Protein AF-0000000079719485 (afdb_homodimer)

Radius of gyration: 39.77 Å; Cα contacts (8 Å, |Δi|>4): 1732; chains: 2; bounding box: 122×114×75 Å

Sequence (562 aa):
MYYKSLGVRHILLFFMLLVGCLVYSQRKPKIKGNRNVIEVRETLPPFNAVQLDDDLDINLQAATSGEYIIESDDNLIDILKFKVENETLIISSYYRVTSKKRLNITVNFNELFLINANDGNIVVKNRFSTEFLEVNTRGSGRVEIDVDADAMQITMNDNSKGNFKVDSDTLNIRLAEKADLRLFGVMENTVLDMQRNSKADLEGFTDVFQFHLLDASDLKAKRLEANSVEANLEGSSSAEVLSTATVDLNSKGDSKTYVFGDSKINLLEFLDTSELYRRKNMYYKSLGVRHILLFFMLLVGCLVYSQRKPKIKGNRNVIEVRETLPPFNAVQLDDDLDINLQAATSGEYIIESDDNLIDILKFKVENETLIISSYYRVTSKKRLNITVNFNELFLINANDGNIVVKNRFSTEFLEVNTRGSGRVEIDVDADAMQITMNDNSKGNFKVDSDTLNIRLAEKADLRLFGVMENTVLDMQRNSKADLEGFTDVFQFHLLDASDLKAKRLEANSVEANLEGSSSAEVLSTATVDLNSKGDSKTYVFGDSKINLLEFLDTSELYRRKN

pLDDT: mean 92.61, std 16.67, range [24.55, 99.0]

Secondary structure (DSSP, 8-state):
-TTSGGGGHHHHHHHHS----------PPEEE--S-EEEEEEE----SEEEE-SS-EEEEEE-SS-EEEEEEEHHHHTTEEEEEETTEEEEEESSEEEE-S-EEEEEEES--SEEEESSSEEEEEEEEEEEEEEEEE-TT-EEEEEEEEEEEEEEE-TT-EEEEEEEEEEEEEEE-TT-EEEEEEEEEEEEEEE-TT-EEEEEEEEEEEEEEE-TT-EEEEEEEEEEEEEEEE-TT-EEEEEEEEEEEEEE-SS-EEEEESS-EEEEEEE-TT-EEEEE--/-GGGGGGGHHHHHHHHS----------PPEEE--S-EEEEEEE----SEEEE-SS-EEEEEE-SS-EEEEEEEHHHHTTEEEEEETTEEEEEESSEEEE-S-EEEEEEES--SEEEESSSEEEEEEEEEEEEEEEEE-TT-EEEEEEEEEEEEEEE-TT-EEEEEEEEEEEEEEE-TT-EEEEEEEEEEEEEEE-TT-EEEEEEEEEEEEEEE-TT-EEEEEEEEEEEEEEEE-TT-EEEEEEEEEEEEEE-SS-EEEEESS-EEEEEEE-TT-EEEEE--

Solvent-accessible surface area (backbone atoms only — not comparable to full-atom values): 25828 Å² total; per-residue (Å²): 135,79,80,71,71,70,69,64,61,66,57,58,62,63,62,59,67,65,61,67,78,65,74,66,74,69,77,59,52,76,44,67,39,73,59,50,71,42,74,50,73,47,81,46,74,80,45,36,27,40,34,31,64,33,86,44,60,39,37,44,39,84,38,92,51,33,28,41,40,38,39,22,10,55,74,52,55,80,38,52,42,82,44,75,57,95,41,24,35,38,37,39,54,68,47,39,76,80,44,65,73,43,75,46,38,37,35,33,30,56,51,61,41,36,38,38,25,41,18,24,35,43,34,27,80,66,70,47,77,36,67,41,36,35,40,38,30,24,49,62,2,29,41,35,39,30,38,38,23,51,30,36,38,39,39,32,24,44,62,8,40,38,40,39,36,40,39,28,46,35,39,41,38,37,35,25,30,53,8,38,39,38,37,40,33,48,36,42,35,38,38,40,39,35,23,54,46,10,38,37,40,38,31,45,38,28,42,36,37,37,37,40,33,27,39,54,11,40,38,43,22,62,58,22,45,20,38,33,35,41,42,36,36,24,41,52,11,38,37,31,36,21,24,64,50,32,34,42,34,34,31,27,38,55,13,39,38,38,40,27,65,79,30,48,58,43,56,76,41,74,35,61,44,15,34,42,34,33,36,74,131,135,76,82,71,65,71,71,60,61,65,55,56,62,63,60,59,67,63,60,65,79,66,73,65,74,70,75,57,52,74,44,66,38,73,60,49,70,44,75,50,72,46,80,46,74,79,44,37,28,41,35,30,64,34,86,46,61,37,36,45,40,84,41,92,50,33,28,41,40,37,40,21,10,55,74,52,55,80,38,52,43,82,44,76,56,96,41,24,34,38,37,41,53,67,47,39,76,79,45,65,73,43,77,45,40,37,35,32,29,58,51,60,42,38,39,38,24,41,18,23,35,40,34,27,80,67,70,46,76,37,67,41,36,37,40,37,29,24,50,61,2,28,42,34,41,30,39,40,22,51,29,37,39,39,39,32,24,44,61,8,39,39,40,39,36,41,39,27,47,36,38,41,39,38,35,25,32,54,8,38,39,38,37,39,32,46,36,42,35,37,37,39,40,35,23,53,46,11,39,37,40,39,32,45,38,27,44,35,38,37,38,40,33,28,40,53,12,40,39,44,22,62,59,22,45,19,38,33,35,41,41,37,34,25,39,51,10,38,38,33,35,21,24,64,49,31,34,41,34,34,32,27,38,55,13,39,39,38,38,28,63,81,31,49,58,43,57,77,39,76,35,60,44,17,35,41,34,35,37,76,132

Structure (mmCIF, N/CA/C/O backbone):
data_AF-0000000079719485-model_v1
#
loop_
_entity.id
_entity.type
_entity.pdbx_description
1 polymer 'Autotransporter adhesin-like protein'
#
loop_
_atom_site.group_PDB
_atom_site.id
_atom_site.type_symbol
_atom_site.label_atom_id
_atom_site.label_alt_id
_atom_site.label_comp_id
_atom_site.label_asym_id
_atom_site.label_entity_id
_atom_site.label_seq_id
_atom_site.pdbx_PDB_ins_code
_atom_site.Cartn_x
_atom_site.Cartn_y
_atom_site.Cartn_z
_atom_site.occupancy
_atom_site.B_iso_or_equiv
_atom_site.auth_seq_id
_atom_site.auth_comp_id
_atom_site.auth_asym_id
_atom_site.auth_atom_id
_a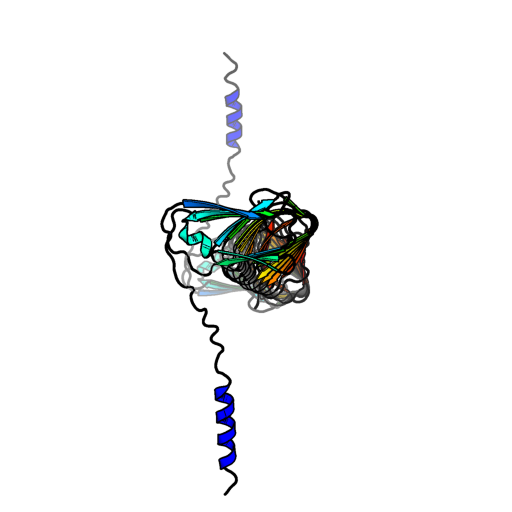tom_site.pdbx_PDB_model_num
ATOM 1 N N . MET A 1 1 ? 66.062 28.953 -6.676 1 24.97 1 MET A N 1
ATOM 2 C CA . MET A 1 1 ? 65.812 28.438 -5.336 1 24.97 1 MET A CA 1
ATOM 3 C C . MET A 1 1 ? 64.812 29.328 -4.605 1 24.97 1 MET A C 1
ATOM 5 O O . MET A 1 1 ? 64.375 29.031 -3.482 1 24.97 1 MET A O 1
ATOM 9 N N . TYR A 1 2 ? 64.625 30.562 -5.09 1 30.7 2 TYR A N 1
ATOM 10 C CA . TYR A 1 2 ? 64.062 31.734 -4.379 1 30.7 2 TYR A CA 1
ATOM 11 C C . TYR A 1 2 ? 62.562 31.703 -4.309 1 30.7 2 TYR A C 1
ATOM 13 O O . TYR A 1 2 ? 61.938 32.656 -3.879 1 30.7 2 TYR A O 1
ATOM 21 N N . TYR A 1 3 ? 61.938 30.797 -5.066 1 31.02 3 TYR A N 1
ATOM 22 C CA . TYR A 1 3 ? 60.531 31.062 -5.383 1 31.02 3 TYR A CA 1
ATOM 23 C C . TYR A 1 3 ? 59.656 30.812 -4.18 1 31.02 3 TYR A C 1
ATOM 25 O O . TYR A 1 3 ? 58.438 30.766 -4.305 1 31.02 3 TYR A O 1
ATOM 33 N N . LYS A 1 4 ? 60.25 30.062 -3.043 1 33.09 4 LYS A N 1
ATOM 34 C CA . LYS A 1 4 ? 59.375 29.188 -2.279 1 33.09 4 LYS A CA 1
ATOM 35 C C . LYS A 1 4 ? 58.469 30 -1.348 1 33.09 4 LYS A C 1
ATOM 37 O O . LYS A 1 4 ? 57.562 29.453 -0.711 1 33.09 4 LYS A O 1
ATOM 42 N N . SER A 1 5 ? 58.875 31.219 -0.887 1 36.84 5 SER A N 1
ATOM 43 C CA . SER A 1 5 ? 58.438 31.672 0.429 1 36.84 5 SER A CA 1
ATOM 44 C C . SER A 1 5 ? 57.094 32.344 0.351 1 36.84 5 SER A C 1
ATOM 46 O O . SER A 1 5 ? 56.531 32.781 1.372 1 36.84 5 SER A O 1
ATOM 48 N N . LEU A 1 6 ? 56.625 32.75 -0.885 1 39.69 6 LEU A N 1
ATOM 49 C CA . LEU A 1 6 ? 55.562 33.719 -0.863 1 39.69 6 LEU A CA 1
ATOM 50 C C . LEU A 1 6 ? 54.25 33.094 -0.46 1 39.69 6 LEU A C 1
ATOM 52 O O . LEU A 1 6 ? 53.25 33.781 -0.228 1 39.69 6 LEU A O 1
ATOM 56 N N . GLY A 1 7 ? 54.25 31.641 -0.472 1 37.34 7 GLY A N 1
ATOM 57 C CA . GLY A 1 7 ? 52.938 31.031 -0.36 1 37.34 7 GLY A CA 1
ATOM 58 C C . GLY A 1 7 ? 52.344 31.156 1.024 1 37.34 7 GLY A C 1
ATOM 59 O O . GLY A 1 7 ? 51.156 30.859 1.222 1 37.34 7 GLY A O 1
ATOM 60 N N . VAL A 1 8 ? 53.25 31.375 2.074 1 41.56 8 VAL A N 1
ATOM 61 C CA . VAL A 1 8 ? 52.781 31.203 3.443 1 41.56 8 VAL A CA 1
ATOM 62 C C . VAL A 1 8 ? 51.938 32.438 3.855 1 41.56 8 VAL A C 1
ATOM 64 O O . VAL A 1 8 ? 51.219 32.375 4.836 1 41.56 8 VAL A O 1
ATOM 67 N N . ARG A 1 9 ? 52.312 33.562 3.225 1 45 9 ARG A N 1
ATOM 68 C CA . ARG A 1 9 ? 51.812 34.812 3.852 1 45 9 ARG A CA 1
ATOM 69 C C . ARG A 1 9 ? 50.312 34.969 3.668 1 45 9 ARG A C 1
ATOM 71 O O . ARG A 1 9 ? 49.656 35.562 4.508 1 45 9 ARG A O 1
ATOM 78 N N . HIS A 1 10 ? 49.938 34.531 2.453 1 41.25 10 HIS A N 1
ATOM 79 C CA . HIS A 1 10 ? 48.531 34.906 2.248 1 41.25 10 HIS A CA 1
ATOM 80 C C . HIS A 1 10 ? 47.594 34 3.039 1 41.25 10 HIS A C 1
ATOM 82 O O . HIS A 1 10 ? 46.406 34.25 3.137 1 41.25 10 HIS A O 1
ATOM 88 N N . ILE A 1 11 ? 48.188 32.812 3.574 1 44.41 11 ILE A N 1
ATOM 89 C CA . ILE A 1 11 ? 47.281 31.922 4.262 1 44.41 11 ILE A CA 1
ATOM 90 C C . ILE A 1 11 ? 46.906 32.5 5.617 1 44.41 11 ILE A C 1
ATOM 92 O O . ILE A 1 11 ? 45.875 32.125 6.203 1 44.41 11 ILE A O 1
ATOM 96 N N . LEU A 1 12 ? 47.812 33.469 6.145 1 44.5 12 LEU A N 1
ATOM 97 C CA . LEU A 1 12 ? 47.5 33.906 7.496 1 44.5 12 LEU A CA 1
ATOM 98 C C . LEU A 1 12 ? 46.219 34.781 7.512 1 44.5 12 LEU A C 1
ATOM 100 O O . LEU A 1 12 ? 45.469 34.75 8.484 1 44.5 12 LEU A O 1
ATOM 104 N N . LEU A 1 13 ? 46.094 35.562 6.414 1 45.28 13 LEU A N 1
ATOM 105 C CA . LEU A 1 13 ? 45.031 36.531 6.496 1 45.28 13 LEU A CA 1
ATOM 106 C C . LEU A 1 13 ? 43.656 35.875 6.441 1 45.28 13 LEU A C 1
ATOM 108 O O . LEU A 1 13 ? 42.656 36.438 6.887 1 45.28 13 LEU A O 1
ATOM 112 N N . PHE A 1 14 ? 43.625 34.688 5.707 1 44.84 14 PHE A N 1
ATOM 113 C CA . PHE A 1 14 ? 42.25 34.156 5.559 1 44.84 14 PHE A CA 1
ATOM 114 C C . PHE A 1 14 ? 41.75 33.625 6.883 1 44.84 14 PHE A C 1
ATOM 116 O O . PHE A 1 14 ? 40.531 33.375 7.035 1 44.84 14 PHE A O 1
ATOM 123 N N . PHE A 1 15 ? 42.719 33.219 7.801 1 44.72 15 PHE A N 1
ATOM 124 C CA . PHE A 1 15 ? 42.188 32.625 9.031 1 44.72 15 PHE A CA 1
ATOM 125 C C . PHE A 1 15 ? 41.5 33.688 9.891 1 44.72 15 PHE A C 1
ATOM 127 O O . PHE A 1 15 ? 40.844 33.375 10.867 1 44.72 15 PHE A O 1
ATOM 134 N N . MET A 1 16 ? 41.938 34.969 9.711 1 43.28 16 MET A N 1
ATOM 135 C CA . MET A 1 16 ? 41.406 35.906 10.695 1 43.28 16 MET A CA 1
ATOM 136 C C . MET A 1 16 ? 39.906 36.125 10.5 1 43.28 16 MET A C 1
ATOM 138 O O . MET A 1 16 ? 39.188 36.531 11.414 1 43.28 16 MET A O 1
ATOM 142 N N . LEU A 1 17 ? 39.5 36.094 9.211 1 42.59 17 LEU A N 1
ATOM 143 C CA . LEU A 1 17 ? 38.156 36.625 9.07 1 42.59 17 LEU A CA 1
ATOM 144 C C . LEU A 1 17 ? 37.125 35.594 9.57 1 42.59 17 LEU A C 1
ATOM 146 O O . LEU A 1 17 ? 35.906 35.844 9.508 1 42.59 17 LEU A O 1
ATOM 150 N N . LEU A 1 18 ? 37.562 34.344 9.672 1 41.75 18 LEU A N 1
ATOM 151 C CA . LEU A 1 18 ? 36.5 33.531 10.211 1 41.75 18 LEU A CA 1
ATOM 152 C C . LEU A 1 18 ? 36.188 33.906 11.664 1 41.75 18 LEU A C 1
ATOM 154 O O . LEU A 1 18 ? 36.5 33.125 12.57 1 41.75 18 LEU A O 1
ATOM 158 N N . VAL A 1 19 ? 36.688 35.062 12.172 1 40.19 19 VAL A N 1
ATOM 159 C CA . VAL A 1 19 ? 36.062 35.375 13.453 1 40.19 19 VAL A CA 1
ATOM 160 C C . VAL A 1 19 ? 34.562 35.156 13.359 1 40.19 19 VAL A C 1
ATOM 162 O O . VAL A 1 19 ? 33.875 35.875 12.617 1 40.19 19 VAL A O 1
ATOM 165 N N . GLY A 1 20 ? 34.125 33.906 13.469 1 37.69 20 GLY A N 1
ATOM 166 C CA . GLY A 1 20 ? 32.75 33.469 13.727 1 37.69 20 GLY A CA 1
ATOM 167 C C . GLY A 1 20 ? 31.938 34.5 14.516 1 37.69 20 GLY A C 1
ATOM 168 O O . GLY A 1 20 ? 32.375 34.938 15.578 1 37.69 20 GLY A O 1
ATOM 169 N N . CYS A 1 21 ? 31.297 35.438 13.844 1 40.72 21 CYS A N 1
ATOM 170 C CA . CYS A 1 21 ? 30.125 35.969 14.531 1 40.72 21 CYS A CA 1
ATOM 171 C C . CYS A 1 21 ? 29.484 34.875 15.391 1 40.72 21 CYS A C 1
ATOM 173 O O . CYS A 1 21 ? 28.703 34.062 14.891 1 40.72 21 CYS A O 1
ATOM 175 N N . LEU A 1 22 ? 30.219 34.25 16.375 1 38.25 22 LEU A N 1
ATOM 176 C CA . LEU A 1 22 ? 29.406 33.625 17.391 1 38.25 22 LEU A CA 1
ATOM 177 C C . LEU A 1 22 ? 28.188 34.469 17.75 1 38.25 22 LEU A C 1
ATOM 179 O O . LEU A 1 22 ? 28.328 35.594 18.266 1 38.25 22 LEU A O 1
ATOM 183 N N . VAL A 1 23 ? 27.266 34.594 16.969 1 43.59 23 VAL A N 1
ATOM 184 C CA . VAL A 1 23 ? 25.984 35 17.547 1 43.59 23 VAL A CA 1
ATOM 185 C C . VAL A 1 23 ? 25.891 34.5 18.984 1 43.59 23 VAL A C 1
ATOM 187 O O . VAL A 1 23 ? 25.703 33.312 19.219 1 43.59 23 VAL A O 1
ATOM 190 N N . TYR A 1 24 ? 26.766 34.906 19.891 1 41.28 24 TYR A N 1
ATOM 191 C CA . TYR A 1 24 ? 26.453 34.688 21.297 1 41.28 24 TYR A CA 1
ATOM 192 C C . TYR A 1 24 ? 24.969 34.906 21.562 1 41.28 24 TYR A C 1
ATOM 194 O O . TYR A 1 24 ? 24.438 36 21.312 1 41.28 24 TYR A O 1
ATOM 202 N N . SER A 1 25 ? 24.234 33.969 21.391 1 51.81 25 SER A N 1
ATOM 203 C CA . SER A 1 25 ? 22.953 34.094 22.078 1 51.81 25 SER A CA 1
ATOM 204 C C . SER A 1 25 ? 23.109 34.688 23.469 1 51.81 25 SER A C 1
ATOM 206 O O . SER A 1 25 ? 23.578 34.031 24.391 1 51.81 25 SER A O 1
ATOM 208 N N . GLN A 1 26 ? 23.672 35.75 23.578 1 59.84 26 GLN A N 1
ATOM 209 C CA . GLN A 1 26 ? 23.766 36.344 24.922 1 59.84 26 GLN A CA 1
ATOM 210 C C . GLN A 1 26 ? 22.516 36.062 25.734 1 59.84 26 GLN A C 1
ATOM 212 O O . GLN A 1 26 ? 21.422 36.5 25.375 1 59.84 26 GLN A O 1
ATOM 217 N N . ARG A 1 27 ? 22.547 35.031 26.5 1 75.44 27 ARG A N 1
ATOM 218 C CA . ARG A 1 27 ? 21.5 34.688 27.469 1 75.44 27 ARG A CA 1
ATOM 219 C C . ARG A 1 27 ? 21.062 35.938 28.234 1 75.44 27 ARG A C 1
ATOM 221 O O . ARG A 1 27 ? 21.891 36.688 28.75 1 75.44 27 ARG A O 1
ATOM 228 N N . LYS A 1 28 ? 19.859 36.406 28.062 1 91.31 28 LYS A N 1
ATOM 229 C CA . LYS A 1 28 ? 19.297 37.531 28.781 1 91.31 28 LYS A CA 1
ATOM 230 C C . LYS A 1 28 ? 19.438 37.344 30.297 1 91.31 28 LYS A C 1
ATOM 232 O O . LYS A 1 28 ? 19.328 36.219 30.797 1 91.31 28 LYS A O 1
ATOM 237 N N . PRO A 1 29 ? 19.734 38.406 30.984 1 94.5 29 PRO A N 1
ATOM 238 C CA . PRO A 1 29 ? 19.75 38.281 32.438 1 94.5 29 PRO A CA 1
ATOM 239 C C . PRO A 1 29 ? 18.406 37.812 33.031 1 94.5 29 PRO A C 1
ATOM 241 O O . PRO A 1 29 ? 17.359 38.094 32.438 1 94.5 29 PRO A O 1
ATOM 244 N N . LYS A 1 30 ? 18.562 37.156 34.219 1 96.44 30 LYS A N 1
ATOM 245 C CA . LYS A 1 30 ? 17.375 36.594 34.844 1 96.44 30 LYS A CA 1
ATOM 246 C C . LYS A 1 30 ? 16.797 37.594 35.875 1 96.44 30 LYS A C 1
ATOM 248 O O . LYS A 1 30 ? 17.531 38.438 36.406 1 96.44 30 LYS A O 1
ATOM 253 N N . ILE A 1 31 ? 15.516 37.5 36.094 1 96.69 31 ILE A N 1
ATOM 254 C CA . ILE A 1 31 ? 14.867 38.375 37.062 1 96.69 31 ILE A CA 1
ATOM 255 C C . ILE A 1 31 ? 13.734 37.594 37.75 1 96.69 31 ILE A C 1
ATOM 257 O O . ILE A 1 31 ? 13.039 36.812 37.094 1 96.69 31 ILE A O 1
ATOM 261 N N . LYS A 1 32 ? 13.547 37.75 39.094 1 97.31 32 LYS A N 1
ATOM 262 C CA . LYS A 1 32 ? 12.438 37.188 39.844 1 97.31 32 LYS A CA 1
ATOM 263 C C . LYS A 1 32 ? 11.398 38.25 40.188 1 97.31 32 LYS A C 1
ATOM 265 O O . LYS A 1 32 ? 11.742 39.375 40.531 1 97.31 32 LYS A O 1
ATOM 270 N N . GLY A 1 33 ? 10.234 37.875 40.094 1 97.31 33 GLY A N 1
ATOM 271 C CA . GLY A 1 33 ? 9.164 38.812 40.469 1 97.31 33 GLY A CA 1
ATOM 272 C C . GLY A 1 33 ? 9.141 39.125 41.969 1 97.31 33 GLY A C 1
ATOM 273 O O . GLY A 1 33 ? 9.508 38.281 42.781 1 97.31 33 GLY A O 1
ATOM 274 N N . ASN A 1 34 ? 8.688 40.188 42.344 1 97.12 34 ASN A N 1
ATOM 275 C CA . ASN A 1 34 ? 8.641 40.594 43.75 1 97.12 34 ASN A CA 1
ATOM 276 C C . ASN A 1 34 ? 7.301 40.25 44.375 1 97.12 34 ASN A C 1
ATOM 278 O O . ASN A 1 34 ? 7.078 40.531 45.562 1 97.12 34 ASN A O 1
ATOM 282 N N . ARG A 1 35 ? 6.375 39.688 43.656 1 96.88 35 ARG A N 1
ATOM 283 C CA . ARG A 1 35 ? 5.105 39.125 44.094 1 96.88 35 ARG A CA 1
ATOM 284 C C . ARG A 1 35 ? 4.109 40.188 44.5 1 96.88 35 ARG A C 1
ATOM 286 O O . ARG A 1 35 ? 3.062 39.906 45.062 1 96.88 35 ARG A O 1
ATOM 293 N N . ASN A 1 36 ? 4.449 41.531 44.312 1 97.56 36 ASN A N 1
ATOM 294 C CA . ASN A 1 36 ? 3.5 42.625 44.438 1 97.56 36 ASN A CA 1
ATOM 295 C C . ASN A 1 36 ? 2.801 42.938 43.125 1 97.56 36 ASN A C 1
ATOM 297 O O . ASN A 1 36 ? 3.316 43.688 42.281 1 97.56 36 ASN A O 1
ATOM 301 N N . VAL A 1 37 ? 1.608 42.469 43.062 1 98.19 37 VAL A N 1
ATOM 302 C CA . VAL A 1 37 ? 0.936 42.469 41.75 1 98.19 37 VAL A CA 1
ATOM 303 C C . VAL A 1 37 ? 0.235 43.812 41.562 1 98.19 37 VAL A C 1
ATOM 305 O O . VAL A 1 37 ? -0.499 44.281 42.438 1 98.19 37 VAL A O 1
ATOM 308 N N . ILE A 1 38 ? 0.433 44.438 40.344 1 97.88 38 ILE A N 1
ATOM 309 C CA . ILE A 1 38 ? -0.284 45.656 39.969 1 97.88 38 ILE A CA 1
ATOM 310 C C . ILE A 1 38 ? -0.773 45.531 38.531 1 97.88 38 ILE A C 1
ATOM 312 O O . ILE A 1 38 ? -0.437 44.562 37.844 1 97.88 38 ILE A O 1
ATOM 316 N N . GLU A 1 39 ? -1.677 46.5 38.188 1 98.06 39 GLU A N 1
ATOM 317 C CA . GLU A 1 39 ? -2.176 46.531 36.844 1 98.06 39 GLU A CA 1
ATOM 318 C C . GLU A 1 39 ? -1.753 47.844 36.156 1 98.06 39 GLU A C 1
ATOM 320 O O . GLU A 1 39 ? -1.854 48.906 36.719 1 98.06 39 GLU A O 1
ATOM 325 N N . VAL A 1 40 ? -1.269 47.75 34.969 1 97.5 40 VAL A N 1
ATOM 326 C CA . VAL A 1 40 ? -0.905 48.906 34.156 1 97.5 40 VAL A CA 1
ATOM 327 C C . VAL A 1 40 ? -1.583 48.812 32.781 1 97.5 40 VAL A C 1
ATOM 329 O O . VAL A 1 40 ? -1.656 47.75 32.188 1 97.5 40 VAL A O 1
ATOM 332 N N . ARG A 1 41 ? -2.117 49.906 32.281 1 97.56 41 ARG A N 1
ATOM 333 C CA . ARG A 1 41 ? -2.738 50.031 30.969 1 97.56 41 ARG A CA 1
ATOM 334 C C . ARG A 1 41 ? -2.133 51.156 30.172 1 97.56 41 ARG A C 1
ATOM 336 O O . ARG A 1 41 ? -1.913 52.25 30.688 1 97.56 41 ARG A O 1
ATOM 343 N N . GLU A 1 42 ? -1.881 50.938 28.969 1 97.62 42 GLU A N 1
ATOM 344 C CA . GLU A 1 42 ? -1.323 51.969 28.125 1 97.62 42 GLU A CA 1
ATOM 345 C C . GLU A 1 42 ? -1.853 51.875 26.688 1 97.62 42 GLU A C 1
ATOM 347 O O . GLU A 1 42 ? -1.955 50.781 26.141 1 97.62 42 GLU A O 1
ATOM 352 N N . THR A 1 43 ? -2.27 53.031 26.078 1 98 43 THR A N 1
ATOM 353 C CA . THR A 1 43 ? -2.717 53.062 24.688 1 98 43 THR A CA 1
ATOM 354 C C . THR A 1 43 ? -1.537 52.906 23.734 1 98 43 THR A C 1
ATOM 356 O O . THR A 1 43 ? -0.435 53.375 24.016 1 98 43 THR A O 1
ATOM 359 N N . LEU A 1 44 ? -1.836 52.25 22.625 1 98.12 44 LEU A N 1
ATOM 360 C CA . LEU A 1 44 ? -0.812 52.031 21.609 1 98.12 44 LEU A CA 1
ATOM 361 C C . LEU A 1 44 ? -1.146 52.812 20.344 1 98.12 44 LEU A C 1
ATOM 363 O O . LEU A 1 44 ? -2.318 53.031 20.031 1 98.12 44 LEU A O 1
ATOM 367 N N . PRO A 1 45 ? -0.088 53.281 19.609 1 97.38 45 PRO A N 1
ATOM 368 C CA . PRO A 1 45 ? -0.361 53.719 18.234 1 97.38 45 PRO A CA 1
ATOM 369 C C . PRO A 1 45 ? -1.008 52.656 17.375 1 97.38 45 PRO A C 1
ATOM 371 O O . PRO A 1 45 ? -0.96 51.469 17.719 1 97.38 45 PRO A O 1
ATOM 374 N N . PRO A 1 46 ? -1.578 53.062 16.297 1 97.19 46 PRO A N 1
ATOM 375 C CA . PRO A 1 46 ? -2.23 52.062 15.43 1 97.19 46 PRO A CA 1
ATOM 376 C C . PRO A 1 46 ? -1.261 51 14.906 1 97.19 46 PRO A C 1
ATOM 378 O O . PRO A 1 46 ? -0.128 51.344 14.539 1 97.19 46 PRO A O 1
ATOM 381 N N . PHE A 1 47 ? -1.657 49.75 14.852 1 98.44 47 PHE A N 1
ATOM 382 C CA . PHE A 1 47 ? -0.906 48.625 14.281 1 98.44 47 PHE A CA 1
ATOM 383 C C . PHE A 1 47 ? -1.849 47.562 13.742 1 98.44 47 PHE A C 1
ATOM 385 O O . PHE A 1 47 ? -3.025 47.531 14.109 1 98.44 47 PHE A O 1
ATOM 392 N N . ASN A 1 48 ? -1.343 46.75 12.828 1 98.31 48 ASN A N 1
ATOM 393 C CA . ASN A 1 48 ? -2.117 45.656 12.273 1 98.31 48 ASN A CA 1
ATOM 394 C C . ASN A 1 48 ? -1.275 44.375 12.148 1 98.31 48 ASN A C 1
ATOM 396 O O . ASN A 1 48 ? -1.645 43.469 11.43 1 98.31 48 ASN A O 1
ATOM 400 N N . ALA A 1 49 ? -0.105 44.406 12.781 1 98.81 49 ALA A N 1
ATOM 401 C CA . ALA A 1 49 ? 0.801 43.281 12.891 1 98.81 49 ALA A CA 1
ATOM 402 C C . ALA A 1 49 ? 1.364 43.156 14.305 1 98.81 49 ALA A C 1
ATOM 404 O O . ALA A 1 49 ? 1.558 44.156 14.984 1 98.81 49 ALA A O 1
ATOM 405 N N . VAL A 1 50 ? 1.639 41.938 14.75 1 98.88 50 VAL A N 1
ATOM 406 C CA . VAL A 1 50 ? 2.225 41.688 16.062 1 98.88 50 VAL A CA 1
ATOM 407 C C . VAL A 1 50 ? 3.428 40.781 15.938 1 98.88 50 VAL A C 1
ATOM 409 O O . VAL A 1 50 ? 3.375 39.781 15.211 1 98.88 50 VAL A O 1
ATOM 412 N N . GLN A 1 51 ? 4.484 41.062 16.578 1 98.88 51 GLN A N 1
ATOM 413 C CA . GLN A 1 51 ? 5.68 40.25 16.641 1 98.88 51 GLN A CA 1
ATOM 414 C C . GLN A 1 51 ? 6.102 40 18.078 1 98.88 51 GLN A C 1
ATOM 416 O O . GLN A 1 51 ? 6.242 40.938 18.859 1 98.88 51 GLN A O 1
ATOM 421 N N . LEU A 1 52 ? 6.262 38.781 18.453 1 98.81 52 LEU A N 1
ATOM 422 C CA . LEU A 1 52 ? 6.742 38.375 19.766 1 98.81 52 LEU A CA 1
ATOM 423 C C . LEU A 1 52 ? 8.125 37.75 19.656 1 98.81 52 LEU A C 1
ATOM 425 O O . LEU A 1 52 ? 8.305 36.719 19 1 98.81 52 LEU A O 1
ATOM 429 N N . ASP A 1 53 ? 9.055 38.281 20.422 1 97.62 53 ASP A N 1
ATOM 430 C CA . ASP A 1 53 ? 10.438 37.875 20.203 1 97.62 53 ASP A CA 1
ATOM 431 C C . ASP A 1 53 ? 10.961 37.062 21.375 1 97.62 53 ASP A C 1
ATOM 433 O O . ASP A 1 53 ? 11.992 36.375 21.266 1 97.62 53 ASP A O 1
ATOM 437 N N . ASP A 1 54 ? 10.328 37.156 22.547 1 96.62 54 ASP A N 1
ATOM 438 C CA . ASP A 1 54 ? 10.828 36.5 23.766 1 96.62 54 ASP A CA 1
ATOM 439 C C . ASP A 1 54 ? 9.773 35.594 24.375 1 96.62 54 ASP A C 1
ATOM 441 O O . ASP A 1 54 ? 8.656 35.5 23.859 1 96.62 54 ASP A O 1
ATOM 445 N N . ASP A 1 55 ? 10.195 34.812 25.422 1 96.44 55 ASP A N 1
ATOM 446 C CA . ASP A 1 55 ? 9.367 33.781 26.047 1 96.44 55 ASP A CA 1
ATOM 447 C C . ASP A 1 55 ? 8.328 34.406 26.984 1 96.44 55 ASP A C 1
ATOM 449 O O . ASP A 1 55 ? 8.445 34.312 28.203 1 96.44 55 ASP A O 1
ATOM 453 N N . LEU A 1 56 ? 7.336 35.062 26.297 1 97.69 56 LEU A N 1
ATOM 454 C CA . LEU A 1 56 ? 6.195 35.656 26.984 1 97.69 56 LEU A CA 1
ATOM 455 C C . LEU A 1 56 ? 4.887 35.031 26.516 1 97.69 56 LEU A C 1
ATOM 457 O O . LEU A 1 56 ? 4.816 34.5 25.406 1 97.69 56 LEU A O 1
ATOM 461 N N . ASP A 1 57 ? 3.916 35.094 27.359 1 98.19 57 ASP A N 1
ATOM 462 C CA . ASP A 1 57 ? 2.557 34.719 26.984 1 98.19 57 ASP A CA 1
ATOM 463 C C . ASP A 1 57 ? 1.699 35.938 26.703 1 98.19 57 ASP A C 1
ATOM 465 O O . ASP A 1 57 ? 1.454 36.75 27.594 1 98.19 57 ASP A O 1
ATOM 469 N N . ILE A 1 58 ? 1.233 36.031 25.5 1 98.75 58 ILE A N 1
ATOM 470 C CA . ILE A 1 58 ? 0.47 37.219 25.078 1 98.75 58 ILE A CA 1
ATOM 471 C C . ILE A 1 58 ? -0.955 36.781 24.719 1 98.75 58 ILE A C 1
ATOM 473 O O . ILE A 1 58 ? -1.158 35.875 23.922 1 98.75 58 ILE A O 1
ATOM 477 N N . ASN A 1 59 ? -1.89 37.469 25.312 1 98.69 59 ASN A N 1
ATOM 478 C CA . ASN A 1 59 ? -3.283 37.312 24.906 1 98.69 59 ASN A CA 1
ATOM 479 C C . ASN A 1 59 ? -3.707 38.469 24 1 98.69 59 ASN A C 1
ATOM 481 O O . ASN A 1 59 ? -3.664 39.625 24.391 1 98.69 59 ASN A O 1
ATOM 485 N N . LEU A 1 60 ? -4.137 38.125 22.828 1 98.69 60 LEU A N 1
ATOM 486 C CA . LEU A 1 60 ? -4.641 39.156 21.891 1 98.69 60 LEU A CA 1
ATOM 487 C C . LEU A 1 60 ? -6.164 39.156 21.891 1 98.69 60 LEU A C 1
ATOM 489 O O . LEU A 1 60 ? -6.809 38.125 21.906 1 98.69 60 LEU A O 1
ATOM 493 N N . GLN A 1 61 ? -6.613 40.375 21.844 1 97.75 61 GLN A N 1
ATOM 494 C CA . GLN A 1 61 ? -8.062 40.531 21.859 1 97.75 61 GLN A CA 1
ATOM 495 C C . GLN A 1 61 ? -8.5 41.625 20.859 1 97.75 61 GLN A C 1
ATOM 497 O O . GLN A 1 61 ? -7.926 42.688 20.812 1 97.75 61 GLN A O 1
ATOM 502 N N . ALA A 1 62 ? -9.562 41.312 20.141 1 97.31 62 ALA A N 1
ATOM 503 C CA . ALA A 1 62 ? -10.133 42.312 19.234 1 97.31 62 ALA A CA 1
ATOM 504 C C . ALA A 1 62 ? -10.805 43.438 20.016 1 97.31 62 ALA A C 1
ATOM 506 O O . ALA A 1 62 ? -11.508 43.188 21 1 97.31 62 ALA A O 1
ATOM 507 N N . ALA A 1 63 ? -10.555 44.625 19.625 1 96.38 63 ALA A N 1
ATOM 508 C CA . ALA A 1 63 ? -11.109 45.812 20.266 1 96.38 63 ALA A CA 1
ATOM 509 C C . ALA A 1 63 ? -11.188 46.969 19.281 1 96.38 63 ALA A C 1
ATOM 511 O O . ALA A 1 63 ? -10.953 46.812 18.094 1 96.38 63 ALA A O 1
ATOM 512 N N . THR A 1 64 ? -11.633 48.156 19.828 1 95.75 64 THR A N 1
ATOM 513 C CA . THR A 1 64 ? -11.828 49.312 18.953 1 95.75 64 THR A CA 1
ATOM 514 C C . THR A 1 64 ? -10.516 50.062 18.75 1 95.75 64 THR A C 1
ATOM 516 O O . THR A 1 64 ? -10.367 50.812 17.797 1 95.75 64 THR A O 1
ATOM 519 N N . SER A 1 65 ? -9.602 49.906 19.688 1 94.44 65 SER A N 1
ATOM 520 C CA . SER A 1 65 ? -8.305 50.562 19.609 1 94.44 65 SER A CA 1
ATOM 521 C C . SER A 1 65 ? -7.203 49.688 20.219 1 94.44 65 SER A C 1
ATOM 523 O O . SER A 1 65 ? -7.488 48.75 20.938 1 94.44 65 SER A O 1
ATOM 525 N N . GLY A 1 66 ? -5.992 50.125 19.906 1 95.56 66 GLY A N 1
ATOM 526 C CA . GLY A 1 66 ? -4.844 49.375 20.406 1 95.56 66 GLY A CA 1
ATOM 527 C C . GLY A 1 66 ? -4.441 49.781 21.812 1 95.56 66 GLY A C 1
ATOM 528 O O . GLY A 1 66 ? -4.324 50.969 22.109 1 95.56 66 GLY A O 1
ATOM 529 N N . GLU A 1 67 ? -4.301 48.781 22.688 1 97.5 67 GLU A N 1
ATOM 530 C CA . GLU A 1 67 ? -3.842 49 24.047 1 97.5 67 GLU A CA 1
ATOM 531 C C . GLU A 1 67 ? -3.225 47.719 24.625 1 97.5 67 GLU A C 1
ATOM 533 O O . GLU A 1 67 ? -3.514 46.625 24.156 1 97.5 67 GLU A O 1
ATOM 538 N N . TYR A 1 68 ? -2.275 47.938 25.5 1 98.38 68 TYR A N 1
ATOM 539 C CA . TYR A 1 68 ? -1.883 46.781 26.281 1 98.38 68 TYR A CA 1
ATOM 540 C C . TYR A 1 68 ? -2.295 46.906 27.734 1 98.38 68 TYR A C 1
ATOM 542 O O . TYR A 1 68 ? -2.369 48.031 28.266 1 98.38 68 TYR A O 1
ATOM 550 N N . ILE A 1 69 ? -2.617 45.812 28.375 1 98.06 69 ILE A N 1
ATOM 551 C CA . ILE A 1 69 ? -2.955 45.688 29.781 1 98.06 69 ILE A CA 1
ATOM 552 C C . ILE A 1 69 ? -2.041 44.625 30.422 1 98.06 69 ILE A C 1
ATOM 554 O O . ILE A 1 69 ? -1.99 43.5 29.984 1 98.06 69 ILE A O 1
ATOM 558 N N . ILE A 1 70 ? -1.314 45.031 31.422 1 98.38 70 ILE A N 1
ATOM 559 C CA . ILE A 1 70 ? -0.402 44.125 32.125 1 98.38 70 ILE A CA 1
ATOM 560 C C . ILE A 1 70 ? -0.829 44 33.594 1 98.38 70 ILE A C 1
ATOM 562 O O . ILE A 1 70 ? -0.989 45 34.281 1 98.38 70 ILE A O 1
ATOM 566 N N . GLU A 1 71 ? -1.108 42.812 34.031 1 98.31 71 GLU A N 1
ATOM 567 C CA . GLU A 1 71 ? -1.245 42.469 35.438 1 98.31 71 GLU A CA 1
ATOM 568 C C . GLU A 1 71 ? -0.071 41.594 35.906 1 98.31 71 GLU A C 1
ATOM 570 O O . GLU A 1 71 ? 0.035 40.438 35.531 1 98.31 71 GLU A O 1
ATOM 575 N N . SER A 1 72 ? 0.728 42.188 36.688 1 98 72 SER A N 1
ATOM 576 C CA . SER A 1 72 ? 1.98 41.5 36.969 1 98 72 SER A CA 1
ATOM 577 C C . SER A 1 72 ? 2.596 42 38.281 1 98 72 SER A C 1
ATOM 579 O O . SER A 1 72 ? 2.174 43.031 38.812 1 98 72 SER A O 1
ATOM 581 N N . ASP A 1 73 ? 3.662 41.188 38.656 1 97.69 73 ASP A N 1
ATOM 582 C CA . ASP A 1 73 ? 4.543 41.75 39.688 1 97.69 73 ASP A CA 1
ATOM 583 C C . ASP A 1 73 ? 5.148 43.062 39.25 1 97.69 73 ASP A C 1
ATOM 585 O O . ASP A 1 73 ? 5.594 43.219 38.125 1 97.69 73 ASP A O 1
ATOM 589 N N . ASP A 1 74 ? 5.16 43.969 40.156 1 96.56 74 ASP A N 1
ATOM 590 C CA . ASP A 1 74 ? 5.477 45.375 39.812 1 96.56 74 ASP A CA 1
ATOM 591 C C . ASP A 1 74 ? 6.844 45.469 39.156 1 96.56 74 ASP A C 1
ATOM 593 O O . ASP A 1 74 ? 6.988 46.156 38.125 1 96.56 74 ASP A O 1
ATOM 597 N N . ASN A 1 75 ? 7.793 44.688 39.562 1 96 75 ASN A N 1
ATOM 598 C CA . ASN A 1 75 ? 9.156 44.812 39.062 1 96 75 ASN A CA 1
ATOM 599 C C . ASN A 1 75 ? 9.32 44.156 37.688 1 96 75 ASN A C 1
ATOM 601 O O . ASN A 1 75 ? 10.352 44.312 37.031 1 96 75 ASN A O 1
ATOM 605 N N . LEU A 1 76 ? 8.297 43.531 37.25 1 97.12 76 LEU A N 1
ATOM 606 C CA . LEU A 1 76 ? 8.391 42.844 35.969 1 97.12 76 LEU A CA 1
ATOM 607 C C . LEU A 1 76 ? 7.82 43.688 34.844 1 97.12 76 LEU A C 1
ATOM 609 O O . LEU A 1 76 ? 7.977 43.375 33.688 1 97.12 76 LEU A O 1
ATOM 613 N N . ILE A 1 77 ? 7.184 44.719 35.219 1 96.94 77 ILE A N 1
ATOM 614 C CA . ILE A 1 77 ? 6.512 45.562 34.219 1 96.94 77 ILE A CA 1
ATOM 615 C C . ILE A 1 77 ? 7.551 46.344 33.406 1 96.94 77 ILE A C 1
ATOM 617 O O . ILE A 1 77 ? 7.457 46.438 32.188 1 96.94 77 ILE A O 1
ATOM 621 N N . ASP A 1 78 ? 8.609 46.812 34.062 1 94.38 78 ASP A N 1
ATOM 622 C CA . ASP A 1 78 ? 9.594 47.688 33.438 1 94.38 78 ASP A CA 1
ATOM 623 C C . ASP A 1 78 ? 10.5 46.938 32.469 1 94.38 78 ASP A C 1
ATOM 625 O O . ASP A 1 78 ? 11.227 47.531 31.672 1 94.38 78 ASP A O 1
ATOM 629 N N . ILE A 1 79 ? 10.367 45.688 32.562 1 96.62 79 ILE A N 1
ATOM 630 C CA . ILE A 1 79 ? 11.281 44.906 31.703 1 96.62 79 ILE A CA 1
ATOM 631 C C . ILE A 1 79 ? 10.625 44.625 30.359 1 96.62 79 ILE A C 1
ATOM 633 O O . ILE A 1 79 ? 11.281 44.156 29.422 1 96.62 79 ILE A O 1
ATOM 637 N N . LEU A 1 80 ? 9.375 44.844 30.281 1 97.75 80 LEU A N 1
ATOM 638 C CA . LEU A 1 80 ? 8.617 44.562 29.062 1 97.75 80 LEU A CA 1
ATOM 639 C C . LEU A 1 80 ? 8.703 45.719 28.094 1 97.75 80 LEU A C 1
ATOM 641 O O . LEU A 1 80 ? 8.672 46.875 28.5 1 97.75 80 LEU A O 1
ATOM 645 N N . LYS A 1 81 ? 8.859 45.438 26.906 1 97.19 81 LYS A N 1
ATOM 646 C CA . LYS A 1 81 ? 8.953 46.438 25.844 1 97.19 81 LYS A CA 1
ATOM 647 C C . LYS A 1 81 ? 7.84 46.281 24.828 1 97.19 81 LYS A C 1
ATOM 649 O O . LYS A 1 81 ? 7.664 45.188 24.266 1 97.19 81 LYS A O 1
ATOM 654 N N . PHE A 1 82 ? 7.047 47.312 24.594 1 98.19 82 PHE A N 1
ATOM 655 C CA . PHE A 1 82 ? 6.02 47.406 23.562 1 98.19 82 PHE A CA 1
ATOM 656 C C . PHE A 1 82 ? 6.32 48.562 22.609 1 98.19 82 PHE A C 1
ATOM 658 O O . PHE A 1 82 ? 6.195 49.719 22.984 1 98.19 82 PHE A O 1
ATOM 665 N N . LYS A 1 83 ? 6.73 48.25 21.406 1 97.88 83 LYS A N 1
ATOM 666 C CA . LYS A 1 83 ? 7.105 49.281 20.438 1 97.88 83 LYS A CA 1
ATOM 667 C C . LYS A 1 83 ? 6.383 49.062 19.109 1 97.88 83 LYS A C 1
ATOM 669 O O . LYS A 1 83 ? 6.398 47.969 18.547 1 97.88 83 LYS A O 1
ATOM 674 N N . VAL A 1 84 ? 5.699 50.094 18.625 1 98.44 84 VAL A N 1
ATOM 675 C CA . VAL A 1 84 ? 5.082 50.031 17.297 1 98.44 84 VAL A CA 1
ATOM 676 C C . VAL A 1 84 ? 6.008 50.625 16.25 1 98.44 84 VAL A C 1
ATOM 678 O O . VAL A 1 84 ? 6.352 51.812 16.344 1 98.44 84 VAL A O 1
ATOM 681 N N . GLU A 1 85 ? 6.477 49.812 15.406 1 97.88 85 GLU A N 1
ATOM 682 C CA . GLU A 1 85 ? 7.316 50.25 14.289 1 97.88 85 GLU A CA 1
ATOM 683 C C . GLU A 1 85 ? 6.738 49.781 12.961 1 97.88 85 GLU A C 1
ATOM 685 O O . GLU A 1 85 ? 6.547 48.562 12.75 1 97.88 85 GLU A O 1
ATOM 690 N N . ASN A 1 86 ? 6.457 50.781 11.992 1 97.25 86 ASN A N 1
ATOM 691 C CA . ASN A 1 86 ? 5.91 50.469 10.68 1 97.25 86 ASN A CA 1
ATOM 692 C C . ASN A 1 86 ? 4.641 49.625 10.805 1 97.25 86 ASN A C 1
ATOM 694 O O . ASN A 1 86 ? 4.527 48.562 10.172 1 97.25 86 ASN A O 1
ATOM 698 N N . GLU A 1 87 ? 3.727 49.969 11.672 1 97.44 87 GLU A N 1
ATOM 699 C CA . GLU A 1 87 ? 2.406 49.375 11.914 1 97.44 87 GLU A CA 1
ATOM 700 C C . GLU A 1 87 ? 2.516 47.969 12.5 1 97.44 87 GLU A C 1
ATOM 702 O O . GLU A 1 87 ? 1.589 47.188 12.375 1 97.44 87 GLU A O 1
ATOM 707 N N . THR A 1 88 ? 3.713 47.656 13.047 1 98.75 88 THR A N 1
ATOM 708 C CA . THR A 1 88 ? 3.916 46.375 13.727 1 98.75 88 THR A CA 1
ATOM 709 C C . THR A 1 88 ? 4.199 46.594 15.211 1 98.75 88 THR A C 1
ATOM 711 O O . THR A 1 88 ? 5.141 47.312 15.57 1 98.75 88 THR A O 1
ATOM 714 N N . LEU A 1 89 ? 3.396 46 16.047 1 98.88 89 LEU A N 1
ATOM 715 C CA . LEU A 1 89 ? 3.682 46 17.469 1 98.88 89 LEU A CA 1
ATOM 716 C C . LEU A 1 89 ? 4.719 44.938 17.812 1 98.88 89 LEU A C 1
ATOM 718 O O . LEU A 1 89 ? 4.453 43.719 17.672 1 98.88 89 LEU A O 1
ATOM 722 N N . ILE A 1 90 ? 5.871 45.312 18.172 1 98.81 90 ILE A N 1
ATOM 723 C CA . ILE A 1 90 ? 6.938 44.375 18.594 1 98.81 90 ILE A CA 1
ATOM 724 C C . ILE A 1 90 ? 6.949 44.25 20.109 1 98.81 90 ILE A C 1
ATOM 726 O O . ILE A 1 90 ? 7.086 45.25 20.812 1 98.81 90 ILE A O 1
ATOM 730 N N . ILE A 1 91 ? 6.805 43.094 20.625 1 98.69 91 ILE A N 1
ATOM 731 C CA . ILE A 1 91 ? 6.762 42.781 22.047 1 98.69 91 ILE A CA 1
ATOM 732 C C . ILE A 1 91 ? 7.996 42 22.453 1 98.69 91 ILE A C 1
ATOM 734 O O . ILE A 1 91 ? 8.289 40.938 21.859 1 98.69 91 ILE A O 1
ATOM 738 N N . SER A 1 92 ? 8.672 42.438 23.453 1 97.88 92 SER A N 1
ATOM 739 C CA . SER A 1 92 ? 9.867 41.75 23.938 1 97.88 92 SER A CA 1
ATOM 740 C C . SER A 1 92 ? 10.117 42.094 25.406 1 97.88 92 SER A C 1
ATOM 742 O O . SER A 1 92 ? 9.344 42.812 26.031 1 97.88 92 SER A O 1
ATOM 744 N N . SER A 1 93 ? 11.148 41.375 25.953 1 97.25 93 SER A N 1
ATOM 745 C CA . SER A 1 93 ? 11.57 41.594 27.328 1 97.25 93 SER A CA 1
ATOM 746 C C . SER A 1 93 ? 13.086 41.719 27.422 1 97.25 93 SER A C 1
ATOM 748 O O . SER A 1 93 ? 13.82 41.031 26.734 1 97.25 93 SER A O 1
ATOM 750 N N . TYR A 1 94 ? 13.523 42.562 28.359 1 96.62 94 TYR A N 1
ATOM 751 C CA . TYR A 1 94 ? 14.953 42.75 28.594 1 96.62 94 TYR A CA 1
ATOM 752 C C . TYR A 1 94 ? 15.516 41.625 29.422 1 96.62 94 TYR A C 1
ATOM 754 O O . TYR A 1 94 ? 16.734 41.375 29.422 1 96.62 94 TYR A O 1
ATOM 762 N N . TYR A 1 95 ? 14.672 40.938 30.109 1 95.94 95 TYR A N 1
ATOM 763 C CA . TYR A 1 95 ? 15.078 39.906 31.031 1 95.94 95 TYR A CA 1
ATOM 764 C C . TYR A 1 95 ? 14.25 38.625 30.828 1 95.94 95 TYR A C 1
ATOM 766 O O . TYR A 1 95 ? 13.148 38.688 30.281 1 95.94 95 TYR A O 1
ATOM 774 N N . ARG A 1 96 ? 14.891 37.469 31.344 1 96.38 96 ARG A N 1
ATOM 775 C CA . ARG A 1 96 ? 14.133 36.25 31.469 1 96.38 96 ARG A CA 1
ATOM 776 C C . ARG A 1 96 ? 13.484 36.125 32.844 1 96.38 96 ARG A C 1
ATOM 778 O O . ARG A 1 96 ? 14.18 36.156 33.875 1 96.38 96 ARG A O 1
ATOM 785 N N . VAL A 1 97 ? 12.258 35.938 32.812 1 96.5 97 VAL A N 1
ATOM 786 C CA . VAL A 1 97 ? 11.539 35.844 34.094 1 96.5 97 VAL A CA 1
ATOM 787 C C . VAL A 1 97 ? 11.641 34.406 34.625 1 96.5 97 VAL A C 1
ATOM 789 O O . VAL A 1 97 ? 11.242 33.469 33.938 1 96.5 97 VAL A O 1
ATOM 792 N N . THR A 1 98 ? 12.195 34.188 35.875 1 95.94 98 THR A N 1
ATOM 793 C CA . THR A 1 98 ? 12.422 32.844 36.406 1 95.94 98 THR A CA 1
ATOM 794 C C . THR A 1 98 ? 11.375 32.5 37.469 1 95.94 98 THR A C 1
ATOM 796 O O . THR A 1 98 ? 11.172 31.312 37.781 1 95.94 98 THR A O 1
ATOM 799 N N . SER A 1 99 ? 10.805 33.5 38.094 1 96.12 99 SER A N 1
ATOM 800 C CA . SER A 1 99 ? 9.75 33.344 39.062 1 96.12 99 SER A CA 1
ATOM 801 C C . SER A 1 99 ? 8.789 34.531 39.094 1 96.12 99 SER A C 1
ATOM 803 O O . SER A 1 99 ? 9.203 35.656 38.812 1 96.12 99 SER A O 1
ATOM 805 N N . LYS A 1 100 ? 7.59 34.25 39.25 1 96.5 100 LYS A N 1
ATOM 806 C CA . LYS A 1 100 ? 6.59 35.312 39.312 1 96.5 100 LYS A CA 1
ATOM 807 C C . LYS A 1 100 ? 5.316 34.812 40 1 96.5 100 LYS A C 1
ATOM 809 O O . LYS A 1 100 ? 5.023 33.625 40.031 1 96.5 100 LYS A O 1
ATOM 814 N N . LYS A 1 101 ? 4.68 35.75 40.625 1 97.5 101 LYS A N 1
ATOM 815 C CA . LYS A 1 101 ? 3.314 35.5 41.062 1 97.5 101 LYS A CA 1
ATOM 816 C C . LYS A 1 101 ? 2.318 35.656 39.938 1 97.5 101 LYS A C 1
ATOM 818 O O . LYS A 1 101 ? 1.44 34.781 39.75 1 97.5 101 LYS A O 1
ATOM 823 N N . ARG A 1 102 ? 2.488 36.719 39.156 1 97.31 102 ARG A N 1
ATOM 824 C CA . ARG A 1 102 ? 1.6 36.938 38.031 1 97.31 102 ARG A CA 1
ATOM 825 C C . ARG A 1 102 ? 2.338 37.625 36.875 1 97.31 102 ARG A C 1
ATOM 827 O O . ARG A 1 102 ? 3.203 38.469 37.125 1 97.31 102 ARG A O 1
ATOM 834 N N . LEU A 1 103 ? 1.948 37.281 35.719 1 97.38 103 LEU A N 1
ATOM 835 C CA . LEU A 1 103 ? 2.375 37.969 34.5 1 97.38 103 LEU A CA 1
ATOM 836 C C . LEU A 1 103 ? 1.397 37.719 33.375 1 97.38 103 LEU A C 1
ATOM 838 O O . LEU A 1 103 ? 1.624 36.812 32.531 1 97.38 103 LEU A O 1
ATOM 842 N N . ASN A 1 104 ? 0.335 38.531 33.438 1 98 104 ASN A N 1
ATOM 843 C CA . ASN A 1 104 ? -0.678 38.469 32.406 1 98 104 ASN A CA 1
ATOM 844 C C . ASN A 1 104 ? -0.562 39.656 31.438 1 98 104 ASN A C 1
ATOM 846 O O . ASN A 1 104 ? -0.636 40.812 31.875 1 98 104 ASN A O 1
ATOM 850 N N . ILE A 1 105 ? -0.35 39.375 30.234 1 98.5 105 ILE A N 1
ATOM 851 C CA . ILE A 1 105 ? -0.222 40.438 29.234 1 98.5 105 ILE A CA 1
ATOM 852 C C . ILE A 1 105 ? -1.341 40.281 28.203 1 98.5 105 ILE A C 1
ATOM 854 O O . ILE A 1 105 ? -1.465 39.25 27.531 1 98.5 105 ILE A O 1
ATOM 858 N N . THR A 1 106 ? -2.129 41.312 28.078 1 98.56 106 THR A N 1
ATOM 859 C CA . THR A 1 106 ? -3.188 41.406 27.078 1 98.56 106 THR A CA 1
ATOM 860 C C . THR A 1 106 ? -2.953 42.562 26.125 1 98.56 106 THR A C 1
ATOM 862 O O . THR A 1 106 ? -2.584 43.656 26.547 1 98.56 106 THR A O 1
ATOM 865 N N . VAL A 1 107 ? -3.156 42.281 24.891 1 98.69 107 VAL A N 1
ATOM 866 C CA . VAL A 1 107 ? -3.043 43.344 23.875 1 98.69 107 VAL A CA 1
ATOM 867 C C . VAL A 1 107 ? -4.344 43.406 23.078 1 98.69 107 VAL A C 1
ATOM 869 O O . VAL A 1 107 ? -4.801 42.406 22.516 1 98.69 107 VAL A O 1
ATOM 872 N N . ASN A 1 108 ? -4.91 44.562 23.094 1 98.25 108 ASN A N 1
ATOM 873 C CA . ASN A 1 108 ? -6.074 44.844 22.25 1 98.25 108 ASN A CA 1
ATOM 874 C C . ASN A 1 108 ? -5.664 45.312 20.859 1 98.25 108 ASN A C 1
ATOM 876 O O . ASN A 1 108 ? -4.734 46.125 20.719 1 98.25 108 ASN A O 1
ATOM 880 N N . PHE A 1 109 ? -6.355 44.781 19.891 1 98.19 109 PHE A N 1
ATOM 881 C CA . PHE A 1 109 ? -6.098 45.219 18.516 1 98.19 109 PHE A CA 1
ATOM 882 C C . PHE A 1 109 ? -7.402 45.5 17.781 1 98.19 109 PHE A C 1
ATOM 884 O O . PHE A 1 109 ? -8.445 44.906 18.109 1 98.19 109 PHE A O 1
ATOM 891 N N . ASN A 1 110 ? -7.402 46.375 16.812 1 96.94 110 ASN A N 1
ATOM 892 C CA . ASN A 1 110 ? -8.562 46.656 15.969 1 96.94 110 ASN A CA 1
ATOM 893 C C . ASN A 1 110 ? -8.594 45.781 14.734 1 96.94 110 ASN A C 1
ATOM 895 O O . ASN A 1 110 ? -9.594 45.125 14.469 1 96.94 110 ASN A O 1
ATOM 899 N N . GLU A 1 111 ? -7.527 45.688 13.969 1 96.25 111 GLU A N 1
ATOM 900 C CA . GLU A 1 111 ? -7.32 44.844 12.805 1 96.25 111 GLU A CA 1
ATOM 901 C C . GLU A 1 111 ? -5.984 44.094 12.883 1 96.25 111 GLU A C 1
ATOM 903 O O . GLU A 1 111 ? -5.004 44.625 13.398 1 96.25 111 GLU A O 1
ATOM 908 N N . LEU A 1 112 ? -5.996 42.938 12.352 1 98.06 112 LEU A N 1
ATOM 909 C CA . LEU A 1 112 ? -4.773 42.156 12.414 1 98.06 112 LEU A CA 1
ATOM 910 C C . LEU A 1 112 ? -4.547 41.406 11.109 1 98.06 112 LEU A C 1
ATOM 912 O O . LEU A 1 112 ? -5.418 40.656 10.664 1 98.06 112 LEU A O 1
ATOM 916 N N . PHE A 1 113 ? -3.352 41.562 10.469 1 98.62 113 PHE A N 1
ATOM 917 C CA . PHE A 1 113 ? -3.049 40.938 9.188 1 98.62 113 PHE A CA 1
ATOM 918 C C . PHE A 1 113 ? -1.856 40 9.312 1 98.62 113 PHE A C 1
ATOM 920 O O . PHE A 1 113 ? -1.636 39.125 8.445 1 98.62 113 PHE A O 1
ATOM 927 N N . LEU A 1 114 ? -1.034 40.219 10.391 1 98.81 114 LEU A N 1
ATOM 928 C CA . LEU A 1 114 ? 0.208 39.469 10.492 1 98.81 114 LEU A CA 1
ATOM 929 C C . LEU A 1 114 ? 0.542 39.156 11.945 1 98.81 114 LEU A C 1
ATOM 931 O O . LEU A 1 114 ? 0.442 40.031 12.805 1 98.81 114 LEU A O 1
ATOM 935 N N . ILE A 1 115 ? 0.865 37.969 12.25 1 98.88 115 ILE A N 1
ATOM 936 C CA . ILE A 1 115 ? 1.384 37.531 13.539 1 98.88 115 ILE A CA 1
ATOM 937 C C . ILE A 1 115 ? 2.721 36.812 13.352 1 98.88 115 ILE A C 1
ATOM 939 O O . ILE A 1 115 ? 2.811 35.844 12.594 1 98.88 115 ILE A O 1
ATOM 943 N N . ASN A 1 116 ? 3.723 37.281 13.969 1 98.88 116 ASN A N 1
ATOM 944 C CA . ASN A 1 116 ? 5.023 36.625 14.055 1 98.88 116 ASN A CA 1
ATOM 945 C C . ASN A 1 116 ? 5.34 36.188 15.484 1 98.88 116 ASN A C 1
ATOM 947 O O . ASN A 1 116 ? 5.422 37.031 16.391 1 98.88 116 ASN A O 1
ATOM 951 N N . ALA A 1 117 ? 5.539 34.906 15.672 1 98.81 117 ALA A N 1
ATOM 952 C CA . ALA A 1 117 ? 5.953 34.406 16.969 1 98.81 117 ALA A CA 1
ATOM 953 C C . ALA A 1 117 ? 7.312 33.719 16.891 1 98.81 117 ALA A C 1
ATOM 955 O O . ALA A 1 117 ? 7.422 32.594 16.359 1 98.81 117 ALA A O 1
ATOM 956 N N . ASN A 1 118 ? 8.32 34.312 17.484 1 98.19 118 ASN A N 1
ATOM 957 C CA . ASN A 1 118 ? 9.672 33.781 17.422 1 98.19 118 ASN A CA 1
ATOM 958 C C . ASN A 1 118 ? 10.008 32.969 18.672 1 98.19 118 ASN A C 1
ATOM 960 O O . ASN A 1 118 ? 10.797 32.031 18.609 1 98.19 118 ASN A O 1
ATOM 964 N N . ASP A 1 119 ? 9.523 33.375 19.797 1 96.5 119 ASP A N 1
ATOM 965 C CA . ASP A 1 119 ? 9.57 32.719 21.094 1 96.5 119 ASP A CA 1
ATOM 966 C C . ASP A 1 119 ? 8.367 33.125 21.953 1 96.5 119 ASP A C 1
ATOM 968 O O . ASP A 1 119 ? 7.832 34.219 21.812 1 96.5 119 ASP A O 1
ATOM 972 N N . GLY A 1 120 ? 7.879 32.188 22.719 1 97.81 120 GLY A N 1
ATOM 973 C CA . GLY A 1 120 ? 6.734 32.469 23.562 1 97.81 120 GLY A CA 1
ATOM 974 C C . GLY A 1 120 ? 5.414 32.031 22.953 1 97.81 120 GLY A C 1
ATOM 975 O O . GLY A 1 120 ? 5.391 31.188 22.047 1 97.81 120 GLY A O 1
ATOM 976 N N . ASN A 1 121 ? 4.348 32.562 23.484 1 98.69 121 ASN A N 1
ATOM 977 C CA . ASN A 1 121 ? 3.01 32.094 23.141 1 98.69 121 ASN A CA 1
ATOM 978 C C . ASN A 1 121 ? 2.066 33.25 22.828 1 98.69 121 ASN A C 1
ATOM 980 O O . ASN A 1 121 ? 1.974 34.188 23.609 1 98.69 121 ASN A O 1
ATOM 984 N N . ILE A 1 122 ? 1.423 33.188 21.703 1 98.88 122 ILE A N 1
ATOM 985 C CA . ILE A 1 122 ? 0.381 34.156 21.359 1 98.88 122 ILE A CA 1
ATOM 986 C C . ILE A 1 122 ? -0.967 33.438 21.266 1 98.88 122 ILE A C 1
ATOM 988 O O . ILE A 1 122 ? -1.108 32.469 20.531 1 98.88 122 ILE A O 1
ATOM 992 N N . VAL A 1 123 ? -1.917 33.969 22 1 98.75 123 VAL A N 1
ATOM 993 C CA . VAL A 1 123 ? -3.238 33.344 22.016 1 98.75 123 VAL A CA 1
ATOM 994 C C . VAL A 1 123 ? -4.297 34.375 21.625 1 98.75 123 VAL A C 1
ATOM 996 O O . VAL A 1 123 ? -4.328 35.469 22.172 1 98.75 123 VAL A O 1
ATOM 999 N N . VAL A 1 124 ? -5.082 34 20.656 1 97.12 124 VAL A N 1
ATOM 1000 C CA . VAL A 1 124 ? -6.316 34.719 20.344 1 97.12 124 VAL A CA 1
ATOM 1001 C C . VAL A 1 124 ? -7.52 33.844 20.688 1 97.12 124 VAL A C 1
ATOM 1003 O O . VAL A 1 124 ? -7.914 33 19.891 1 97.12 124 VAL A O 1
ATOM 1006 N N . LYS A 1 125 ? -8.086 34 21.781 1 87.69 125 LYS A N 1
ATOM 1007 C CA . LYS A 1 125 ? -9.102 33.094 22.281 1 87.69 125 LYS A CA 1
ATOM 1008 C C . LYS A 1 125 ? -10.438 33.312 21.578 1 87.69 125 LYS A C 1
ATOM 1010 O O . LYS A 1 125 ? -11.102 32.344 21.188 1 87.69 125 LYS A O 1
ATOM 1015 N N . ASN A 1 126 ? -10.781 34.625 21.422 1 94.38 126 ASN A N 1
ATOM 1016 C CA . ASN A 1 126 ? -12.07 34.906 20.781 1 94.38 126 ASN A CA 1
ATOM 1017 C C . ASN A 1 126 ? -11.922 35.062 19.281 1 94.38 126 ASN A C 1
ATOM 1019 O O . ASN A 1 126 ? -11.016 35.75 18.812 1 94.38 126 ASN A O 1
ATOM 1023 N N . ARG A 1 127 ? -12.828 34.562 18.547 1 96.88 127 ARG A N 1
ATOM 1024 C CA . ARG A 1 127 ? -12.812 34.562 17.094 1 96.88 127 ARG A CA 1
ATOM 1025 C C . ARG A 1 127 ? -12.867 36 16.562 1 96.88 127 ARG A C 1
ATOM 1027 O O . ARG A 1 127 ? -13.625 36.812 17.078 1 96.88 127 ARG A O 1
ATOM 1034 N N . PHE A 1 128 ? -12.102 36.281 15.648 1 97.69 128 PHE A N 1
ATOM 1035 C CA . PHE A 1 128 ? -12.18 37.594 14.977 1 97.69 128 PHE A CA 1
ATOM 1036 C C . PHE A 1 128 ? -12.195 37.406 13.461 1 97.69 128 PHE A C 1
ATOM 1038 O O . PHE A 1 128 ? -11.898 36.344 12.953 1 97.69 128 PHE A O 1
ATOM 1045 N N . SER A 1 129 ? -12.641 38.406 12.758 1 97.94 129 SER A N 1
ATOM 1046 C CA . SER A 1 129 ? -12.727 38.375 11.305 1 97.94 129 SER A CA 1
ATOM 1047 C C . SER A 1 129 ? -11.688 39.312 10.664 1 97.94 129 SER A C 1
ATOM 1049 O O . SER A 1 129 ? -11.375 40.375 11.203 1 97.94 129 SER A O 1
ATOM 1051 N N . THR A 1 130 ? -11.18 38.844 9.625 1 98.19 130 THR A N 1
ATOM 1052 C CA . THR A 1 130 ? -10.219 39.625 8.867 1 98.19 130 THR A CA 1
ATOM 1053 C C . THR A 1 130 ? -10.227 39.219 7.398 1 98.19 130 THR A C 1
ATOM 1055 O O . THR A 1 130 ? -10.688 38.125 7.055 1 98.19 130 THR A O 1
ATOM 1058 N N . GLU A 1 131 ? -9.805 40.094 6.527 1 98.06 131 GLU A N 1
ATOM 1059 C CA . GLU A 1 131 ? -9.734 39.75 5.105 1 98.06 131 GLU A CA 1
ATOM 1060 C C . GLU A 1 131 ? -8.578 38.812 4.812 1 98.06 131 GLU A C 1
ATOM 1062 O O . GLU A 1 131 ? -8.695 37.906 3.967 1 98.06 131 GLU A O 1
ATOM 1067 N N . PHE A 1 132 ? -7.547 39.094 5.441 1 98.56 132 PHE A N 1
ATOM 1068 C CA . PHE A 1 132 ? -6.328 38.312 5.246 1 98.56 132 PHE A CA 1
ATOM 1069 C C . PHE A 1 132 ? -5.547 38.188 6.551 1 98.56 132 PHE A C 1
ATOM 1071 O O . PHE A 1 132 ? -5.453 39.156 7.316 1 98.56 132 PHE A O 1
ATOM 1078 N N . LEU A 1 133 ? -4.953 37 6.809 1 98.81 133 LEU A N 1
ATOM 1079 C CA . LEU A 1 133 ? -4.098 36.844 7.977 1 98.81 133 LEU A CA 1
ATOM 1080 C C . LEU A 1 133 ? -2.904 35.938 7.645 1 98.81 133 LEU A C 1
ATOM 1082 O O . LEU A 1 133 ? -3.07 34.844 7.094 1 98.81 133 LEU A O 1
ATOM 1086 N N . GLU A 1 134 ? -1.785 36.375 7.879 1 98.94 134 GLU A N 1
ATOM 1087 C CA . GLU A 1 134 ? -0.556 35.594 7.812 1 98.94 134 GLU A CA 1
ATOM 1088 C C . GLU A 1 134 ? -0.009 35.312 9.203 1 98.94 134 GLU A C 1
ATOM 1090 O O . GLU A 1 134 ? 0.1 36.219 10.039 1 98.94 134 GLU A O 1
ATOM 1095 N N . VAL A 1 135 ? 0.298 34.094 9.508 1 98.94 135 VAL A N 1
ATOM 1096 C CA . VAL A 1 135 ? 0.885 33.719 10.781 1 98.94 135 VAL A CA 1
ATOM 1097 C C . VAL A 1 135 ? 2.219 33 10.547 1 98.94 135 VAL A C 1
ATOM 1099 O O . VAL A 1 135 ? 2.283 32 9.82 1 98.94 135 VAL A O 1
ATOM 1102 N N . ASN A 1 136 ? 3.258 33.5 11.125 1 98.94 136 ASN A N 1
ATOM 1103 C CA . ASN A 1 136 ? 4.594 32.906 11.047 1 98.94 136 ASN A CA 1
ATOM 1104 C C . ASN A 1 136 ? 5.113 32.531 12.43 1 98.94 136 ASN A C 1
ATOM 1106 O O . ASN A 1 136 ? 5.105 33.344 13.352 1 98.94 136 ASN A O 1
ATOM 1110 N N . THR A 1 137 ? 5.578 31.312 12.578 1 98.88 137 THR A N 1
ATOM 1111 C CA . THR A 1 137 ? 6.203 30.906 13.828 1 98.88 137 THR A CA 1
ATOM 1112 C C . THR A 1 137 ? 7.59 30.312 13.578 1 98.88 137 THR A C 1
ATOM 1114 O O . THR A 1 137 ? 7.816 29.656 12.555 1 98.88 137 THR A O 1
ATOM 1117 N N . ARG A 1 138 ? 8.453 30.531 14.406 1 98.25 138 ARG A N 1
ATOM 1118 C CA . ARG A 1 138 ? 9.789 29.938 14.383 1 98.25 138 ARG A CA 1
ATOM 1119 C C . ARG A 1 138 ? 10.336 29.75 15.797 1 98.25 138 ARG A C 1
ATOM 1121 O O . ARG A 1 138 ? 9.703 30.172 16.766 1 98.25 138 ARG A O 1
ATOM 1128 N N . GLY A 1 139 ? 11.523 29.141 15.898 1 97.88 139 GLY A N 1
ATOM 1129 C CA . GLY A 1 139 ? 12.062 28.844 17.219 1 97.88 139 GLY A CA 1
ATOM 1130 C C . GLY A 1 139 ? 11.148 27.984 18.062 1 97.88 139 GLY A C 1
ATOM 1131 O O . GLY A 1 139 ? 10.75 26.891 17.641 1 97.88 139 GLY A O 1
ATOM 1132 N N . SER A 1 140 ? 10.828 28.578 19.281 1 97.69 140 SER A N 1
ATOM 1133 C CA . SER A 1 140 ? 9.906 27.875 20.172 1 97.69 140 SER A CA 1
ATOM 1134 C C . SER A 1 140 ? 8.555 28.578 20.219 1 97.69 140 SER A C 1
ATOM 1136 O O . SER A 1 140 ? 7.789 28.391 21.172 1 97.69 140 SER A O 1
ATOM 1138 N N . GLY A 1 141 ? 8.312 29.391 19.219 1 98.69 141 GLY A N 1
ATOM 1139 C CA . GLY A 1 141 ? 7.074 30.141 19.188 1 98.69 141 GLY A CA 1
ATOM 1140 C C . GLY A 1 141 ? 5.84 29.266 19.094 1 98.69 141 GLY A C 1
ATOM 1141 O O . GLY A 1 141 ? 5.844 28.25 18.406 1 98.69 141 GLY A O 1
ATOM 1142 N N . ARG A 1 142 ? 4.781 29.703 19.734 1 98.81 142 ARG A N 1
ATOM 1143 C CA . ARG A 1 142 ? 3.488 29.016 19.703 1 98.81 142 ARG A CA 1
ATOM 1144 C C . ARG A 1 142 ? 2.357 30 19.422 1 98.81 142 ARG A C 1
ATOM 1146 O O . ARG A 1 142 ? 2.361 31.125 19.906 1 98.81 142 ARG A O 1
ATOM 1153 N N . VAL A 1 143 ? 1.411 29.531 18.656 1 98.94 143 VAL A N 1
ATOM 1154 C CA . VAL A 1 143 ? 0.258 30.375 18.359 1 98.94 143 VAL A CA 1
ATOM 1155 C C . VAL A 1 143 ? -1.024 29.547 18.469 1 98.94 143 VAL A C 1
ATOM 1157 O O . VAL A 1 143 ? -1.091 28.438 17.953 1 98.94 143 VAL A O 1
ATOM 1160 N N . GLU A 1 144 ? -1.959 30.016 19.156 1 98.88 144 GLU A N 1
ATOM 1161 C CA . GLU A 1 144 ? -3.326 29.516 19.188 1 98.88 144 GLU A CA 1
ATOM 1162 C C . GLU A 1 144 ? -4.32 30.562 18.703 1 98.88 144 GLU A C 1
ATOM 1164 O O . GLU A 1 144 ? -4.41 31.656 19.281 1 98.88 144 GLU A O 1
ATOM 1169 N N . ILE A 1 145 ? -5.094 30.234 17.719 1 98.38 145 ILE A N 1
ATOM 1170 C CA . ILE A 1 145 ? -5.914 31.312 17.156 1 98.38 145 ILE A CA 1
ATOM 1171 C C . ILE A 1 145 ? -7.246 30.734 16.672 1 98.38 145 ILE A C 1
ATOM 1173 O O . ILE A 1 145 ? -7.301 29.609 16.188 1 98.38 145 ILE A O 1
ATOM 1177 N N . ASP A 1 146 ? -8.336 31.453 16.781 1 98.38 146 ASP A N 1
ATOM 1178 C CA . ASP A 1 146 ? -9.656 31.25 16.188 1 98.38 146 ASP A CA 1
ATOM 1179 C C . ASP A 1 146 ? -10.023 32.406 15.258 1 98.38 146 ASP A C 1
ATOM 1181 O O . ASP A 1 146 ? -10.172 33.562 15.703 1 98.38 146 ASP A O 1
ATOM 1185 N N . VAL A 1 147 ? -10.156 32.125 13.945 1 98.62 147 VAL A N 1
ATOM 1186 C CA . VAL A 1 147 ? -10.227 33.25 13.039 1 98.62 147 VAL A CA 1
ATOM 1187 C C . VAL A 1 147 ? -11.133 32.938 11.852 1 98.62 147 VAL A C 1
ATOM 1189 O O . VAL A 1 147 ? -11.172 31.781 11.391 1 98.62 147 VAL A O 1
ATOM 1192 N N . ASP A 1 148 ? -11.906 33.844 11.344 1 98.5 148 ASP A N 1
ATOM 1193 C CA . ASP A 1 148 ? -12.578 33.906 10.047 1 98.5 148 ASP A CA 1
ATOM 1194 C C . ASP A 1 148 ? -11.836 34.812 9.07 1 98.5 148 ASP A C 1
ATOM 1196 O O . ASP A 1 148 ? -11.828 36.031 9.234 1 98.5 148 ASP A O 1
ATOM 1200 N N . ALA A 1 149 ? -11.148 34.188 8.195 1 98.62 149 ALA A N 1
ATOM 1201 C CA . ALA A 1 149 ? -10.352 34.969 7.254 1 98.62 149 ALA A CA 1
ATOM 1202 C C . ALA A 1 149 ? -10.672 34.562 5.812 1 98.62 149 ALA A C 1
ATOM 1204 O O . ALA A 1 149 ? -10.781 33.375 5.5 1 98.62 149 ALA A O 1
ATOM 1205 N N . ASP A 1 150 ? -10.82 35.562 4.895 1 98.56 150 ASP A N 1
ATOM 1206 C CA . ASP A 1 150 ? -11.023 35.219 3.49 1 98.56 150 ASP A CA 1
ATOM 1207 C C . ASP A 1 150 ? -9.859 34.375 2.957 1 98.56 150 ASP A C 1
ATOM 1209 O O . ASP A 1 150 ? -10.078 33.406 2.262 1 98.56 150 ASP A O 1
ATOM 1213 N N . ALA A 1 151 ? -8.688 34.875 3.291 1 98.88 151 ALA A N 1
ATOM 1214 C CA . ALA A 1 151 ? -7.469 34.156 2.93 1 98.88 151 ALA A CA 1
ATOM 1215 C C . ALA A 1 151 ? -6.508 34.062 4.113 1 98.88 151 ALA A C 1
ATOM 1217 O O . ALA A 1 151 ? -6.387 35 4.891 1 98.88 151 ALA A O 1
ATOM 1218 N N . MET A 1 152 ? -5.793 33 4.258 1 98.88 152 MET A N 1
ATOM 1219 C CA . MET A 1 152 ? -4.859 32.844 5.367 1 98.88 152 MET A CA 1
ATOM 1220 C C . MET A 1 152 ? -3.602 32.094 4.91 1 98.88 152 MET A C 1
ATOM 1222 O O . MET A 1 152 ? -3.672 31.203 4.07 1 98.88 152 MET A O 1
ATOM 1226 N N . GLN A 1 153 ? -2.516 32.5 5.395 1 98.94 153 GLN A N 1
ATOM 1227 C CA . GLN A 1 153 ? -1.221 31.859 5.168 1 98.94 153 GLN A CA 1
ATOM 1228 C C . GLN A 1 153 ? -0.545 31.5 6.488 1 98.94 153 GLN A C 1
ATOM 1230 O O . GLN A 1 153 ? -0.451 32.344 7.391 1 98.94 153 GLN A O 1
ATOM 1235 N N . ILE A 1 154 ? -0.126 30.312 6.648 1 98.94 154 ILE A N 1
ATOM 1236 C CA . ILE A 1 154 ? 0.583 29.844 7.828 1 98.94 154 ILE A CA 1
ATOM 1237 C C . ILE A 1 154 ? 1.974 29.359 7.434 1 98.94 154 ILE A C 1
ATOM 1239 O O . ILE A 1 154 ? 2.111 28.5 6.551 1 98.94 154 ILE A O 1
ATOM 1243 N N . THR A 1 155 ? 3.008 29.844 8.008 1 98.94 155 THR A N 1
ATOM 1244 C CA . THR A 1 155 ? 4.375 29.375 7.82 1 98.94 155 THR A CA 1
ATOM 1245 C C . THR A 1 155 ? 5.031 29.062 9.156 1 98.94 155 THR A C 1
ATOM 1247 O O . THR A 1 155 ? 5.223 29.953 9.984 1 98.94 155 THR A O 1
ATOM 1250 N N . MET A 1 156 ? 5.43 27.844 9.414 1 98.94 156 MET A N 1
ATOM 1251 C CA . MET A 1 156 ? 6.008 27.422 10.688 1 98.94 156 MET A CA 1
ATOM 1252 C C . MET A 1 156 ? 7.328 26.703 10.477 1 98.94 156 MET A C 1
ATOM 1254 O O . MET A 1 156 ? 7.453 25.875 9.562 1 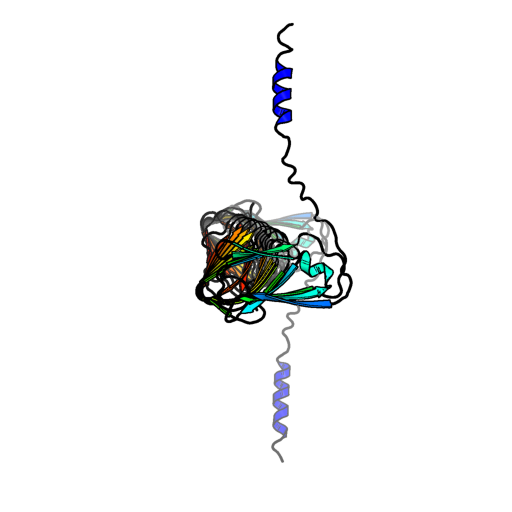98.94 156 MET A O 1
ATOM 1258 N N . ASN A 1 157 ? 8.258 27.031 11.281 1 98.69 157 ASN A N 1
ATOM 1259 C CA . ASN A 1 157 ? 9.594 26.438 11.18 1 98.69 157 ASN A CA 1
ATOM 1260 C C . ASN A 1 157 ? 10.125 26.016 12.547 1 98.69 157 ASN A C 1
ATOM 1262 O O . ASN A 1 157 ? 9.516 26.328 13.57 1 98.69 157 ASN A O 1
ATOM 1266 N N . ASP A 1 158 ? 11.234 25.344 12.602 1 98.38 158 ASP A N 1
ATOM 1267 C CA . ASP A 1 158 ? 11.938 24.922 13.805 1 98.38 158 ASP A CA 1
ATOM 1268 C C . ASP A 1 158 ? 11.039 24.031 14.68 1 98.38 158 ASP A C 1
ATOM 1270 O O . ASP A 1 158 ? 10.469 23.062 14.195 1 98.38 158 ASP A O 1
ATOM 1274 N N . ASN A 1 159 ? 10.992 24.328 16.016 1 98.19 159 ASN A N 1
ATOM 1275 C CA . ASN A 1 159 ? 10.203 23.531 16.953 1 98.19 159 ASN A CA 1
ATOM 1276 C C . ASN A 1 159 ? 8.898 24.234 17.312 1 98.19 159 ASN A C 1
ATOM 1278 O O . ASN A 1 159 ? 8.312 23.953 18.359 1 98.19 159 ASN A O 1
ATOM 1282 N N . SER A 1 160 ? 8.484 25.125 16.391 1 98.75 160 SER A N 1
ATOM 1283 C CA . SER A 1 160 ? 7.316 25.938 16.719 1 98.75 160 SER A CA 1
ATOM 1284 C C . SER A 1 160 ? 6.031 25.125 16.656 1 98.75 160 SER A C 1
ATOM 1286 O O . SER A 1 160 ? 6 24.062 16.031 1 98.75 160 SER A O 1
ATOM 1288 N N . LYS A 1 161 ? 4.941 25.594 17.344 1 98.88 161 LYS A N 1
ATOM 1289 C CA . LYS A 1 161 ? 3.67 24.875 17.422 1 98.88 161 LYS A CA 1
ATOM 1290 C C . LYS A 1 161 ? 2.5 25.812 17.094 1 98.88 161 LYS A C 1
ATOM 1292 O O . LYS A 1 161 ? 2.541 27 17.406 1 98.88 161 LYS A O 1
ATOM 1297 N N . GLY A 1 162 ? 1.507 25.234 16.516 1 98.88 162 GLY A N 1
ATOM 1298 C CA . GLY A 1 162 ? 0.291 25.969 16.203 1 98.88 162 GLY A CA 1
ATOM 1299 C C . GLY A 1 162 ? -0.973 25.172 16.5 1 98.88 162 GLY A C 1
ATOM 1300 O O . GLY A 1 162 ? -1.023 23.969 16.266 1 98.88 162 GLY A O 1
ATOM 1301 N N . ASN A 1 163 ? -1.963 25.781 16.984 1 98.81 163 ASN A N 1
ATOM 1302 C CA . ASN A 1 163 ? -3.318 25.281 17.172 1 98.81 163 ASN A CA 1
ATOM 1303 C C . ASN A 1 163 ? -4.359 26.25 16.609 1 98.81 163 ASN A C 1
ATOM 1305 O O . ASN A 1 163 ? -4.613 27.297 17.203 1 98.81 163 ASN A O 1
ATOM 1309 N N . PHE A 1 164 ? -5.008 25.875 15.555 1 98.81 164 PHE A N 1
ATOM 1310 C CA . PHE A 1 164 ? -5.781 26.859 14.797 1 98.81 164 PHE A CA 1
ATOM 1311 C C . PHE A 1 164 ? -7.215 26.375 14.602 1 98.81 164 PHE A C 1
ATOM 1313 O O . PHE A 1 164 ? -7.449 25.203 14.305 1 98.81 164 PHE A O 1
ATOM 1320 N N . LYS A 1 165 ? -8.141 27.219 14.734 1 98.81 165 LYS A N 1
ATOM 1321 C CA . LYS A 1 165 ? -9.508 27.109 14.227 1 98.81 165 LYS A CA 1
ATOM 1322 C C . LYS A 1 165 ? -9.773 28.125 13.117 1 98.81 165 LYS A C 1
ATOM 1324 O O . LYS A 1 165 ? -9.68 29.328 13.352 1 98.81 165 LYS A O 1
ATOM 1329 N N . VAL A 1 166 ? -10.133 27.609 11.977 1 98.56 166 VAL A N 1
ATOM 1330 C CA . VAL A 1 166 ? -10.094 28.5 10.828 1 98.56 166 VAL A CA 1
ATOM 1331 C C . VAL A 1 166 ? -11.344 28.312 9.977 1 98.56 166 VAL A C 1
ATOM 1333 O O . VAL A 1 166 ? -11.75 27.172 9.703 1 98.56 166 VAL A O 1
ATOM 1336 N N . ASP A 1 167 ? -11.984 29.344 9.57 1 98.62 167 ASP A N 1
ATOM 1337 C CA . ASP A 1 167 ? -12.922 29.438 8.453 1 98.62 167 ASP A CA 1
ATOM 1338 C C . ASP A 1 167 ? -12.367 30.328 7.348 1 98.62 167 ASP A C 1
ATOM 1340 O O . ASP A 1 167 ? -12.133 31.516 7.562 1 98.62 167 ASP A O 1
ATOM 1344 N N . SER A 1 168 ? -12.047 29.75 6.27 1 98.75 168 SER A N 1
ATOM 1345 C CA . SER A 1 168 ? -11.367 30.516 5.23 1 98.75 168 SER A CA 1
ATOM 1346 C C . SER A 1 168 ? -11.719 30 3.842 1 98.75 168 SER A C 1
ATOM 1348 O O . SER A 1 168 ? -12.023 28.812 3.676 1 98.75 168 SER A O 1
ATOM 1350 N N . ASP A 1 169 ? -11.719 30.875 2.809 1 98.62 169 ASP A N 1
ATOM 1351 C CA . ASP A 1 169 ? -11.852 30.422 1.43 1 98.62 169 ASP A CA 1
ATOM 1352 C C . ASP A 1 169 ? -10.57 29.719 0.961 1 98.62 169 ASP A C 1
ATOM 1354 O O . ASP A 1 169 ? -10.625 28.594 0.465 1 98.62 169 ASP A O 1
ATOM 1358 N N . THR A 1 170 ? -9.469 30.422 1.202 1 98.75 170 THR A N 1
ATOM 1359 C CA . THR A 1 170 ? -8.18 29.906 0.776 1 98.75 170 THR A CA 1
ATOM 1360 C C . THR A 1 170 ? -7.215 29.812 1.958 1 98.75 170 THR A C 1
ATOM 1362 O O . THR A 1 170 ? -7.023 30.781 2.688 1 98.75 170 THR A O 1
ATOM 1365 N N . LEU A 1 171 ? -6.645 28.688 2.18 1 98.88 171 LEU A N 1
ATOM 1366 C CA . LEU A 1 171 ? -5.656 28.453 3.227 1 98.88 171 LEU A CA 1
ATOM 1367 C C . LEU A 1 171 ? -4.371 27.875 2.645 1 98.88 171 LEU A C 1
ATOM 1369 O O . LEU A 1 171 ? -4.398 26.812 2.018 1 98.88 171 LEU A O 1
ATOM 1373 N N . ASN A 1 172 ? -3.271 28.562 2.775 1 98.94 172 ASN A N 1
ATOM 1374 C CA . ASN A 1 172 ? -1.946 28.094 2.375 1 98.94 172 ASN A CA 1
ATOM 1375 C C . ASN A 1 172 ? -1.058 27.812 3.586 1 98.94 172 ASN A C 1
ATOM 1377 O O . ASN A 1 172 ? -0.853 28.703 4.422 1 98.94 172 ASN A O 1
ATOM 1381 N N . ILE A 1 173 ? -0.5 26.672 3.699 1 99 173 ILE A N 1
ATOM 1382 C CA . ILE A 1 173 ? 0.281 26.25 4.859 1 99 173 ILE A CA 1
ATOM 1383 C C . ILE A 1 173 ? 1.663 25.781 4.406 1 99 173 ILE A C 1
ATOM 1385 O O . ILE A 1 173 ? 1.782 25 3.469 1 99 173 ILE A O 1
ATOM 1389 N N . ARG A 1 174 ? 2.676 26.234 5.07 1 98.94 174 ARG A N 1
ATOM 1390 C CA . ARG A 1 174 ? 4.043 25.75 4.883 1 98.94 174 ARG A CA 1
ATOM 1391 C C . ARG A 1 174 ? 4.68 25.391 6.215 1 98.94 174 ARG A C 1
ATOM 1393 O O . ARG A 1 174 ? 4.82 26.234 7.098 1 98.94 174 ARG A O 1
ATOM 1400 N N . LEU A 1 175 ? 5.113 24.156 6.375 1 98.94 175 LEU A N 1
ATOM 1401 C CA . LEU A 1 175 ? 5.75 23.672 7.594 1 98.94 175 LEU A CA 1
ATOM 1402 C C . LEU A 1 175 ? 7.129 23.094 7.293 1 98.94 175 LEU A C 1
ATOM 1404 O O . LEU A 1 175 ? 7.309 22.391 6.289 1 98.94 175 LEU A O 1
ATOM 1408 N N . ALA A 1 176 ? 8.008 23.328 8.109 1 98.62 176 ALA A N 1
ATOM 1409 C CA . ALA A 1 176 ? 9.344 22.766 7.938 1 98.62 176 ALA A CA 1
ATOM 1410 C C . ALA A 1 176 ? 9.984 22.453 9.281 1 98.62 176 ALA A C 1
ATOM 1412 O O . ALA A 1 176 ? 9.531 22.938 10.32 1 98.62 176 ALA A O 1
ATOM 1413 N N . GLU A 1 177 ? 10.859 21.484 9.219 1 96.56 177 GLU A N 1
ATOM 1414 C CA . GLU A 1 177 ? 11.594 21 10.383 1 96.56 177 GLU A CA 1
ATOM 1415 C C . GLU A 1 177 ? 10.664 20.281 11.359 1 96.56 177 GLU A C 1
ATOM 1417 O O . GLU A 1 177 ? 9.914 19.391 10.969 1 96.56 177 GLU A O 1
ATOM 1422 N N . LYS A 1 178 ? 10.68 20.625 12.633 1 97.56 178 LYS A N 1
ATOM 1423 C CA . LYS A 1 178 ? 9.898 19.906 13.648 1 97.56 178 LYS A CA 1
ATOM 1424 C C . LYS A 1 178 ? 8.648 20.703 14.031 1 97.56 178 LYS A C 1
ATOM 1426 O O . LYS A 1 178 ? 8.086 20.484 15.109 1 97.56 178 LYS A O 1
ATOM 1431 N N . ALA A 1 179 ? 8.312 21.641 13.047 1 98.88 179 ALA A N 1
ATOM 1432 C CA . ALA A 1 179 ? 7.082 22.375 13.32 1 98.88 179 ALA A CA 1
ATOM 1433 C C . ALA A 1 179 ? 5.898 21.422 13.461 1 98.88 179 ALA A C 1
ATOM 1435 O O . ALA A 1 179 ? 5.832 20.391 12.789 1 98.88 179 ALA A O 1
ATOM 1436 N N . ASP A 1 180 ? 4.93 21.719 14.266 1 98.94 180 ASP A N 1
ATOM 1437 C CA . ASP A 1 180 ? 3.783 20.875 14.602 1 98.94 180 ASP A CA 1
ATOM 1438 C C . ASP A 1 180 ? 2.482 21.688 14.547 1 98.94 180 ASP A C 1
ATOM 1440 O O . ASP A 1 180 ? 2.256 22.562 15.383 1 98.94 180 ASP A O 1
ATOM 1444 N N . LEU A 1 181 ? 1.582 21.375 13.648 1 98.94 181 LEU A N 1
ATOM 1445 C CA . LEU A 1 181 ? 0.354 22.125 13.445 1 98.94 181 LEU A CA 1
ATOM 1446 C C . LEU A 1 181 ? -0.873 21.281 13.734 1 98.94 181 LEU A C 1
ATOM 1448 O O . LEU A 1 181 ? -1.005 20.172 13.211 1 98.94 181 LEU A O 1
ATOM 1452 N N . ARG A 1 182 ? -1.692 21.734 14.555 1 98.94 182 ARG A N 1
ATOM 1453 C CA . ARG A 1 182 ? -3.059 21.234 14.703 1 98.94 182 ARG A CA 1
ATOM 1454 C C . ARG A 1 182 ? -4.066 22.266 14.188 1 98.94 182 ARG A C 1
ATOM 1456 O O . ARG A 1 182 ? -4.02 23.438 14.57 1 98.94 182 ARG A O 1
ATOM 1463 N N . LEU A 1 183 ? -4.957 21.812 13.367 1 98.94 183 LEU A N 1
ATOM 1464 C CA . LEU A 1 183 ? -5.887 22.766 12.766 1 98.94 183 LEU A CA 1
ATOM 1465 C C . LEU A 1 183 ? -7.266 22.141 12.594 1 98.94 183 LEU A C 1
ATOM 1467 O O . LEU A 1 183 ? -7.387 21.016 12.109 1 98.94 183 LEU A O 1
ATOM 1471 N N . PHE A 1 184 ? -8.305 22.797 13.008 1 98.88 184 PHE A N 1
ATOM 1472 C CA . PHE A 1 184 ? -9.695 22.531 12.664 1 98.88 184 PHE A CA 1
ATOM 1473 C C . PHE A 1 184 ? -10.25 23.625 11.758 1 98.88 184 PHE A C 1
ATOM 1475 O O . PHE A 1 184 ? -10.172 24.812 12.094 1 98.88 184 PHE A O 1
ATOM 1482 N N . GLY A 1 185 ? -10.789 23.234 10.633 1 98.69 185 GLY A N 1
ATOM 1483 C CA . GLY A 1 185 ? -11.203 24.328 9.766 1 98.69 185 GLY A CA 1
ATOM 1484 C C . GLY A 1 185 ? -12.25 23.922 8.75 1 98.69 185 GLY A C 1
ATOM 1485 O O . GLY A 1 185 ? -12.508 22.734 8.562 1 98.69 185 GLY A O 1
ATOM 1486 N N . VAL A 1 186 ? -12.953 24.922 8.141 1 98.81 186 VAL A N 1
ATOM 1487 C CA . VAL A 1 186 ? -13.82 24.828 6.977 1 98.81 186 VAL A CA 1
ATOM 1488 C C . VAL A 1 186 ? -13.289 25.719 5.859 1 98.81 186 VAL A C 1
ATOM 1490 O O . VAL A 1 186 ? -13.273 26.938 5.988 1 98.81 186 VAL A O 1
ATOM 1493 N N . MET A 1 187 ? -12.82 25.047 4.832 1 98.81 187 MET A N 1
ATOM 1494 C CA . MET A 1 187 ? -12.141 25.781 3.764 1 98.81 187 MET A CA 1
ATOM 1495 C C . MET A 1 187 ? -12.703 25.391 2.4 1 98.81 187 MET A C 1
ATOM 1497 O O . MET A 1 187 ? -13.367 24.359 2.27 1 98.81 187 MET A O 1
ATOM 1501 N N . GLU A 1 188 ? -12.445 26.25 1.409 1 98.75 188 GLU A N 1
ATOM 1502 C CA . GLU A 1 188 ? -12.727 25.875 0.027 1 98.75 188 GLU A CA 1
ATOM 1503 C C . GLU A 1 188 ? -11.5 25.234 -0.627 1 98.75 188 GLU A C 1
ATOM 1505 O O . GLU A 1 188 ? -11.594 24.125 -1.168 1 98.75 188 GLU A O 1
ATOM 1510 N N . ASN A 1 189 ? -10.414 25.984 -0.556 1 98.88 189 ASN A N 1
ATOM 1511 C CA . ASN A 1 189 ? -9.156 25.5 -1.112 1 98.88 189 ASN A CA 1
ATOM 1512 C C . ASN A 1 189 ? -8.047 25.484 -0.064 1 98.88 189 ASN A C 1
ATOM 1514 O O . ASN A 1 189 ? -7.789 26.5 0.579 1 98.88 189 ASN A O 1
ATOM 1518 N N . THR A 1 190 ? -7.406 24.406 0.117 1 98.94 190 THR A N 1
ATOM 1519 C CA . THR A 1 190 ? -6.305 24.281 1.066 1 98.94 190 THR A CA 1
ATOM 1520 C C . THR A 1 190 ? -5.055 23.75 0.371 1 98.94 190 THR A C 1
ATOM 1522 O O . THR A 1 190 ? -5.105 22.719 -0.302 1 98.94 190 THR A O 1
ATOM 1525 N N . VAL A 1 191 ? -3.969 24.406 0.512 1 98.94 191 VAL A N 1
ATOM 1526 C CA . VAL A 1 191 ? -2.676 23.984 -0.01 1 98.94 191 VAL A CA 1
ATOM 1527 C C . VAL A 1 191 ? -1.685 23.812 1.14 1 98.94 191 VAL A C 1
ATOM 1529 O O . VAL A 1 191 ? -1.543 24.703 1.984 1 98.94 191 VAL A O 1
ATOM 1532 N N . LEU A 1 192 ? -0.971 22.703 1.219 1 98.94 192 LEU A N 1
ATOM 1533 C CA . LEU A 1 192 ? -0.064 22.375 2.312 1 98.94 192 LEU A CA 1
ATOM 1534 C C . LEU A 1 192 ? 1.279 21.891 1.778 1 98.94 192 LEU A C 1
ATOM 1536 O O . LEU A 1 192 ? 1.331 20.953 0.971 1 98.94 192 LEU A O 1
ATOM 1540 N N . ASP A 1 193 ? 2.363 22.5 2.166 1 98.94 193 ASP A N 1
ATOM 1541 C CA . ASP A 1 193 ? 3.727 22.047 1.897 1 98.94 193 ASP A CA 1
ATOM 1542 C C . ASP A 1 193 ? 4.457 21.703 3.193 1 98.94 193 ASP A C 1
ATOM 1544 O O . ASP A 1 193 ? 4.551 22.531 4.098 1 98.94 193 ASP A O 1
ATOM 1548 N N . MET A 1 194 ? 4.992 20.516 3.287 1 98.94 194 MET A N 1
ATOM 1549 C CA . MET A 1 194 ? 5.715 20.078 4.48 1 98.94 194 MET A CA 1
ATOM 1550 C C . MET A 1 194 ? 7.086 19.531 4.109 1 98.94 194 MET A C 1
ATOM 1552 O O . MET A 1 194 ? 7.234 18.859 3.088 1 98.94 194 MET A O 1
ATOM 1556 N N . GLN A 1 195 ? 8.047 19.75 4.977 1 98.44 195 GLN A N 1
ATOM 1557 C CA . GLN A 1 195 ? 9.367 19.156 4.797 1 98.44 195 GLN A CA 1
ATOM 1558 C C . GLN A 1 195 ? 10.094 19.016 6.129 1 98.44 195 GLN A C 1
ATOM 1560 O O . GLN A 1 195 ? 9.664 19.594 7.137 1 98.44 195 GLN A O 1
ATOM 1565 N N . ARG A 1 196 ? 11.141 18.266 6.227 1 97 196 ARG A N 1
ATOM 1566 C CA . ARG A 1 196 ? 12.117 18.141 7.309 1 97 196 ARG A CA 1
ATOM 1567 C C . ARG A 1 196 ? 11.438 17.797 8.625 1 97 196 ARG A C 1
ATOM 1569 O O . ARG A 1 196 ? 11.609 18.5 9.625 1 97 196 ARG A O 1
ATOM 1576 N N . ASN A 1 197 ? 10.656 16.703 8.664 1 97.81 197 ASN A N 1
ATOM 1577 C CA . ASN A 1 197 ? 10.125 16.031 9.844 1 97.81 197 ASN A CA 1
ATOM 1578 C C . ASN A 1 197 ? 8.984 16.828 10.477 1 97.81 197 ASN A C 1
ATOM 1580 O O . ASN A 1 197 ? 8.727 16.703 11.672 1 97.81 197 ASN A O 1
ATOM 1584 N N . SER A 1 198 ? 8.352 17.703 9.711 1 98.81 198 SER A N 1
ATOM 1585 C CA . SER A 1 198 ? 7.223 18.469 10.227 1 98.81 198 SER A CA 1
ATOM 1586 C C . SER A 1 198 ? 5.977 17.594 10.344 1 98.81 198 SER A C 1
ATOM 1588 O O . SER A 1 198 ? 5.891 16.547 9.711 1 98.81 198 SER A O 1
ATOM 1590 N N . LYS A 1 199 ? 5.004 18.016 11.188 1 98.94 199 LYS A N 1
ATOM 1591 C CA . LYS A 1 199 ? 3.771 17.281 11.453 1 98.94 199 LYS A CA 1
ATOM 1592 C C . LYS A 1 199 ? 2.551 18.188 11.328 1 98.94 199 LYS A C 1
ATOM 1594 O O . LYS A 1 199 ? 2.586 19.344 11.742 1 98.94 199 LYS A O 1
ATOM 1599 N N . ALA A 1 200 ? 1.506 17.672 10.773 1 98.94 200 ALA A N 1
ATOM 1600 C CA . ALA A 1 200 ? 0.228 18.375 10.711 1 98.94 200 ALA A CA 1
ATOM 1601 C C . ALA A 1 200 ? -0.933 17.438 11.023 1 98.94 200 ALA A C 1
ATOM 1603 O O . ALA A 1 200 ? -0.975 16.297 10.531 1 98.94 200 ALA A O 1
ATOM 1604 N N . ASP A 1 201 ? -1.761 17.766 11.836 1 98.94 201 ASP A N 1
ATOM 1605 C CA . ASP A 1 201 ? -3.031 17.125 12.133 1 98.94 201 ASP A CA 1
ATOM 1606 C C . ASP A 1 201 ? -4.211 18.016 11.758 1 98.94 201 ASP A C 1
ATOM 1608 O O . ASP A 1 201 ? -4.48 19.016 12.43 1 98.94 201 ASP A O 1
ATOM 1612 N N . LEU A 1 202 ? -4.902 17.703 10.742 1 98.94 202 LEU A N 1
ATOM 1613 C CA . LEU A 1 202 ? -5.949 18.562 10.188 1 98.94 202 LEU A CA 1
ATOM 1614 C C . LEU A 1 202 ? -7.32 17.906 10.344 1 98.94 202 LEU A C 1
ATOM 1616 O O . LEU A 1 202 ? -7.48 16.719 10.086 1 98.94 202 LEU A O 1
ATOM 1620 N N . GLU A 1 203 ? -8.258 18.641 10.734 1 98.94 203 GLU A N 1
ATOM 1621 C CA . GLU A 1 203 ? -9.641 18.203 10.898 1 98.94 203 GLU A CA 1
ATOM 1622 C C . GLU A 1 203 ? -10.617 19.219 10.289 1 98.94 203 GLU A C 1
ATOM 1624 O O . GLU A 1 203 ? -10.328 20.422 10.25 1 98.94 203 GLU A O 1
ATOM 1629 N N . GLY A 1 204 ? -11.805 18.734 9.836 1 98.88 204 GLY A N 1
ATOM 1630 C CA . GLY A 1 204 ? -12.82 19.625 9.297 1 98.88 204 GLY A CA 1
ATOM 1631 C C . GLY A 1 204 ? -13.211 19.297 7.871 1 98.88 204 GLY A C 1
ATOM 1632 O O . GLY A 1 204 ? -13.461 18.141 7.543 1 98.88 204 GLY A O 1
ATOM 1633 N N . PHE A 1 205 ? -13.328 20.422 6.953 1 98.88 205 PHE A N 1
ATOM 1634 C CA . PHE A 1 205 ? -13.781 20.234 5.578 1 98.88 205 PHE A CA 1
ATOM 1635 C C . PHE A 1 205 ? -13 21.141 4.633 1 98.88 205 PHE A C 1
ATOM 1637 O O . PHE A 1 205 ? -12.711 22.297 4.961 1 98.88 205 PHE A O 1
ATOM 1644 N N . THR A 1 206 ? -12.68 20.656 3.592 1 98.94 206 THR A N 1
ATOM 1645 C CA . THR A 1 206 ? -12.172 21.438 2.473 1 98.94 206 THR A CA 1
ATOM 1646 C C . THR A 1 206 ? -12.672 20.875 1.146 1 98.94 206 THR A C 1
ATOM 1648 O O . THR A 1 206 ? -12.844 19.656 1.007 1 98.94 206 THR A O 1
ATOM 1651 N N . ASP A 1 207 ? -12.914 21.719 0.149 1 98.88 207 ASP A N 1
ATOM 1652 C CA . ASP A 1 207 ? -13.336 21.203 -1.154 1 98.88 207 ASP A CA 1
ATOM 1653 C C . ASP A 1 207 ? -12.172 20.562 -1.902 1 98.88 207 ASP A C 1
ATOM 1655 O O . ASP A 1 207 ? -12.242 19.391 -2.281 1 98.88 207 ASP A O 1
ATOM 1659 N N . VAL A 1 208 ? -11.141 21.391 -2.082 1 98.94 208 VAL A N 1
ATOM 1660 C CA . VAL A 1 208 ? -9.93 20.938 -2.752 1 98.94 208 VAL A CA 1
ATOM 1661 C C . VAL A 1 208 ? -8.75 20.953 -1.774 1 98.94 208 VAL A C 1
ATOM 1663 O O . VAL A 1 208 ? -8.484 21.984 -1.15 1 98.94 208 VAL A O 1
ATOM 1666 N N . PHE A 1 209 ? -8.133 19.875 -1.623 1 98.94 209 PHE A N 1
ATOM 1667 C CA . PHE A 1 209 ? -6.957 19.766 -0.765 1 98.94 209 PHE A CA 1
ATOM 1668 C C . PHE A 1 209 ? -5.73 19.359 -1.574 1 98.94 209 PHE A C 1
ATOM 1670 O O . PHE A 1 209 ? -5.672 18.234 -2.1 1 98.94 209 PHE A O 1
ATOM 1677 N N . GLN A 1 210 ? -4.738 20.172 -1.735 1 99 210 GLN A N 1
ATOM 1678 C CA . GLN A 1 210 ? -3.475 19.906 -2.412 1 99 210 GLN A CA 1
ATOM 1679 C C . GLN A 1 210 ? -2.311 19.891 -1.423 1 99 210 GLN A C 1
ATOM 1681 O O . GLN A 1 210 ? -2.145 20.844 -0.646 1 99 210 GLN A O 1
ATOM 1686 N N . PHE A 1 211 ? -1.464 18.859 -1.449 1 98.94 211 PHE A N 1
ATOM 1687 C CA . PHE A 1 211 ? -0.329 18.906 -0.535 1 98.94 211 PHE A CA 1
ATOM 1688 C C . PHE A 1 211 ? 0.912 18.297 -1.178 1 98.94 211 PHE A C 1
ATOM 1690 O O . PHE A 1 211 ? 0.806 17.484 -2.09 1 98.94 211 PHE A O 1
ATOM 1697 N N . HIS A 1 212 ? 2.018 18.719 -0.798 1 98.94 212 HIS A N 1
ATOM 1698 C CA . HIS A 1 212 ? 3.346 18.25 -1.166 1 98.94 212 HIS A CA 1
ATOM 1699 C C . HIS A 1 212 ? 4.184 17.938 0.071 1 98.94 212 HIS A C 1
ATOM 1701 O O . HIS A 1 212 ? 4.492 18.844 0.855 1 98.94 212 HIS A O 1
ATOM 1707 N N . LEU A 1 213 ? 4.5 16.688 0.313 1 98.94 213 LEU A N 1
ATOM 1708 C CA . LEU A 1 213 ? 5.273 16.25 1.471 1 98.94 213 LEU A CA 1
ATOM 1709 C C . LEU A 1 213 ? 6.664 15.789 1.052 1 98.94 213 LEU A C 1
ATOM 1711 O O . LEU A 1 213 ? 6.805 15.008 0.111 1 98.94 213 LEU A O 1
ATOM 1715 N N . LEU A 1 214 ? 7.613 16.312 1.719 1 98.31 214 LEU A N 1
ATOM 1716 C CA . LEU A 1 214 ? 9 15.922 1.502 1 98.31 214 LEU A CA 1
ATOM 1717 C C . LEU A 1 214 ? 9.602 15.32 2.768 1 98.31 214 LEU A C 1
ATOM 1719 O O . LEU A 1 214 ? 9.094 15.539 3.867 1 98.31 214 LEU A O 1
ATOM 1723 N N . ASP A 1 215 ? 10.688 14.547 2.662 1 96.75 215 ASP A N 1
ATOM 1724 C CA . ASP A 1 215 ? 11.469 14 3.768 1 96.75 215 ASP A CA 1
ATOM 1725 C C . ASP A 1 215 ? 10.617 13.109 4.664 1 96.75 215 ASP A C 1
ATOM 1727 O O . ASP A 1 215 ? 9.898 12.234 4.176 1 96.75 215 ASP A O 1
ATOM 1731 N N . ALA A 1 216 ? 10.719 13.312 6 1 98.06 216 ALA A N 1
ATOM 1732 C CA . ALA A 1 216 ? 10.008 12.461 6.953 1 98.06 216 ALA A CA 1
ATOM 1733 C C . ALA A 1 216 ? 8.789 13.18 7.523 1 98.06 216 ALA A C 1
ATOM 1735 O O . ALA A 1 216 ? 8.477 13.047 8.711 1 98.06 216 ALA A O 1
ATOM 1736 N N . SER A 1 217 ? 8.133 14.008 6.676 1 98.75 217 SER A N 1
ATOM 1737 C CA . SER A 1 217 ? 6.949 14.734 7.133 1 98.75 217 SER A CA 1
ATOM 1738 C C . SER A 1 217 ? 5.766 13.789 7.336 1 98.75 217 SER A C 1
ATOM 1740 O O . SER A 1 217 ? 5.648 12.781 6.645 1 98.75 217 SER A O 1
ATOM 1742 N N . ASP A 1 218 ? 4.895 14.117 8.258 1 98.94 218 ASP A N 1
ATOM 1743 C CA . ASP A 1 218 ? 3.777 13.266 8.641 1 98.94 218 ASP A CA 1
ATOM 1744 C C . ASP A 1 218 ? 2.469 14.055 8.664 1 98.94 218 ASP A C 1
ATOM 1746 O O . ASP A 1 218 ? 2.291 14.945 9.492 1 98.94 218 ASP A O 1
ATOM 1750 N N . LEU A 1 219 ? 1.531 13.75 7.789 1 98.94 219 LEU A N 1
ATOM 1751 C CA . LEU A 1 219 ? 0.24 14.422 7.668 1 98.94 219 LEU A CA 1
ATOM 1752 C C . LEU A 1 219 ? -0.889 13.508 8.141 1 98.94 219 LEU A C 1
ATOM 1754 O O . LEU A 1 219 ? -1.142 12.469 7.539 1 98.94 219 LEU A O 1
ATOM 1758 N N . LYS A 1 220 ? -1.524 13.844 9.164 1 98.94 220 LYS A N 1
ATOM 1759 C CA . LYS A 1 220 ? -2.754 13.203 9.617 1 98.94 220 LYS A CA 1
ATOM 1760 C C . LYS A 1 220 ? -3.98 14.023 9.234 1 98.94 220 LYS A C 1
ATOM 1762 O O . LYS A 1 220 ? -4.316 15 9.914 1 98.94 220 LYS A O 1
ATOM 1767 N N . ALA A 1 221 ? -4.66 13.641 8.195 1 98.94 221 ALA A N 1
ATOM 1768 C CA . ALA A 1 221 ? -5.836 14.359 7.715 1 98.94 221 ALA A CA 1
ATOM 1769 C C . ALA A 1 221 ? -7 13.406 7.461 1 98.94 221 ALA A C 1
ATOM 1771 O O . ALA A 1 221 ? -7.828 13.656 6.582 1 98.94 221 ALA A O 1
ATOM 1772 N N . LYS A 1 222 ? -7.062 12.32 8.18 1 98.62 222 LYS A N 1
ATOM 1773 C CA . LYS A 1 222 ? -8.164 11.375 8.008 1 98.62 222 LYS A CA 1
ATOM 1774 C C . LYS A 1 222 ? -9.477 11.953 8.531 1 98.62 222 LYS A C 1
ATOM 1776 O O . LYS A 1 222 ? -10.555 11.438 8.242 1 98.62 222 LYS A O 1
ATOM 1781 N N . ARG A 1 223 ? -9.414 13.031 9.359 1 98.75 223 ARG A N 1
ATOM 1782 C CA . ARG A 1 223 ? -10.602 13.688 9.898 1 98.75 223 ARG A CA 1
ATOM 1783 C C . ARG A 1 223 ? -10.898 14.984 9.148 1 98.75 223 ARG A C 1
ATOM 1785 O O . ARG A 1 223 ? -11.797 15.734 9.531 1 98.75 223 ARG A O 1
ATOM 1792 N N . LEU A 1 224 ? -10.133 15.305 8.164 1 98.88 224 LEU A N 1
ATOM 1793 C CA . LEU A 1 224 ? -10.422 16.375 7.219 1 98.88 224 LEU A CA 1
ATOM 1794 C C . LEU A 1 224 ? -11.117 15.828 5.98 1 98.88 224 LEU A C 1
ATOM 1796 O O . LEU A 1 224 ? -10.484 15.188 5.133 1 98.88 224 LEU A O 1
ATOM 1800 N N . GLU A 1 225 ? -12.352 16.031 5.828 1 98.75 225 GLU A N 1
ATOM 1801 C CA . GLU A 1 225 ? -13.07 15.57 4.645 1 98.75 225 GLU A CA 1
ATOM 1802 C C . GLU A 1 225 ? -12.789 16.469 3.443 1 98.75 225 GLU A C 1
ATOM 1804 O O . GLU A 1 225 ? -13.016 17.688 3.504 1 98.75 225 GLU A O 1
ATOM 1809 N N . ALA A 1 226 ? -12.266 15.953 2.484 1 98.81 226 ALA A N 1
ATOM 1810 C CA . ALA A 1 226 ? -11.992 16.688 1.245 1 98.81 226 ALA A CA 1
ATOM 1811 C C . ALA A 1 226 ? -12.734 16.062 0.068 1 98.81 226 ALA A C 1
ATOM 1813 O O . ALA A 1 226 ? -12.836 14.828 -0.03 1 98.81 226 ALA A O 1
ATOM 1814 N N . ASN A 1 227 ? -13.258 16.906 -0.86 1 98.69 227 ASN A N 1
ATOM 1815 C CA . ASN A 1 227 ? -13.852 16.359 -2.08 1 98.69 227 ASN A CA 1
ATOM 1816 C C . ASN A 1 227 ? -12.797 15.805 -3.023 1 98.69 227 ASN A C 1
ATOM 1818 O O . ASN A 1 227 ? -12.844 14.633 -3.395 1 98.69 227 ASN A O 1
ATOM 1822 N N . SER A 1 228 ? -11.836 16.688 -3.299 1 98.81 228 SER A N 1
ATOM 1823 C CA . SER A 1 228 ? -10.742 16.297 -4.176 1 98.81 228 SER A CA 1
ATOM 1824 C C . SER A 1 228 ? -9.391 16.484 -3.486 1 98.81 228 SER A C 1
ATOM 1826 O O . SER A 1 228 ? -9.148 17.5 -2.846 1 98.81 228 SER A O 1
ATOM 1828 N N . VAL A 1 229 ? -8.539 15.516 -3.67 1 98.94 229 VAL A N 1
ATOM 1829 C CA . VAL A 1 229 ? -7.207 15.555 -3.078 1 98.94 229 VAL A CA 1
ATOM 1830 C C . VAL A 1 229 ? -6.152 15.422 -4.172 1 98.94 229 VAL A C 1
ATOM 1832 O O . VAL A 1 229 ? -6.238 14.531 -5.023 1 98.94 229 VAL A O 1
ATOM 1835 N N . GLU A 1 230 ? -5.246 16.281 -4.242 1 98.94 230 GLU A N 1
ATOM 1836 C CA . GLU A 1 230 ? -4.02 16.172 -5.031 1 98.94 230 GLU A CA 1
ATOM 1837 C C . GLU A 1 230 ? -2.805 15.969 -4.133 1 98.94 230 GLU A C 1
ATOM 1839 O O . GLU A 1 230 ? -2.365 16.891 -3.447 1 98.94 230 GLU A O 1
ATOM 1844 N N . ALA A 1 231 ? -2.258 14.812 -4.195 1 98.94 231 ALA A N 1
ATOM 1845 C CA . ALA A 1 231 ? -1.243 14.391 -3.234 1 98.94 231 ALA A CA 1
ATOM 1846 C C . ALA A 1 231 ? 0.105 14.18 -3.918 1 98.94 231 ALA A C 1
ATOM 1848 O O . ALA A 1 231 ? 0.213 13.406 -4.867 1 98.94 231 ALA A O 1
ATOM 1849 N N . ASN A 1 232 ? 1.112 14.82 -3.484 1 98.94 232 ASN A N 1
ATOM 1850 C CA . ASN A 1 232 ? 2.496 14.625 -3.904 1 98.94 232 ASN A CA 1
ATOM 1851 C C . ASN A 1 232 ? 3.391 14.25 -2.725 1 98.94 232 ASN A C 1
ATOM 1853 O O . ASN A 1 232 ? 3.596 15.055 -1.814 1 98.94 232 ASN A O 1
ATOM 1857 N N . LEU A 1 233 ? 3.9 13.062 -2.688 1 98.94 233 LEU A N 1
ATOM 1858 C CA . LEU A 1 233 ? 4.734 12.586 -1.589 1 98.94 233 LEU A CA 1
ATOM 1859 C C . LEU A 1 233 ? 6.102 12.141 -2.098 1 98.94 233 LEU A C 1
ATOM 1861 O O . LEU A 1 233 ? 6.199 11.477 -3.135 1 98.94 233 LEU A O 1
ATOM 1865 N N . GLU A 1 234 ? 7.141 12.492 -1.415 1 98.44 234 GLU A N 1
ATOM 1866 C CA . GLU A 1 234 ? 8.516 12.102 -1.68 1 98.44 234 GLU A CA 1
ATOM 1867 C C . GLU A 1 234 ? 9.258 11.758 -0.387 1 98.44 234 GLU A C 1
ATOM 1869 O O . GLU A 1 234 ? 8.766 12.055 0.707 1 98.44 234 GLU A O 1
ATOM 1874 N N . GLY A 1 235 ? 10.414 11.133 -0.502 1 97.56 235 GLY A N 1
ATOM 1875 C CA . GLY A 1 235 ? 11.188 10.75 0.67 1 97.56 235 GLY A CA 1
ATOM 1876 C C . GLY A 1 235 ? 10.531 9.633 1.47 1 97.56 235 GLY A C 1
ATOM 1877 O O . GLY A 1 235 ? 10.148 8.609 0.911 1 97.56 235 GLY A O 1
ATOM 1878 N N . SER A 1 236 ? 10.539 9.844 2.83 1 98.31 236 SER A N 1
ATOM 1879 C CA . SER A 1 236 ? 9.906 8.891 3.736 1 98.31 236 SER A CA 1
ATOM 1880 C C . SER A 1 236 ? 8.656 9.484 4.375 1 98.31 236 SER A C 1
ATOM 1882 O O . SER A 1 236 ? 8.422 9.305 5.57 1 98.31 236 SER A O 1
ATOM 1884 N N . SER A 1 237 ? 7.891 10.211 3.582 1 98.75 237 SER A N 1
ATOM 1885 C CA . SER A 1 237 ? 6.727 10.93 4.086 1 98.75 237 SER A CA 1
ATOM 1886 C C . SER A 1 237 ? 5.527 10 4.242 1 98.75 237 SER A C 1
ATOM 1888 O O . SER A 1 237 ? 5.496 8.914 3.662 1 98.75 237 SER A O 1
ATOM 1890 N N . SER A 1 238 ? 4.555 10.422 5.008 1 98.94 238 SER A N 1
ATOM 1891 C CA . SER A 1 238 ? 3.338 9.664 5.277 1 98.94 238 SER A CA 1
ATOM 1892 C C . SER A 1 238 ? 2.117 10.578 5.312 1 98.94 238 SER A C 1
ATOM 1894 O O . SER A 1 238 ? 2.164 11.664 5.891 1 98.94 238 SER A O 1
ATOM 1896 N N . ALA A 1 239 ? 1.021 10.156 4.691 1 98.94 239 ALA A N 1
ATOM 1897 C CA . ALA A 1 239 ? -0.204 10.953 4.668 1 98.94 239 ALA A CA 1
ATOM 1898 C C . ALA A 1 239 ? -1.432 10.07 4.895 1 98.94 239 ALA A C 1
ATOM 1900 O O . ALA A 1 239 ? -1.603 9.047 4.227 1 98.94 239 ALA A O 1
ATOM 1901 N N . GLU A 1 240 ? -2.25 10.391 5.77 1 98.94 240 GLU A N 1
ATOM 1902 C CA . GLU A 1 240 ? -3.615 9.891 5.898 1 98.94 240 GLU A CA 1
ATOM 1903 C C . GLU A 1 240 ? -4.625 10.906 5.383 1 98.94 240 GLU A C 1
ATOM 1905 O O . GLU A 1 240 ? -4.66 12.047 5.852 1 98.94 240 GLU A O 1
ATOM 1910 N N . VAL A 1 241 ? -5.48 10.555 4.453 1 98.88 241 VAL A N 1
ATOM 1911 C CA . VAL A 1 241 ? -6.418 11.523 3.889 1 98.88 241 VAL A CA 1
ATOM 1912 C C . VAL A 1 241 ? -7.801 10.891 3.764 1 98.88 241 VAL A C 1
ATOM 1914 O O . VAL A 1 241 ? -7.922 9.68 3.561 1 98.88 241 VAL A O 1
ATOM 1917 N N . LEU A 1 242 ? -8.82 11.641 3.869 1 98.75 242 LEU A N 1
ATOM 1918 C CA . LEU A 1 242 ? -10.203 11.281 3.584 1 98.75 242 LEU A CA 1
ATOM 1919 C C . LEU A 1 242 ? -10.727 12.039 2.373 1 98.75 242 LEU A C 1
ATOM 1921 O O . LEU A 1 242 ? -10.727 13.273 2.361 1 98.75 242 LEU A O 1
ATOM 1925 N N . SER A 1 243 ? -11.07 11.352 1.368 1 98.25 243 SER A N 1
ATOM 1926 C CA . SER A 1 243 ? -11.594 11.969 0.155 1 98.25 243 SER A CA 1
ATOM 1927 C C . SER A 1 243 ? -12.914 11.344 -0.26 1 98.25 243 SER A C 1
ATOM 1929 O O . SER A 1 243 ? -13.094 10.125 -0.149 1 98.25 243 SER A O 1
ATOM 1931 N N . THR A 1 244 ? -13.812 12.164 -0.854 1 97.44 244 THR A N 1
ATOM 1932 C CA . THR A 1 244 ? -15.133 11.664 -1.23 1 97.44 244 THR A CA 1
ATOM 1933 C C . THR A 1 244 ? -15.234 11.484 -2.742 1 97.44 244 THR A C 1
ATOM 1935 O O . THR A 1 244 ? -16.062 10.719 -3.23 1 97.44 244 THR A O 1
ATOM 1938 N N . ALA A 1 245 ? -14.383 12.273 -3.477 1 98.19 245 ALA A N 1
ATOM 1939 C CA . ALA A 1 245 ? -14.516 12.203 -4.93 1 98.19 245 ALA A CA 1
ATOM 1940 C C . ALA A 1 245 ? -13.281 11.57 -5.566 1 98.19 245 ALA A C 1
ATOM 1942 O O . ALA A 1 245 ? -13.359 10.484 -6.137 1 98.19 245 ALA A O 1
ATOM 1943 N N . THR A 1 246 ? -12.109 12.312 -5.418 1 98.69 246 THR A N 1
ATOM 1944 C CA . THR A 1 246 ? -10.938 11.805 -6.125 1 98.69 246 THR A CA 1
ATOM 1945 C C . THR A 1 246 ? -9.672 12.008 -5.293 1 98.69 246 THR A C 1
ATOM 1947 O O . THR A 1 246 ? -9.586 12.953 -4.508 1 98.69 246 THR A O 1
ATOM 1950 N N . VAL A 1 247 ? -8.719 11.141 -5.488 1 98.75 247 VAL A N 1
ATOM 1951 C CA . VAL A 1 247 ? -7.34 11.297 -5.051 1 98.75 247 VAL A CA 1
ATOM 1952 C C . VAL A 1 247 ? -6.398 11.125 -6.242 1 98.75 247 VAL A C 1
ATOM 1954 O O . VAL A 1 247 ? -6.332 10.055 -6.84 1 98.75 247 VAL A O 1
ATOM 1957 N N . ASP A 1 248 ? -5.742 12.141 -6.637 1 98.88 248 ASP A N 1
ATOM 1958 C CA . ASP A 1 248 ? -4.633 12.07 -7.586 1 98.88 248 ASP A CA 1
ATOM 1959 C C . ASP A 1 248 ? -3.297 11.953 -6.859 1 98.88 248 ASP A C 1
ATOM 1961 O O . ASP A 1 248 ? -2.889 12.867 -6.145 1 98.88 248 ASP A O 1
ATOM 1965 N N . LEU A 1 249 ? -2.6 10.859 -7.051 1 98.88 249 LEU A N 1
ATOM 1966 C CA . LEU A 1 249 ? -1.465 10.547 -6.191 1 98.88 249 LEU A CA 1
ATOM 1967 C C . LEU A 1 249 ? -0.175 10.469 -7 1 98.88 249 LEU A C 1
ATOM 1969 O O . LEU A 1 249 ? -0.096 9.727 -7.98 1 98.88 249 LEU A O 1
ATOM 1973 N N . ASN A 1 250 ? 0.768 11.266 -6.738 1 98.88 250 ASN A N 1
ATOM 1974 C CA . ASN A 1 250 ? 2.18 11.133 -7.082 1 98.88 250 ASN A CA 1
ATOM 1975 C C . ASN A 1 250 ? 3.008 10.688 -5.875 1 98.88 250 ASN A C 1
ATOM 1977 O O . ASN A 1 250 ? 3.121 11.422 -4.895 1 98.88 250 ASN A O 1
ATOM 1981 N N . SER A 1 251 ? 3.568 9.547 -5.926 1 98.69 251 SER A N 1
ATOM 1982 C CA . SER A 1 251 ? 4.285 8.984 -4.785 1 98.69 251 SER A CA 1
ATOM 1983 C C . SER A 1 251 ? 5.652 8.461 -5.195 1 98.69 251 SER A C 1
ATOM 1985 O O . SER A 1 251 ? 5.754 7.625 -6.102 1 98.69 251 SER A O 1
ATOM 1987 N N . LYS A 1 252 ? 6.688 8.938 -4.613 1 97.75 252 LYS A N 1
ATOM 1988 C CA . LYS A 1 252 ? 8.062 8.5 -4.832 1 97.75 252 LYS A CA 1
ATOM 1989 C C . LYS A 1 252 ? 8.781 8.258 -3.51 1 97.75 252 LYS A C 1
ATOM 1991 O O . LYS A 1 252 ? 8.328 8.719 -2.459 1 97.75 252 LYS A O 1
ATOM 1996 N N . GLY A 1 253 ? 9.922 7.613 -3.525 1 97.56 253 GLY A N 1
ATOM 1997 C CA . GLY A 1 253 ? 10.633 7.273 -2.307 1 97.56 253 GLY A CA 1
ATOM 1998 C C . GLY A 1 253 ? 9.969 6.164 -1.514 1 97.56 253 GLY A C 1
ATOM 1999 O O . GLY A 1 253 ? 9.398 5.238 -2.092 1 97.56 253 GLY A O 1
ATOM 2000 N N . ASP A 1 254 ? 10.18 6.242 -0.178 1 98 254 ASP A N 1
ATOM 2001 C CA . ASP A 1 254 ? 9.539 5.297 0.733 1 98 254 ASP A CA 1
ATOM 2002 C C . ASP A 1 254 ? 8.297 5.902 1.368 1 98 254 ASP A C 1
ATOM 2004 O O . ASP A 1 254 ? 8.109 5.832 2.586 1 98 254 ASP A O 1
ATOM 2008 N N . SER A 1 255 ? 7.453 6.504 0.538 1 98.56 255 SER A N 1
ATOM 2009 C CA . SER A 1 255 ? 6.289 7.246 1.006 1 98.56 255 SER A CA 1
ATOM 2010 C C . SER A 1 255 ? 5.102 6.32 1.241 1 98.56 255 SER A C 1
ATOM 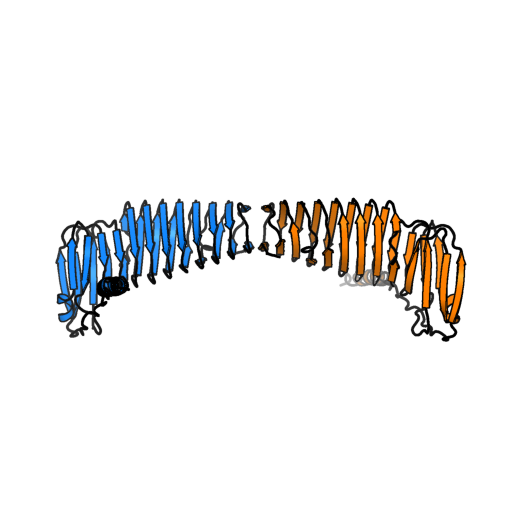2012 O O . SER A 1 255 ? 4.941 5.316 0.541 1 98.56 255 SER A O 1
ATOM 2014 N N . LYS A 1 256 ? 4.258 6.68 2.186 1 98.94 256 LYS A N 1
ATOM 2015 C CA . LYS A 1 256 ? 3.061 5.918 2.527 1 98.94 256 LYS A CA 1
ATOM 2016 C C . LYS A 1 256 ? 1.813 6.797 2.453 1 98.94 256 LYS A C 1
ATOM 2018 O O . LYS A 1 256 ? 1.785 7.895 3.016 1 98.94 256 LYS A O 1
ATOM 2023 N N . THR A 1 257 ? 0.826 6.328 1.771 1 98.94 257 THR A N 1
ATOM 2024 C CA . THR A 1 257 ? -0.441 7.047 1.688 1 98.94 257 THR A CA 1
ATOM 2025 C C . THR A 1 257 ? -1.595 6.164 2.156 1 98.94 257 THR A C 1
ATOM 2027 O O . THR A 1 257 ? -1.773 5.051 1.656 1 98.94 257 THR A O 1
ATOM 2030 N N . TYR A 1 258 ? -2.283 6.566 3.082 1 98.94 258 TYR A N 1
ATOM 2031 C CA . TYR A 1 258 ? -3.504 5.938 3.566 1 98.94 258 TYR A CA 1
ATOM 2032 C C . TYR A 1 258 ? -4.734 6.715 3.115 1 98.94 258 TYR A C 1
ATOM 2034 O O . TYR A 1 258 ? -4.914 7.875 3.486 1 98.94 258 TYR A O 1
ATOM 2042 N N . VAL A 1 259 ? -5.559 6.086 2.346 1 98.81 259 VAL A N 1
ATOM 2043 C CA . VAL A 1 259 ? -6.734 6.773 1.824 1 98.81 259 VAL A CA 1
ATOM 2044 C C . VAL A 1 259 ? -7.992 6.215 2.482 1 98.81 259 VAL A C 1
ATOM 2046 O O . VAL A 1 259 ? -8.25 5.008 2.426 1 98.81 259 VAL A O 1
ATOM 2049 N N . PHE A 1 260 ? -8.688 7.07 3.059 1 98.44 260 PHE A N 1
ATOM 2050 C CA . PHE A 1 260 ? -9.992 6.766 3.627 1 98.44 260 PHE A CA 1
ATOM 2051 C C . PHE A 1 260 ? -11.109 7.27 2.719 1 98.44 260 PHE A C 1
ATOM 2053 O O . PHE A 1 260 ? -10.922 8.234 1.975 1 98.44 260 PHE A O 1
ATOM 2060 N N . GLY A 1 261 ? -12.273 6.633 2.791 1 95.38 261 GLY A N 1
ATOM 2061 C CA . GLY A 1 261 ? -13.406 7.016 1.97 1 95.38 261 GLY A CA 1
ATOM 2062 C C . GLY A 1 261 ? -13.508 6.227 0.679 1 95.38 261 GLY A C 1
ATOM 2063 O O . GLY A 1 261 ? -12.68 5.348 0.419 1 95.38 261 GLY A O 1
ATOM 2064 N N . ASP A 1 262 ? -14.461 6.551 -0.217 1 90.38 262 ASP A N 1
ATOM 2065 C CA . ASP A 1 262 ? -14.758 5.738 -1.391 1 90.38 262 ASP A CA 1
ATOM 2066 C C . ASP A 1 262 ? -14.297 6.426 -2.672 1 90.38 262 ASP A C 1
ATOM 2068 O O . ASP A 1 262 ? -14.805 6.145 -3.756 1 90.38 262 ASP A O 1
ATOM 2072 N N . SER A 1 263 ? -13.406 7.289 -2.535 1 96.62 263 SER A N 1
ATOM 2073 C CA . SER A 1 263 ? -12.953 8.094 -3.664 1 96.62 263 SER A CA 1
ATOM 2074 C C . SER A 1 263 ? -12.25 7.23 -4.711 1 96.62 263 SER A C 1
ATOM 2076 O O . SER A 1 263 ? -11.719 6.168 -4.387 1 96.62 263 SER A O 1
ATOM 2078 N N . LYS A 1 264 ? -12.289 7.727 -5.93 1 97.5 264 LYS A N 1
ATOM 2079 C CA . LYS A 1 264 ? -11.445 7.152 -6.977 1 97.5 264 LYS A CA 1
ATOM 2080 C C . LYS A 1 264 ? -9.992 7.578 -6.809 1 97.5 264 LYS A C 1
ATOM 2082 O O . LYS A 1 264 ? -9.711 8.766 -6.609 1 97.5 264 LYS A O 1
ATOM 2087 N N . ILE A 1 265 ? -9.125 6.594 -6.867 1 98.5 265 ILE A N 1
ATOM 2088 C CA . ILE A 1 265 ? -7.707 6.898 -6.746 1 98.5 265 ILE A CA 1
ATOM 2089 C C . ILE A 1 265 ? -7.043 6.805 -8.117 1 98.5 265 ILE A C 1
ATOM 2091 O O . ILE A 1 265 ? -7.102 5.762 -8.773 1 98.5 265 ILE A O 1
ATOM 2095 N N . ASN A 1 266 ? -6.445 7.824 -8.523 1 98.31 266 ASN A N 1
ATOM 2096 C CA . ASN A 1 266 ? -5.633 7.863 -9.734 1 98.31 266 ASN A CA 1
ATOM 2097 C C . ASN A 1 266 ? -4.141 7.883 -9.414 1 98.31 266 ASN A C 1
ATOM 2099 O O . ASN A 1 266 ? -3.631 8.859 -8.875 1 98.31 266 ASN A O 1
ATOM 2103 N N . LEU A 1 267 ? -3.529 6.824 -9.766 1 98.19 267 LEU A N 1
ATOM 2104 C CA . LEU A 1 267 ? -2.084 6.793 -9.57 1 98.19 267 LEU A CA 1
ATOM 2105 C C . LEU A 1 267 ? -1.366 7.477 -10.734 1 98.19 267 LEU A C 1
ATOM 2107 O O . LEU A 1 267 ? -1.211 6.883 -11.805 1 98.19 267 LEU A O 1
ATOM 2111 N N . LEU A 1 268 ? -0.917 8.602 -10.547 1 97.94 268 LEU A N 1
ATOM 2112 C CA . LEU A 1 268 ? -0.215 9.336 -11.594 1 97.94 268 LEU A CA 1
ATOM 2113 C C . LEU A 1 268 ? 1.252 8.922 -11.656 1 97.94 268 LEU A C 1
ATOM 2115 O O . LEU A 1 268 ? 1.8 8.734 -12.742 1 97.94 268 LEU A O 1
ATOM 2119 N N . GLU A 1 269 ? 1.886 8.891 -10.547 1 97.25 269 GLU A N 1
ATOM 2120 C CA . GLU A 1 269 ? 3.211 8.305 -10.352 1 97.25 269 GLU A CA 1
ATOM 2121 C C . GLU A 1 269 ? 3.258 7.434 -9.102 1 97.25 269 GLU A C 1
ATOM 2123 O O . GLU A 1 269 ? 2.699 7.797 -8.062 1 97.25 269 GLU A O 1
ATOM 2128 N N . PHE A 1 270 ? 3.863 6.285 -9.18 1 98.12 270 PHE A N 1
ATOM 2129 C CA . PHE A 1 270 ? 4.027 5.348 -8.078 1 98.12 270 PHE A CA 1
ATOM 2130 C C . PHE A 1 270 ? 5.348 4.594 -8.195 1 98.12 270 PHE A C 1
ATOM 2132 O O . PHE A 1 270 ? 5.402 3.523 -8.805 1 98.12 270 PHE A O 1
ATOM 2139 N N . LEU A 1 271 ? 6.352 5.148 -7.629 1 97.12 271 LEU A N 1
ATOM 2140 C CA . LEU A 1 271 ? 7.715 4.738 -7.941 1 97.12 271 LEU A CA 1
ATOM 2141 C C . LEU A 1 271 ? 8.438 4.25 -6.688 1 97.12 271 LEU A C 1
ATOM 2143 O O . LEU A 1 271 ? 7.918 4.379 -5.578 1 97.12 271 LEU A O 1
ATOM 2147 N N . ASP A 1 272 ? 9.586 3.68 -6.793 1 97.19 272 ASP A N 1
ATOM 2148 C CA . ASP A 1 272 ? 10.523 3.297 -5.738 1 97.19 272 ASP A CA 1
ATOM 2149 C C . ASP A 1 272 ? 9.914 2.236 -4.824 1 97.19 272 ASP A C 1
ATOM 2151 O O . ASP A 1 272 ? 9.68 1.104 -5.246 1 97.19 272 ASP A O 1
ATOM 2155 N N . THR A 1 273 ? 9.664 2.639 -3.549 1 98.25 273 THR A N 1
ATOM 2156 C CA . THR A 1 273 ? 9.055 1.706 -2.609 1 98.25 273 THR A CA 1
ATOM 2157 C C . THR A 1 273 ? 7.805 2.314 -1.98 1 98.25 273 THR A C 1
ATOM 2159 O O . THR A 1 273 ? 7.535 2.105 -0.796 1 98.25 273 THR A O 1
ATOM 2162 N N . SER A 1 274 ? 7.074 3.039 -2.791 1 98.56 274 SER A N 1
ATOM 2163 C CA . SER A 1 274 ? 5.84 3.678 -2.346 1 98.56 274 SER A CA 1
ATOM 2164 C C . SER A 1 274 ? 4.809 2.643 -1.911 1 98.56 274 SER A C 1
ATOM 2166 O O . SER A 1 274 ? 4.742 1.547 -2.473 1 98.56 274 SER A O 1
ATOM 2168 N N . GLU A 1 275 ? 4.016 3.016 -0.903 1 98.88 275 GLU A N 1
ATOM 2169 C CA . GLU A 1 275 ? 2.928 2.178 -0.406 1 98.88 275 GLU A CA 1
ATOM 2170 C C . GLU A 1 275 ? 1.604 2.934 -0.408 1 98.88 275 GLU A C 1
ATOM 2172 O O . GLU A 1 275 ? 1.56 4.121 -0.072 1 98.88 275 GLU A O 1
ATOM 2177 N N . LEU A 1 276 ? 0.531 2.221 -0.803 1 98.94 276 LEU A N 1
ATOM 2178 C CA . LEU A 1 276 ? -0.825 2.76 -0.796 1 98.94 276 LEU A CA 1
ATOM 2179 C C . LEU A 1 276 ? -1.775 1.829 -0.049 1 98.94 276 LEU A C 1
ATOM 2181 O O . LEU A 1 276 ? -1.807 0.625 -0.313 1 98.94 276 LEU A O 1
ATOM 2185 N N . TYR A 1 277 ? -2.48 2.35 0.863 1 98.81 277 TYR A N 1
ATOM 2186 C CA . TYR A 1 277 ? -3.436 1.615 1.685 1 98.81 277 TYR A CA 1
ATOM 2187 C C . TYR A 1 277 ? -4.832 2.211 1.562 1 98.81 277 TYR A C 1
ATOM 2189 O O . TYR A 1 277 ? -5.02 3.414 1.75 1 98.81 277 TYR A O 1
ATOM 2197 N N . ARG A 1 278 ? -5.781 1.393 1.221 1 98.5 278 ARG A N 1
ATOM 2198 C CA . ARG A 1 278 ? -7.18 1.751 1.432 1 98.5 278 ARG A CA 1
ATOM 2199 C C . ARG A 1 278 ? -7.621 1.424 2.854 1 98.5 278 ARG A C 1
ATOM 2201 O O . ARG A 1 278 ? -7.285 0.363 3.387 1 98.5 278 ARG A O 1
ATOM 2208 N N . ARG A 1 279 ? -8.305 2.283 3.475 1 97.56 279 ARG A N 1
ATOM 2209 C CA . ARG A 1 279 ? -8.727 2.078 4.855 1 97.56 279 ARG A CA 1
ATOM 2210 C C . ARG A 1 279 ? -10.211 2.4 5.027 1 97.56 279 ARG A C 1
ATOM 2212 O O . ARG A 1 279 ? -10.781 3.15 4.234 1 97.56 279 ARG A O 1
ATOM 2219 N N . LYS A 1 280 ? -10.727 1.78 6.098 1 90.75 280 LYS A N 1
ATOM 2220 C CA . LYS A 1 280 ? -12.102 2.064 6.484 1 90.75 280 LYS A CA 1
ATOM 2221 C C . LYS A 1 280 ? -12.156 2.871 7.777 1 90.75 280 LYS A C 1
ATOM 2223 O O . LYS A 1 280 ? -11.273 2.746 8.633 1 90.75 280 LYS A O 1
ATOM 2228 N N . ASN A 1 281 ? -13.078 3.828 7.863 1 76.81 281 ASN A N 1
ATOM 2229 C CA . ASN A 1 281 ? -13.258 4.637 9.062 1 76.81 281 ASN A CA 1
ATOM 2230 C C . ASN A 1 281 ? -13.633 3.779 10.266 1 76.81 281 ASN A C 1
ATOM 2232 O O . ASN A 1 281 ? -14.297 2.752 10.125 1 76.81 281 ASN A O 1
ATOM 2236 N N . MET B 1 1 ? -57.219 -33.188 23.281 1 24.55 1 MET B N 1
ATOM 2237 C CA . MET B 1 1 ? -56.062 -33.906 23.828 1 24.55 1 MET B CA 1
ATOM 2238 C C . MET B 1 1 ? -55.375 -34.688 22.734 1 24.55 1 MET B C 1
ATOM 2240 O O . MET B 1 1 ? -54.25 -35.219 22.953 1 24.55 1 MET B O 1
ATOM 2244 N N . TYR B 1 2 ? -56.062 -35.031 21.656 1 30.17 2 TYR B N 1
ATOM 2245 C CA . TYR B 1 2 ? -55.812 -36.125 20.703 1 30.17 2 TYR B CA 1
ATOM 2246 C C . TYR B 1 2 ? -54.781 -35.75 19.688 1 30.17 2 TYR B C 1
ATOM 2248 O O . TYR B 1 2 ? -54.5 -36.5 18.75 1 30.17 2 TYR B O 1
ATOM 2256 N N . TYR B 1 3 ? -54.531 -34.438 19.562 1 31.56 3 TYR B N 1
ATOM 2257 C CA . TYR B 1 3 ? -53.906 -34.062 18.297 1 31.56 3 TYR B CA 1
ATOM 2258 C C . TYR B 1 3 ? -52.438 -34.5 18.25 1 31.56 3 TYR B C 1
ATOM 2260 O O . TYR B 1 3 ? -51.688 -34.062 17.375 1 31.56 3 TYR B O 1
ATOM 2268 N N . LYS B 1 4 ? -51.938 -35.094 19.5 1 33.56 4 LYS B N 1
ATOM 2269 C CA . LYS B 1 4 ? -50.5 -35 19.75 1 33.56 4 LYS B CA 1
ATOM 2270 C C . LYS B 1 4 ? -49.75 -35.969 18.859 1 33.56 4 LYS B C 1
ATOM 2272 O O . LYS B 1 4 ? -48.5 -35.938 18.812 1 33.56 4 LYS B O 1
ATOM 2277 N N . SER B 1 5 ? -50.375 -37.094 18.375 1 36.12 5 SER B N 1
ATOM 2278 C CA . SER B 1 5 ? -49.562 -38.312 18.141 1 36.12 5 SER B CA 1
ATOM 2279 C C . SER B 1 5 ? -48.969 -38.312 16.734 1 36.12 5 SER B C 1
ATOM 2281 O O . SER B 1 5 ? -48.125 -39.156 16.422 1 36.12 5 SER B O 1
ATOM 2283 N N . LEU B 1 6 ? -49.625 -37.562 15.805 1 39.91 6 LEU B N 1
ATOM 2284 C CA . LEU B 1 6 ? -49.312 -37.906 14.43 1 39.91 6 LEU B CA 1
ATOM 2285 C C . LEU B 1 6 ? -47.906 -37.438 14.055 1 39.91 6 LEU B C 1
ATOM 2287 O O . LEU B 1 6 ? -47.406 -37.75 12.969 1 39.91 6 LEU B O 1
ATOM 2291 N N . GLY B 1 7 ? -47.344 -36.531 15.016 1 37.44 7 GLY B N 1
ATOM 2292 C CA . GLY B 1 7 ? -46.094 -35.938 14.562 1 37.44 7 GLY B CA 1
ATOM 2293 C C . GLY B 1 7 ? -44.938 -36.906 14.5 1 37.44 7 GLY B C 1
ATOM 2294 O O . GLY B 1 7 ? -43.875 -36.531 14 1 37.44 7 GLY B O 1
ATOM 2295 N N . VAL B 1 8 ? -45.125 -38.125 15.211 1 42.53 8 VAL B N 1
ATOM 2296 C CA . VAL B 1 8 ? -43.969 -38.969 15.438 1 42.53 8 VAL B CA 1
ATOM 2297 C C . VAL B 1 8 ? -43.625 -39.75 14.164 1 42.53 8 VAL B C 1
ATOM 2299 O O . VAL B 1 8 ? -42.531 -40.25 14.008 1 42.53 8 VAL B O 1
ATOM 2302 N N . ARG B 1 9 ? -44.75 -40.031 13.398 1 46.06 9 ARG B N 1
ATOM 2303 C CA . ARG B 1 9 ? -44.562 -41.094 12.414 1 46.06 9 ARG B CA 1
ATOM 2304 C C . ARG B 1 9 ? -43.688 -40.625 11.266 1 46.06 9 ARG B C 1
ATOM 2306 O O . ARG B 1 9 ? -42.938 -41.438 10.688 1 46.06 9 ARG B O 1
ATOM 2313 N N . HIS B 1 10 ? -43.969 -39.375 10.906 1 42.66 10 HIS B N 1
ATOM 2314 C CA . HIS B 1 10 ? -43.25 -39.062 9.688 1 42.66 10 HIS B CA 1
ATOM 2315 C C . HIS B 1 10 ? -41.75 -38.844 9.984 1 42.66 10 HIS B C 1
ATOM 2317 O O . HIS B 1 10 ? -40.938 -38.719 9.062 1 42.66 10 HIS B O 1
ATOM 2323 N N . ILE B 1 11 ? -41.438 -38.75 11.344 1 45.66 11 ILE B N 1
ATOM 2324 C CA . ILE B 1 11 ? -40.031 -38.469 11.641 1 45.66 11 ILE B CA 1
ATOM 2325 C C . ILE B 1 11 ? -39.219 -39.719 11.406 1 45.66 11 ILE B C 1
ATOM 2327 O O . ILE B 1 11 ? -38 -39.656 11.164 1 45.66 11 ILE B O 1
ATOM 2331 N N . LEU B 1 12 ? -39.938 -40.938 11.477 1 46 12 LEU B N 1
ATOM 2332 C CA . LEU B 1 12 ? -39.125 -42.125 11.414 1 46 12 LEU B CA 1
ATOM 2333 C C . LEU B 1 12 ? -38.562 -42.344 10.008 1 46 12 LEU B C 1
ATOM 2335 O O . LEU B 1 12 ? -37.438 -42.812 9.852 1 46 12 LEU B O 1
ATOM 2339 N N . LEU B 1 13 ? -39.438 -42 9.016 1 47.06 13 LEU B N 1
ATOM 2340 C CA . LEU B 1 13 ? -39 -42.375 7.664 1 47.06 13 LEU B CA 1
ATOM 2341 C C . LEU B 1 13 ? -37.812 -41.531 7.215 1 47.06 13 LEU B C 1
ATOM 2343 O O . LEU B 1 13 ? -37.062 -41.906 6.316 1 47.06 13 LEU B O 1
ATOM 2347 N N . PHE B 1 14 ? -37.812 -40.25 7.762 1 45.56 14 PHE B N 1
ATOM 2348 C CA . PHE B 1 14 ? -36.75 -39.438 7.223 1 45.56 14 PHE B CA 1
ATOM 2349 C C . PHE B 1 14 ? -35.406 -39.938 7.707 1 45.56 14 PHE B C 1
ATOM 2351 O O . PHE B 1 14 ? -34.344 -39.562 7.137 1 45.56 14 PHE B O 1
ATOM 2358 N N . PHE B 1 15 ? -35.406 -40.625 8.898 1 45.38 15 PHE B N 1
ATOM 2359 C CA . PHE B 1 15 ? -34.094 -41.031 9.414 1 45.38 15 PHE B CA 1
ATOM 2360 C C . PHE B 1 15 ? -33.5 -42.125 8.555 1 45.38 15 PHE B C 1
ATOM 2362 O O . PHE B 1 15 ? -32.312 -42.438 8.672 1 45.38 15 PHE B O 1
ATOM 2369 N N . MET B 1 16 ? -34.375 -42.906 7.863 1 44.66 16 MET B N 1
ATOM 2370 C CA . MET B 1 16 ? -33.75 -44.062 7.211 1 44.66 16 MET B CA 1
ATOM 2371 C C . MET B 1 16 ? -32.875 -43.625 6.047 1 44.66 16 MET B C 1
ATOM 2373 O O . MET B 1 16 ? -32 -44.375 5.594 1 44.66 16 MET B O 1
ATOM 2377 N N . LEU B 1 17 ? -33.344 -42.594 5.371 1 43.66 17 LEU B N 1
ATOM 2378 C CA . LEU B 1 17 ? -32.656 -42.406 4.102 1 43.66 17 LEU B CA 1
ATOM 2379 C C . LEU B 1 17 ? -31.266 -41.844 4.324 1 43.66 17 LEU B C 1
ATOM 2381 O O . LEU B 1 17 ? -30.516 -41.625 3.367 1 43.66 17 LEU B O 1
ATOM 2385 N N . LEU B 1 18 ? -31.094 -41.25 5.516 1 42.09 18 LEU B N 1
ATOM 2386 C CA . LEU B 1 18 ? -29.719 -40.781 5.609 1 42.09 18 LEU B CA 1
ATOM 2387 C C . LEU B 1 18 ? -28.75 -41.969 5.727 1 42.09 18 LEU B C 1
ATOM 2389 O O . LEU B 1 18 ? -28.141 -42.156 6.777 1 42.09 18 LEU B O 1
ATOM 2393 N N . VAL B 1 19 ? -29.203 -43.219 5.438 1 41.19 19 VAL B N 1
ATOM 2394 C CA . VAL B 1 19 ? -28.078 -44.125 5.312 1 41.19 19 VAL B CA 1
ATOM 2395 C C . VAL B 1 19 ? -27.016 -43.531 4.398 1 41.19 19 VAL B C 1
ATOM 2397 O O . VAL B 1 19 ? -27.234 -43.375 3.195 1 41.19 19 VAL B O 1
ATOM 2400 N N . GLY B 1 20 ? -26.328 -42.5 4.883 1 38.25 20 GLY B N 1
ATOM 2401 C CA . GLY B 1 20 ? -25.094 -42 4.309 1 38.25 20 GLY B CA 1
ATOM 2402 C C . GLY B 1 20 ? -24.297 -43.062 3.598 1 38.25 20 GLY B C 1
ATOM 2403 O O . GLY B 1 20 ? -24.109 -44.156 4.125 1 38.25 20 GLY B O 1
ATOM 2404 N N . CYS B 1 21 ? -24.453 -43.188 2.291 1 41.16 21 CYS B N 1
ATOM 2405 C CA . CYS B 1 21 ? -23.312 -43.719 1.563 1 41.16 21 CYS B CA 1
ATOM 2406 C C . CYS B 1 21 ? -22 -43.375 2.244 1 41.16 21 CYS B C 1
ATOM 2408 O O . CYS B 1 21 ? -21.5 -42.25 2.072 1 41.16 21 CYS B O 1
ATOM 2410 N N . LEU B 1 22 ? -21.781 -43.75 3.539 1 38.62 22 LEU B N 1
ATOM 2411 C CA . LEU B 1 22 ? -20.375 -43.75 3.928 1 38.62 22 LEU B CA 1
ATOM 2412 C C . LEU B 1 22 ? -19.5 -44.281 2.795 1 38.62 22 LEU B C 1
ATOM 2414 O O . LEU B 1 22 ? -19.609 -45.438 2.418 1 38.62 22 LEU B O 1
ATOM 2418 N N . VAL B 1 23 ? -19.344 -43.625 1.763 1 43.84 23 VAL B N 1
ATOM 2419 C CA . VAL B 1 23 ? -18.156 -43.969 0.98 1 43.84 23 VAL B CA 1
ATOM 2420 C C . VAL B 1 23 ? -17.062 -44.5 1.902 1 43.84 23 VAL B C 1
ATOM 2422 O O . VAL B 1 23 ? -16.453 -43.719 2.654 1 43.84 23 VAL B O 1
ATOM 2425 N N . TYR B 1 24 ? -17.281 -45.594 2.611 1 41.56 24 TYR B N 1
ATOM 2426 C CA . TYR B 1 24 ? -16.125 -46.25 3.207 1 41.56 24 TYR B CA 1
ATOM 2427 C C . TYR B 1 24 ? -14.914 -46.188 2.275 1 41.56 24 TYR B C 1
ATOM 2429 O O . TYR B 1 24 ? -14.977 -46.688 1.143 1 41.56 24 TYR B O 1
ATOM 2437 N N . SER B 1 25 ? -14.227 -45.219 2.324 1 51.84 25 SER B N 1
ATOM 2438 C CA . SER B 1 25 ? -12.883 -45.406 1.789 1 51.84 25 SER B CA 1
ATOM 2439 C C . SER B 1 25 ? -12.312 -46.781 2.156 1 51.84 25 SER B C 1
ATOM 2441 O O . SER B 1 25 ? -11.938 -47 3.307 1 51.84 25 SER B O 1
ATOM 2443 N N . GLN B 1 26 ? -12.945 -47.781 1.84 1 59.53 26 GLN B N 1
ATOM 2444 C CA . GLN B 1 26 ? -12.352 -49.062 2.154 1 59.53 26 GLN B CA 1
ATOM 2445 C C . GLN B 1 26 ? -10.836 -49.031 1.985 1 59.53 26 GLN B C 1
ATOM 2447 O O . GLN B 1 26 ? -10.328 -48.844 0.877 1 59.53 26 GLN B O 1
ATOM 2452 N N . ARG B 1 27 ? -10.133 -48.781 3.047 1 75.69 27 ARG B N 1
ATOM 2453 C CA . ARG B 1 27 ? -8.68 -48.906 3.084 1 75.69 27 ARG B CA 1
ATOM 2454 C C . ARG B 1 27 ? -8.211 -50.156 2.371 1 75.69 27 ARG B C 1
ATOM 2456 O O . ARG B 1 27 ? -8.719 -51.25 2.629 1 75.69 27 ARG B O 1
ATOM 2463 N N . LYS B 1 28 ? -7.531 -50.062 1.284 1 91.12 28 LYS B N 1
ATOM 2464 C CA . LYS B 1 28 ? -6.961 -51.188 0.554 1 91.12 28 LYS B CA 1
ATOM 2465 C C . LYS B 1 28 ? -6.113 -52.062 1.47 1 91.12 28 LYS B C 1
ATOM 2467 O O . LYS B 1 28 ? -5.434 -51.562 2.365 1 91.12 28 LYS B O 1
ATOM 2472 N N . PRO B 1 29 ? -6.195 -53.344 1.303 1 94.38 29 PRO B N 1
ATOM 2473 C CA . PRO B 1 29 ? -5.297 -54.188 2.082 1 94.38 29 PRO B CA 1
ATOM 2474 C C . PRO B 1 29 ? -3.8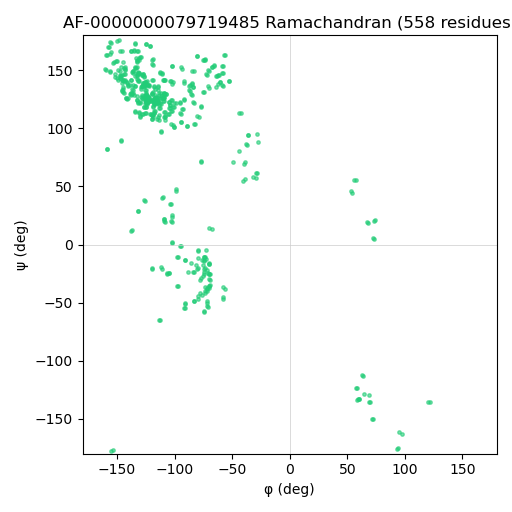24 -53.875 1.832 1 94.38 29 PRO B C 1
ATOM 2476 O O . PRO B 1 29 ? -3.461 -53.438 0.747 1 94.38 29 PRO B O 1
ATOM 2479 N N . LYS B 1 30 ? -3.059 -54.219 2.914 1 96.31 30 LYS B N 1
ATOM 2480 C CA . LYS B 1 30 ? -1.629 -53.938 2.871 1 96.31 30 LYS B CA 1
ATOM 2481 C C . LYS B 1 30 ? -0.841 -55.125 2.367 1 96.31 30 LYS B C 1
ATOM 2483 O O . LYS B 1 30 ? -1.28 -56.281 2.52 1 96.31 30 LYS B O 1
ATOM 2488 N N . ILE B 1 31 ? 0.282 -54.875 1.742 1 96.56 31 ILE B N 1
ATOM 2489 C CA . ILE B 1 31 ? 1.15 -55.969 1.273 1 96.56 31 ILE B CA 1
ATOM 2490 C C . ILE B 1 31 ? 2.611 -55.531 1.408 1 96.56 31 ILE B C 1
ATOM 2492 O O . ILE B 1 31 ? 2.949 -54.375 1.201 1 96.56 31 ILE B O 1
ATOM 2496 N N . LYS B 1 32 ? 3.514 -56.469 1.835 1 97.19 32 LYS B N 1
ATOM 2497 C CA . LYS B 1 32 ? 4.957 -56.25 1.902 1 97.19 32 LYS B CA 1
ATOM 2498 C C . LYS B 1 32 ? 5.668 -56.938 0.741 1 97.19 32 LYS B C 1
ATOM 2500 O O . LYS B 1 32 ? 5.316 -58.062 0.372 1 97.19 32 LYS B O 1
ATOM 2505 N N . GLY B 1 33 ? 6.598 -56.344 0.229 1 97.19 33 GLY B N 1
ATOM 2506 C CA . GLY B 1 33 ? 7.391 -56.938 -0.826 1 97.19 33 GLY B CA 1
ATOM 2507 C C . GLY B 1 33 ? 8.219 -58.125 -0.343 1 97.19 33 GLY B C 1
ATOM 2508 O O . GLY B 1 33 ? 8.656 -58.156 0.811 1 97.19 33 GLY B O 1
ATOM 2509 N N . ASN B 1 34 ? 8.523 -59 -1.131 1 97.06 34 ASN B N 1
ATOM 2510 C CA . ASN B 1 34 ? 9.297 -60.188 -0.752 1 97.06 34 ASN B CA 1
ATOM 2511 C C . ASN B 1 34 ? 10.789 -60 -1.025 1 97.06 34 ASN B C 1
ATOM 2513 O O . ASN B 1 34 ? 11.594 -60.875 -0.79 1 97.06 34 ASN B O 1
ATOM 2517 N N . ARG B 1 35 ? 11.203 -58.875 -1.564 1 96.75 35 ARG B N 1
ATOM 2518 C CA . ARG B 1 35 ? 12.57 -58.406 -1.745 1 96.75 35 ARG B CA 1
ATOM 2519 C C . ARG B 1 35 ? 13.281 -59.156 -2.855 1 96.75 35 ARG B C 1
ATOM 2521 O O . ARG B 1 35 ? 14.5 -59.062 -3.016 1 96.75 35 ARG B O 1
ATOM 2528 N N . ASN B 1 36 ? 12.555 -60.094 -3.611 1 97.5 36 ASN B N 1
ATOM 2529 C CA . ASN B 1 36 ? 13.062 -60.719 -4.832 1 97.5 36 ASN B CA 1
ATOM 2530 C C . ASN B 1 36 ? 12.711 -59.875 -6.066 1 97.5 36 ASN B C 1
ATOM 2532 O O . ASN B 1 36 ? 11.641 -60.031 -6.648 1 97.5 36 ASN B O 1
ATOM 2536 N N . VAL B 1 37 ? 13.695 -59.188 -6.492 1 98.19 37 VAL B N 1
ATOM 2537 C CA . VAL B 1 37 ? 13.422 -58.156 -7.516 1 98.19 37 VAL B CA 1
ATOM 2538 C C . VAL B 1 37 ? 13.484 -58.812 -8.898 1 98.19 37 VAL B C 1
ATOM 2540 O O . VAL B 1 37 ? 14.445 -59.5 -9.227 1 98.19 37 VAL B O 1
ATOM 2543 N N . ILE B 1 38 ? 12.445 -58.531 -9.758 1 97.81 38 ILE B N 1
ATOM 2544 C CA . ILE B 1 38 ? 12.438 -58.969 -11.148 1 97.81 38 ILE B CA 1
ATOM 2545 C C . ILE B 1 38 ? 11.969 -57.812 -12.047 1 97.81 38 ILE B C 1
ATOM 2547 O O . ILE B 1 38 ? 11.547 -56.781 -11.547 1 97.81 38 ILE B O 1
ATOM 2551 N N . GLU B 1 39 ? 12.211 -58.031 -13.352 1 98.06 39 GLU B N 1
ATOM 2552 C CA . GLU B 1 39 ? 11.742 -57.062 -14.328 1 98.06 39 GLU B CA 1
ATOM 2553 C C . GLU B 1 39 ? 10.672 -57.656 -15.242 1 98.06 39 GLU B C 1
ATOM 2555 O O . GLU B 1 39 ? 10.82 -58.781 -15.719 1 98.06 39 GLU B O 1
ATOM 2560 N N . VAL B 1 40 ? 9.625 -56.969 -15.445 1 97.44 40 VAL B N 1
ATOM 2561 C CA . VAL B 1 40 ? 8.562 -57.375 -16.359 1 97.44 40 VAL B CA 1
ATOM 2562 C C . VAL B 1 40 ? 8.281 -56.25 -17.344 1 97.44 40 VAL B C 1
ATOM 2564 O O . VAL B 1 40 ? 8.258 -55.062 -16.969 1 97.44 40 VAL B O 1
ATOM 2567 N N . ARG B 1 41 ? 8.102 -56.562 -18.609 1 97.5 41 ARG B N 1
ATOM 2568 C CA . ARG B 1 41 ? 7.75 -55.625 -19.672 1 97.5 41 ARG B CA 1
ATOM 2569 C C . ARG B 1 41 ? 6.508 -56.094 -20.422 1 97.5 41 ARG B C 1
ATOM 2571 O O . ARG B 1 41 ? 6.379 -57.281 -20.75 1 97.5 41 ARG B O 1
ATOM 2578 N N . GLU B 1 42 ? 5.66 -55.219 -20.688 1 97.56 42 GLU B N 1
ATOM 2579 C CA . GLU B 1 42 ? 4.457 -55.594 -21.438 1 97.56 42 GLU B CA 1
ATOM 2580 C C . GLU B 1 42 ? 4.027 -54.469 -22.359 1 97.56 42 GLU B C 1
ATOM 2582 O O . GLU B 1 42 ? 4.055 -53.281 -21.984 1 97.56 42 GLU B O 1
ATOM 2587 N N . THR B 1 43 ? 3.668 -54.781 -23.641 1 97.94 43 THR B N 1
ATOM 2588 C CA . THR B 1 43 ? 3.16 -53.812 -24.578 1 97.94 43 THR B CA 1
ATOM 2589 C C . THR B 1 43 ? 1.74 -53.375 -24.219 1 97.94 43 THR B C 1
ATOM 2591 O O . THR B 1 43 ? 0.95 -54.188 -23.734 1 97.94 43 THR B O 1
ATOM 2594 N N . LEU B 1 44 ? 1.459 -52.094 -24.5 1 98.12 44 LEU B N 1
ATOM 2595 C CA . LEU B 1 44 ? 0.128 -51.562 -24.25 1 98.12 44 LEU B CA 1
ATOM 2596 C C . LEU B 1 44 ? -0.584 -51.219 -25.547 1 98.12 44 LEU B C 1
ATOM 2598 O O . LEU B 1 44 ? 0.06 -50.844 -26.531 1 98.12 44 LEU B O 1
ATOM 2602 N N . PRO B 1 45 ? -1.944 -51.344 -25.562 1 97.38 45 PRO B N 1
ATOM 2603 C CA . PRO B 1 45 ? -2.678 -50.719 -26.656 1 97.38 45 PRO B CA 1
ATOM 2604 C C . PRO B 1 45 ? -2.432 -49.219 -26.766 1 97.38 45 PRO B C 1
ATOM 2606 O O . PRO B 1 45 ? -1.949 -48.594 -25.812 1 97.38 45 PRO B O 1
ATOM 2609 N N . PRO B 1 46 ? -2.75 -48.656 -27.859 1 97.19 46 PRO B N 1
ATOM 2610 C CA . PRO B 1 46 ? -2.518 -47.219 -28.016 1 97.19 46 PRO B CA 1
ATOM 2611 C C . PRO B 1 46 ? -3.293 -46.375 -27 1 97.19 46 PRO B C 1
ATOM 2613 O O . PRO B 1 46 ? -4.449 -46.688 -26.703 1 97.19 46 PRO B O 1
ATOM 2616 N N . PHE B 1 47 ? -2.715 -45.344 -26.453 1 98.44 47 PHE B N 1
ATOM 2617 C CA . PHE B 1 47 ? -3.336 -44.375 -25.547 1 98.44 47 PHE B CA 1
ATOM 2618 C C . PHE B 1 47 ? -2.672 -43 -25.688 1 98.44 47 PHE B C 1
ATOM 2620 O O . PHE B 1 47 ? -1.553 -42.906 -26.188 1 98.44 47 PHE B O 1
ATOM 2627 N N . ASN B 1 48 ? -3.381 -42 -25.297 1 98.31 48 ASN B N 1
ATOM 2628 C CA . ASN B 1 48 ? -2.846 -40.625 -25.297 1 98.31 48 ASN B CA 1
ATOM 2629 C C . ASN B 1 48 ? -3.229 -39.875 -24.031 1 98.31 48 ASN B C 1
ATOM 2631 O O . ASN B 1 48 ? -3.148 -38.625 -24 1 98.31 48 ASN B O 1
ATOM 2635 N N . ALA B 1 49 ? -3.732 -40.594 -23.047 1 98.81 49 ALA B N 1
ATOM 2636 C CA . ALA B 1 49 ? -4.055 -40.094 -21.719 1 98.81 49 ALA B CA 1
ATOM 2637 C C . ALA B 1 49 ? -3.598 -41.062 -20.641 1 98.81 49 ALA B C 1
ATOM 2639 O O . ALA B 1 49 ? -3.588 -42.281 -20.859 1 98.81 49 ALA B O 1
ATOM 2640 N N . VAL B 1 50 ? -3.223 -40.594 -19.484 1 98.88 50 VAL B N 1
ATOM 2641 C CA . VAL B 1 50 ? -2.811 -41.406 -18.344 1 98.88 50 VAL B CA 1
ATOM 2642 C C . VAL B 1 50 ? -3.562 -41 -17.094 1 98.88 50 VAL B C 1
ATOM 2644 O O . VAL B 1 50 ? -3.703 -39.781 -16.828 1 98.88 50 VAL B O 1
ATOM 2647 N N . GLN B 1 51 ? -4.059 -41.875 -16.359 1 98.88 51 GLN B N 1
ATOM 2648 C CA . GLN B 1 51 ? -4.711 -41.656 -15.07 1 98.88 51 GLN B CA 1
ATOM 2649 C C . GLN B 1 51 ? -4.098 -42.5 -13.977 1 98.88 51 GLN B C 1
ATOM 2651 O O . GLN B 1 51 ? -3.973 -43.719 -14.133 1 98.88 51 GLN B O 1
ATOM 2656 N N . LEU B 1 52 ? -3.678 -41.938 -12.922 1 98.81 52 LEU B N 1
ATOM 2657 C CA . LEU B 1 52 ? -3.145 -42.625 -11.75 1 98.81 52 LEU B CA 1
ATOM 2658 C C . LEU B 1 52 ? -4.09 -42.469 -10.562 1 98.81 52 LEU B C 1
ATOM 2660 O O . LEU B 1 52 ? -4.355 -41.344 -10.109 1 98.81 52 LEU B O 1
ATOM 2664 N N . ASP B 1 53 ? -4.473 -43.562 -9.992 1 97.5 53 ASP B N 1
ATOM 2665 C CA . ASP B 1 53 ? -5.543 -43.531 -9 1 97.5 53 ASP B CA 1
ATOM 2666 C C . ASP B 1 53 ? -5.016 -43.844 -7.602 1 97.5 53 ASP B C 1
ATOM 2668 O O . ASP B 1 53 ? -5.68 -43.562 -6.602 1 97.5 53 ASP B O 1
ATOM 2672 N N . ASP B 1 54 ? -3.854 -44.5 -7.508 1 96.5 54 ASP B N 1
ATOM 2673 C CA . ASP B 1 54 ? -3.338 -44.938 -6.215 1 96.5 54 ASP B CA 1
ATOM 2674 C C . ASP B 1 54 ? -1.936 -44.406 -5.965 1 96.5 54 ASP B C 1
ATOM 2676 O O . ASP B 1 54 ? -1.376 -43.688 -6.812 1 96.5 54 ASP B O 1
ATOM 2680 N N . ASP B 1 55 ? -1.418 -44.625 -4.707 1 96.38 55 ASP B N 1
ATOM 2681 C CA . ASP B 1 55 ? -0.151 -44.062 -4.246 1 96.38 55 ASP B CA 1
ATOM 2682 C C . ASP B 1 55 ? 1.033 -44.844 -4.832 1 96.38 55 ASP B C 1
ATOM 2684 O O . ASP B 1 55 ? 1.721 -45.562 -4.117 1 96.38 55 ASP B O 1
ATOM 2688 N N . LEU B 1 56 ? 1.208 -44.625 -6.172 1 97.62 56 LEU B N 1
ATOM 2689 C CA . LEU B 1 56 ? 2.324 -45.188 -6.918 1 97.62 56 LEU B CA 1
ATOM 2690 C C . LEU B 1 56 ? 3.188 -44.094 -7.523 1 97.62 56 LEU B C 1
ATOM 2692 O O . LEU B 1 56 ? 2.715 -42.969 -7.742 1 97.62 56 LEU B O 1
ATOM 2696 N N . ASP B 1 57 ? 4.41 -44.406 -7.754 1 98.19 57 ASP B N 1
ATOM 2697 C CA . ASP B 1 57 ? 5.316 -43.531 -8.492 1 98.19 57 ASP B CA 1
ATOM 2698 C C . ASP B 1 57 ? 5.469 -44 -9.938 1 98.19 57 ASP B C 1
ATOM 2700 O O . ASP B 1 57 ? 5.969 -45.094 -10.195 1 98.19 57 ASP B O 1
ATOM 2704 N N . ILE B 1 58 ? 5.078 -43.156 -10.844 1 98.75 58 ILE B N 1
ATOM 2705 C CA . ILE B 1 58 ? 5.094 -43.531 -12.258 1 98.75 58 ILE B CA 1
ATOM 2706 C C . ILE B 1 58 ? 6.062 -42.625 -13.016 1 98.75 58 ILE B C 1
ATOM 2708 O O . ILE B 1 58 ? 5.977 -41.406 -12.914 1 98.75 58 ILE B O 1
ATOM 2712 N N . ASN B 1 59 ? 6.957 -43.219 -13.719 1 98.69 59 ASN B N 1
ATOM 2713 C CA . ASN B 1 59 ? 7.797 -42.5 -14.656 1 98.69 59 ASN B CA 1
ATOM 2714 C C . ASN B 1 59 ? 7.27 -42.625 -16.094 1 98.69 59 ASN B C 1
ATOM 2716 O O . ASN B 1 59 ? 7.164 -43.719 -16.625 1 98.69 59 ASN B O 1
ATOM 2720 N N . LEU B 1 60 ? 6.984 -41.5 -16.688 1 98.69 60 LEU B N 1
ATOM 2721 C CA . LEU B 1 60 ? 6.539 -41.5 -18.062 1 98.69 60 LEU B CA 1
ATOM 2722 C C . LEU B 1 60 ? 7.684 -41.094 -19 1 98.69 60 LEU B C 1
ATOM 2724 O O . LEU B 1 60 ? 8.453 -40.188 -18.703 1 98.69 60 LEU B O 1
ATOM 2728 N N . GLN B 1 61 ? 7.691 -41.844 -20.062 1 97.75 61 GLN B N 1
ATOM 2729 C CA . GLN B 1 61 ? 8.75 -41.562 -21.031 1 97.75 61 GLN B CA 1
ATOM 2730 C C . GLN B 1 61 ? 8.203 -41.562 -22.453 1 97.75 61 GLN B C 1
ATOM 2732 O O . GLN B 1 61 ? 7.461 -42.5 -22.844 1 97.75 61 GLN B O 1
ATOM 2737 N N . ALA B 1 62 ? 8.648 -40.594 -23.234 1 97.25 62 ALA B N 1
ATOM 2738 C CA . ALA B 1 62 ? 8.266 -40.594 -24.641 1 97.25 62 ALA B CA 1
ATOM 2739 C C . ALA B 1 62 ? 8.953 -41.719 -25.406 1 97.25 62 ALA B C 1
ATOM 2741 O O . ALA B 1 62 ? 10.141 -41.969 -25.188 1 97.25 62 ALA B O 1
ATOM 2742 N N . ALA B 1 63 ? 8.234 -42.375 -26.219 1 96.44 63 ALA B N 1
ATOM 2743 C CA . ALA B 1 63 ? 8.727 -43.5 -27.016 1 96.44 63 ALA B CA 1
ATOM 2744 C C . ALA B 1 63 ? 7.891 -43.688 -28.281 1 96.44 63 ALA B C 1
ATOM 2746 O O . ALA B 1 63 ? 7.035 -42.875 -28.578 1 96.44 63 ALA B O 1
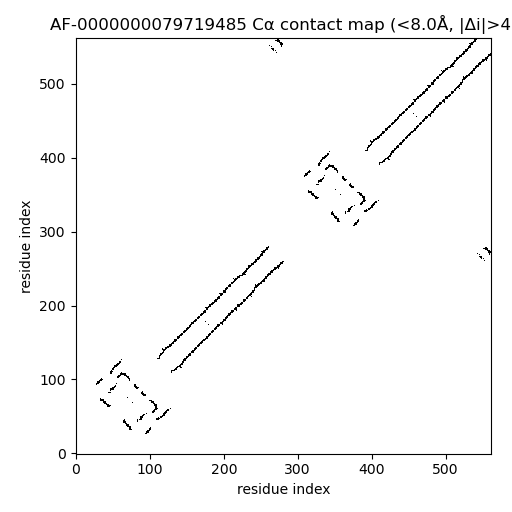ATOM 2747 N N . THR B 1 64 ? 8.258 -44.75 -29.047 1 95.75 64 THR B N 1
ATOM 2748 C CA . THR B 1 64 ? 7.586 -44.969 -30.312 1 95.75 64 THR B CA 1
ATOM 2749 C C . THR B 1 64 ? 6.277 -45.719 -30.109 1 95.75 64 THR B C 1
ATOM 2751 O O . THR B 1 64 ? 5.391 -45.688 -30.969 1 95.75 64 THR B O 1
ATOM 2754 N N . SER B 1 65 ? 6.18 -46.438 -29.016 1 94.31 65 SER B N 1
ATOM 2755 C CA . SER B 1 65 ? 4.973 -47.219 -28.719 1 94.31 65 SER B CA 1
ATOM 2756 C C . SER B 1 65 ? 4.734 -47.281 -27.203 1 94.31 65 SER B C 1
ATOM 2758 O O . SER B 1 65 ? 5.629 -46.969 -26.422 1 94.31 65 SER B O 1
ATOM 2760 N N . GLY B 1 66 ? 3.516 -47.719 -26.906 1 95.56 66 GLY B N 1
ATOM 2761 C CA . GLY B 1 66 ? 3.141 -47.812 -25.5 1 95.56 66 GLY B CA 1
ATOM 2762 C C . GLY B 1 66 ? 3.576 -49.125 -24.875 1 95.56 66 GLY B C 1
ATOM 2763 O O . GLY B 1 66 ? 3.363 -50.188 -25.438 1 95.56 66 GLY B O 1
ATOM 2764 N N . GLU B 1 67 ? 4.258 -49 -23.719 1 97.44 67 GLU B N 1
ATOM 2765 C CA . GLU B 1 67 ? 4.68 -50.156 -22.938 1 97.44 67 GLU B CA 1
ATOM 2766 C C . GLU B 1 67 ? 4.891 -49.781 -21.469 1 97.44 67 GLU B C 1
ATOM 2768 O O . GLU B 1 67 ? 5.109 -48.625 -21.156 1 97.44 67 GLU B O 1
ATOM 2773 N N . TYR B 1 68 ? 4.637 -50.75 -20.625 1 98.38 68 TYR B N 1
ATOM 2774 C CA . TYR B 1 68 ? 5.109 -50.531 -19.266 1 98.38 68 TYR B CA 1
ATOM 2775 C C . TYR B 1 68 ? 6.262 -51.469 -18.922 1 98.38 68 TYR B C 1
ATOM 2777 O O . TYR B 1 68 ? 6.34 -52.562 -19.438 1 98.38 68 TYR B O 1
ATOM 2785 N N . ILE B 1 69 ? 7.184 -51 -18.109 1 98 69 ILE B N 1
ATOM 2786 C CA . ILE B 1 69 ? 8.328 -51.719 -17.547 1 98 69 ILE B CA 1
ATOM 2787 C C . ILE B 1 69 ? 8.297 -51.625 -16.031 1 98 69 ILE B C 1
ATOM 2789 O O . ILE B 1 69 ? 8.289 -50.531 -15.461 1 98 69 ILE B O 1
ATOM 2793 N N . ILE B 1 70 ? 8.242 -52.75 -15.375 1 98.38 70 ILE B N 1
ATOM 2794 C CA . ILE B 1 70 ? 8.203 -52.812 -13.914 1 98.38 70 ILE B CA 1
ATOM 2795 C C . ILE B 1 70 ? 9.445 -53.531 -13.391 1 98.38 70 ILE B C 1
ATOM 2797 O O . ILE B 1 70 ? 9.734 -54.656 -13.812 1 98.38 70 ILE B O 1
ATOM 2801 N N . GLU B 1 71 ? 10.227 -52.906 -12.586 1 98.31 71 GLU B N 1
ATOM 2802 C CA . GLU B 1 71 ? 11.273 -53.5 -11.766 1 98.31 71 GLU B CA 1
ATOM 2803 C C . GLU B 1 71 ? 10.891 -53.5 -10.289 1 98.31 71 GLU B C 1
ATOM 2805 O O . GLU B 1 71 ? 10.891 -52.469 -9.641 1 98.31 71 GLU B O 1
ATOM 2810 N N . SER B 1 72 ? 10.586 -54.625 -9.828 1 97.94 72 SER B N 1
ATOM 2811 C CA . SER B 1 72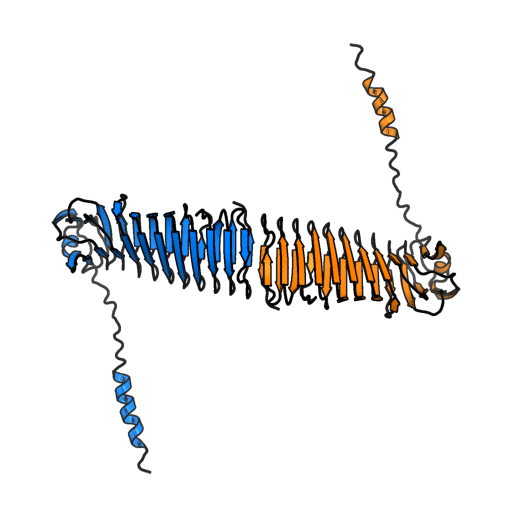 ? 10 -54.688 -8.492 1 97.94 72 SER B CA 1
ATOM 2812 C C . SER B 1 72 ? 10.188 -56.031 -7.844 1 97.94 72 SER B C 1
ATOM 2814 O O . SER B 1 72 ? 10.562 -57 -8.508 1 97.94 72 SER B O 1
ATOM 2816 N N . ASP B 1 73 ? 9.828 -56 -6.504 1 97.56 73 ASP B N 1
ATOM 2817 C CA . ASP B 1 73 ? 9.648 -57.281 -5.844 1 97.56 73 ASP B CA 1
ATOM 2818 C C . ASP B 1 73 ? 8.578 -58.125 -6.551 1 97.56 73 ASP B C 1
ATOM 2820 O O . ASP B 1 73 ? 7.516 -57.594 -6.91 1 97.56 73 ASP B O 1
ATOM 2824 N N . ASP B 1 74 ? 8.875 -59.344 -6.703 1 96.5 74 ASP B N 1
ATOM 2825 C CA . ASP B 1 74 ? 8.078 -60.219 -7.566 1 96.5 74 ASP B CA 1
ATOM 2826 C C . ASP B 1 74 ? 6.613 -60.219 -7.141 1 96.5 74 ASP B C 1
ATOM 2828 O O . ASP B 1 74 ? 5.719 -60.094 -7.977 1 96.5 74 ASP B O 1
ATOM 2832 N N . ASN B 1 75 ? 6.336 -60.188 -5.887 1 95.88 75 ASN B N 1
ATOM 2833 C CA . ASN B 1 75 ? 4.973 -60.312 -5.387 1 95.88 75 ASN B CA 1
ATOM 2834 C C . ASN B 1 75 ? 4.203 -59 -5.5 1 95.88 75 ASN B C 1
ATOM 2836 O O . ASN B 1 75 ? 2.988 -58.969 -5.293 1 95.88 75 ASN B O 1
ATOM 2840 N N . LEU B 1 76 ? 4.883 -58 -5.898 1 97 76 LEU B N 1
ATOM 2841 C CA . LEU B 1 76 ? 4.223 -56.719 -6 1 97 76 LEU B CA 1
ATOM 2842 C C . LEU B 1 76 ? 3.754 -56.438 -7.43 1 97 76 LEU B C 1
ATOM 2844 O O . LEU B 1 76 ? 3.014 -55.5 -7.68 1 97 76 LEU B O 1
ATOM 2848 N N . ILE B 1 77 ? 4.191 -57.25 -8.312 1 96.81 77 ILE B N 1
ATOM 2849 C CA . ILE B 1 77 ? 3.879 -57 -9.727 1 96.81 77 ILE B CA 1
ATOM 2850 C C . ILE B 1 77 ? 2.41 -57.344 -9.984 1 96.81 77 ILE B C 1
ATOM 2852 O O . ILE B 1 77 ? 1.718 -56.594 -10.68 1 96.81 77 ILE B O 1
ATOM 2856 N N . ASP B 1 78 ? 1.862 -58.375 -9.359 1 94.25 78 ASP B N 1
ATOM 2857 C CA . ASP B 1 78 ? 0.518 -58.875 -9.633 1 94.25 78 ASP B CA 1
ATOM 2858 C C . ASP B 1 78 ? -0.541 -57.938 -9.039 1 94.25 78 ASP B C 1
ATOM 2860 O O . ASP B 1 78 ? -1.724 -58.062 -9.367 1 94.25 78 ASP B O 1
ATOM 2864 N N . ILE B 1 79 ? -0.073 -57.062 -8.258 1 96.56 79 ILE B N 1
ATOM 2865 C CA . ILE B 1 79 ? -1.069 -56.188 -7.621 1 96.56 79 ILE B CA 1
ATOM 2866 C C . ILE B 1 79 ? -1.308 -54.938 -8.469 1 96.56 79 ILE B C 1
ATOM 2868 O O . ILE B 1 79 ? -2.244 -54.188 -8.219 1 96.56 79 ILE B O 1
ATOM 2872 N N . LEU B 1 80 ? -0.474 -54.719 -9.391 1 97.69 80 LEU B N 1
ATOM 2873 C CA . LEU B 1 80 ? -0.556 -53.531 -10.242 1 97.69 80 LEU B CA 1
ATOM 2874 C C . LEU B 1 80 ? -1.518 -53.781 -11.406 1 97.69 80 LEU B C 1
ATOM 2876 O O . LEU B 1 80 ? -1.545 -54.875 -11.984 1 97.69 80 LEU B O 1
ATOM 2880 N N . LYS B 1 81 ? -2.268 -52.844 -11.688 1 97.06 81 LYS B N 1
ATOM 2881 C CA . LYS B 1 81 ? -3.238 -52.906 -12.781 1 97.06 81 LYS B CA 1
ATOM 2882 C C . LYS B 1 81 ? -2.963 -51.812 -13.82 1 97.06 81 LYS B C 1
ATOM 2884 O O . LYS B 1 81 ? -2.875 -50.625 -13.484 1 97.06 81 LYS B O 1
ATOM 2889 N N . PHE B 1 82 ? -2.775 -52.219 -15.055 1 98.19 82 PHE B N 1
ATOM 2890 C CA . PHE B 1 82 ? -2.646 -51.344 -16.219 1 98.19 82 PHE B CA 1
ATOM 2891 C C . PHE B 1 82 ? -3.746 -51.625 -17.234 1 98.19 82 PHE B C 1
ATOM 2893 O O . PHE B 1 82 ? -3.736 -52.656 -17.891 1 98.19 82 PHE B O 1
ATOM 2900 N N . LYS B 1 83 ? -4.703 -50.75 -17.375 1 97.81 83 LYS B N 1
ATOM 2901 C CA . LYS B 1 83 ? -5.836 -50.938 -18.266 1 97.81 83 LYS B CA 1
ATOM 2902 C C . LYS B 1 83 ? -6.035 -49.75 -19.188 1 97.81 83 LYS B C 1
ATOM 2904 O O . LYS B 1 83 ? -6.094 -48.594 -18.734 1 97.81 83 LYS B O 1
ATOM 2909 N N . VAL B 1 84 ? -6.082 -50 -20.5 1 98.38 84 VAL B N 1
ATOM 2910 C CA . VAL B 1 84 ? -6.391 -48.938 -21.438 1 98.38 84 VAL B CA 1
ATOM 2911 C C . VAL B 1 84 ? -7.879 -48.938 -21.781 1 98.38 84 VAL B C 1
ATOM 2913 O O . VAL B 1 84 ? -8.391 -49.938 -22.297 1 98.38 84 VAL B O 1
ATOM 2916 N N . GLU B 1 85 ? -8.531 -47.938 -21.375 1 97.81 85 GLU B N 1
ATOM 2917 C CA . GLU B 1 85 ? -9.953 -47.719 -21.672 1 97.81 85 GLU B CA 1
ATOM 2918 C C . GLU B 1 85 ? -10.195 -46.375 -22.344 1 97.81 85 GLU B C 1
ATOM 2920 O O . GLU B 1 85 ? -9.852 -45.344 -21.781 1 97.81 85 GLU B O 1
ATOM 2925 N N . ASN B 1 86 ? -10.828 -46.406 -23.625 1 97.25 86 ASN B N 1
ATOM 2926 C CA . ASN B 1 86 ? -11.117 -45.188 -24.344 1 97.25 86 ASN B CA 1
ATOM 2927 C C . ASN B 1 86 ? -9.875 -44.312 -24.516 1 97.25 86 ASN B C 1
ATOM 2929 O O . ASN B 1 86 ? -9.891 -43.125 -24.203 1 97.25 86 ASN B O 1
ATOM 2933 N N . GLU B 1 87 ? -8.734 -44.906 -24.875 1 97.44 87 GLU B N 1
ATOM 2934 C CA . GLU B 1 87 ? -7.441 -44.312 -25.172 1 97.44 87 GLU B CA 1
ATOM 2935 C C . GLU B 1 87 ? -6.809 -43.688 -23.922 1 97.44 87 GLU B C 1
ATOM 2937 O O . GLU B 1 87 ? -5.98 -42.781 -24.016 1 97.44 87 GLU B O 1
ATOM 2942 N N . THR B 1 88 ? -7.301 -44.125 -22.734 1 98.75 88 THR B N 1
ATOM 2943 C CA . THR B 1 88 ? -6.715 -43.688 -21.453 1 98.75 88 THR B CA 1
ATOM 2944 C C . THR B 1 88 ? -6.09 -44.875 -20.734 1 98.75 88 THR B C 1
ATOM 2946 O O . THR B 1 88 ? -6.77 -45.875 -20.453 1 98.75 88 THR B O 1
ATOM 2949 N N . LEU B 1 89 ? -4.828 -44.781 -20.453 1 98.88 89 LEU B N 1
ATOM 2950 C CA . LEU B 1 89 ? -4.176 -45.781 -19.594 1 98.88 89 LEU B CA 1
ATOM 2951 C C . LEU B 1 89 ? -4.48 -45.531 -18.125 1 98.88 89 LEU B C 1
ATOM 2953 O O . LEU B 1 89 ? -4.059 -44.5 -17.578 1 98.88 89 LEU B O 1
ATOM 2957 N N . ILE B 1 90 ? -5.234 -46.312 -17.5 1 98.81 90 ILE B N 1
ATOM 2958 C CA . ILE B 1 90 ? -5.555 -46.219 -16.078 1 98.81 90 ILE B CA 1
ATOM 2959 C C . ILE B 1 90 ? -4.617 -47.125 -15.273 1 98.81 90 ILE B C 1
ATOM 2961 O O . ILE B 1 90 ? -4.547 -48.312 -15.508 1 98.81 90 ILE B O 1
ATOM 2965 N N . ILE B 1 91 ? -3.893 -46.562 -14.359 1 98.69 91 ILE B N 1
ATOM 2966 C CA . ILE B 1 91 ? -2.922 -47.281 -13.531 1 98.69 91 ILE B CA 1
ATOM 2967 C C . ILE B 1 91 ? -3.406 -47.281 -12.078 1 98.69 91 ILE B C 1
ATOM 2969 O O . ILE B 1 91 ? -3.711 -46.25 -11.508 1 98.69 91 ILE B O 1
ATOM 2973 N N . SER B 1 92 ? -3.445 -48.406 -11.484 1 97.81 92 SER B N 1
ATOM 2974 C CA . SER B 1 92 ? -3.877 -48.562 -10.102 1 97.81 92 SER B CA 1
ATOM 2975 C C . SER B 1 92 ? -3.27 -49.812 -9.469 1 97.81 92 SER B C 1
ATOM 2977 O O . SER B 1 92 ? -2.502 -50.531 -10.109 1 97.81 92 SER B O 1
ATOM 2979 N N . SER B 1 93 ? -3.52 -49.938 -8.125 1 97.12 93 SER B N 1
ATOM 2980 C CA . SER B 1 93 ? -3.07 -51.094 -7.375 1 97.12 93 SER B CA 1
ATOM 2981 C C . SER B 1 93 ? -4.191 -51.656 -6.512 1 97.12 93 SER B C 1
ATOM 2983 O O . SER B 1 93 ? -4.988 -50.906 -5.945 1 97.12 93 SER B O 1
ATOM 2985 N N . TYR B 1 94 ? -4.168 -52.969 -6.34 1 96.56 94 TYR B N 1
ATOM 2986 C CA . TYR B 1 94 ? -5.156 -53.625 -5.496 1 96.56 94 TYR B CA 1
ATOM 2987 C C . TYR B 1 94 ? -4.789 -53.5 -4.02 1 96.56 94 TYR B C 1
ATOM 2989 O O . TYR B 1 94 ? -5.645 -53.656 -3.145 1 96.56 94 TYR B O 1
ATOM 2997 N N . TYR B 1 95 ? -3.576 -53.25 -3.77 1 95.75 95 TYR B N 1
ATOM 2998 C CA . TYR B 1 95 ? -3.043 -53.219 -2.412 1 95.75 95 TYR B CA 1
ATOM 2999 C C . TYR B 1 95 ? -2.217 -51.938 -2.186 1 95.75 95 TYR B C 1
ATOM 3001 O O . TYR B 1 95 ? -1.73 -51.344 -3.141 1 95.75 95 TYR B O 1
ATOM 3009 N N . ARG B 1 96 ? -2.086 -51.625 -0.83 1 96.25 96 ARG B N 1
ATOM 3010 C CA . ARG B 1 96 ? -1.123 -50.625 -0.42 1 96.25 96 ARG B CA 1
ATOM 3011 C C . ARG B 1 96 ? 0.224 -51.25 -0.078 1 96.25 96 ARG B C 1
ATOM 3013 O O . ARG B 1 96 ? 0.304 -52.125 0.786 1 96.25 96 ARG B O 1
ATOM 3020 N N . VAL B 1 97 ? 1.188 -50.781 -0.723 1 96.38 97 VAL B N 1
ATOM 3021 C CA . VAL B 1 97 ? 2.518 -51.344 -0.487 1 96.38 97 VAL B CA 1
ATOM 3022 C C . VAL B 1 97 ? 3.135 -50.688 0.749 1 96.38 97 VAL B C 1
ATOM 3024 O O . VAL B 1 97 ? 3.285 -49.469 0.808 1 96.38 97 VAL B O 1
ATOM 3027 N N . THR B 1 98 ? 3.529 -51.469 1.822 1 95.81 98 THR B N 1
ATOM 3028 C CA . THR B 1 98 ? 4.023 -50.906 3.074 1 95.81 98 THR B CA 1
ATOM 3029 C C . THR B 1 98 ? 5.539 -51.062 3.168 1 95.81 98 THR B C 1
ATOM 3031 O O . THR B 1 98 ? 6.184 -50.344 3.951 1 95.81 98 THR B O 1
ATOM 3034 N N . SER B 1 99 ? 6.086 -52.031 2.473 1 96 99 SER B N 1
ATOM 3035 C CA . SER B 1 99 ? 7.527 -52.25 2.42 1 96 99 SER B CA 1
ATOM 3036 C C . SER B 1 99 ? 7.945 -52.875 1.083 1 96 99 SER B C 1
ATOM 3038 O O . SER B 1 99 ? 7.184 -53.625 0.47 1 96 99 SER B O 1
ATOM 3040 N N . LYS B 1 100 ? 9.031 -52.469 0.633 1 96.31 100 LYS B N 1
ATOM 3041 C CA . LYS B 1 100 ? 9.539 -53 -0.627 1 96.31 100 LYS B CA 1
ATOM 3042 C C . LYS B 1 100 ? 11.047 -52.75 -0.751 1 96.31 100 LYS B C 1
ATOM 3044 O O . LYS B 1 100 ? 11.586 -51.812 -0.143 1 96.31 100 LYS B O 1
ATOM 3049 N N . LYS B 1 101 ? 11.656 -53.656 -1.473 1 97.38 101 LYS B N 1
ATOM 3050 C CA . LYS B 1 101 ? 13.023 -53.406 -1.914 1 97.38 101 LYS B CA 1
ATOM 3051 C C . LYS B 1 101 ? 13.047 -52.469 -3.133 1 97.38 101 LYS B C 1
ATOM 3053 O O . LYS B 1 101 ? 13.828 -51.531 -3.184 1 97.38 101 LYS B O 1
ATOM 3058 N N . ARG B 1 102 ? 12.172 -52.812 -4.09 1 97.19 102 ARG B N 1
ATOM 3059 C CA . ARG B 1 102 ? 12.102 -52 -5.309 1 97.19 102 ARG B CA 1
ATOM 3060 C C . ARG B 1 102 ? 10.672 -51.938 -5.844 1 97.19 102 ARG B C 1
ATOM 3062 O O . ARG B 1 102 ? 9.938 -52.938 -5.762 1 97.19 102 ARG B O 1
ATOM 3069 N N . LEU B 1 103 ? 10.367 -50.812 -6.391 1 97.38 103 LEU B N 1
ATOM 3070 C CA . LEU B 1 103 ? 9.133 -50.656 -7.152 1 97.38 103 LEU B CA 1
ATOM 3071 C C . LEU B 1 103 ? 9.258 -49.469 -8.109 1 97.38 103 LEU B C 1
ATOM 3073 O O . LEU B 1 103 ? 8.805 -48.375 -7.801 1 97.38 103 LEU B O 1
ATOM 3077 N N . ASN B 1 104 ? 9.898 -49.812 -9.234 1 98 104 ASN B N 1
ATOM 3078 C CA . ASN B 1 104 ? 10.047 -48.844 -10.305 1 98 104 ASN B CA 1
ATOM 3079 C C . ASN B 1 104 ? 9.078 -49.125 -11.453 1 98 104 ASN B C 1
ATOM 3081 O O . ASN B 1 104 ? 9.086 -50.188 -12.039 1 98 104 ASN B O 1
ATOM 3085 N N . ILE B 1 105 ? 8.258 -48.156 -11.711 1 98.5 105 ILE B N 1
ATOM 3086 C CA . ILE B 1 105 ? 7.285 -48.312 -12.789 1 98.5 105 ILE B CA 1
ATOM 3087 C C . ILE B 1 105 ? 7.547 -47.25 -13.867 1 98.5 105 ILE B C 1
ATOM 3089 O O . ILE B 1 105 ? 7.508 -46.062 -13.586 1 98.5 105 ILE B O 1
ATOM 3093 N N . THR B 1 106 ? 7.809 -47.719 -15.055 1 98.5 106 THR B N 1
ATOM 3094 C CA . THR B 1 106 ? 7.988 -46.844 -16.203 1 98.5 106 THR B CA 1
ATOM 3095 C C . THR B 1 106 ? 6.934 -47.125 -17.266 1 98.5 106 THR B C 1
ATOM 3097 O O . THR B 1 106 ? 6.629 -48.281 -17.562 1 98.5 106 THR B O 1
ATOM 3100 N N . VAL B 1 107 ? 6.406 -46.062 -17.797 1 98.69 107 VAL B N 1
ATOM 3101 C CA . VAL B 1 107 ? 5.441 -46.188 -18.891 1 98.69 107 VAL B CA 1
ATOM 3102 C C . VAL B 1 107 ? 5.922 -45.406 -20.094 1 98.69 107 VAL B C 1
ATOM 3104 O O . VAL B 1 107 ? 6.195 -44.188 -20 1 98.69 107 VAL B O 1
ATOM 3107 N N . ASN B 1 108 ? 6.055 -46.094 -21.172 1 98.25 108 ASN B N 1
ATOM 3108 C CA . ASN B 1 108 ? 6.355 -45.438 -22.438 1 98.25 108 ASN B CA 1
ATOM 3109 C C . ASN B 1 108 ? 5.086 -45 -23.156 1 98.25 108 ASN B C 1
ATOM 3111 O O . ASN B 1 108 ? 4.094 -45.719 -23.188 1 98.25 108 ASN B O 1
ATOM 3115 N N . PHE B 1 109 ? 5.164 -43.781 -23.672 1 98.19 109 PHE B N 1
ATOM 3116 C CA . PHE B 1 109 ? 4.031 -43.281 -24.453 1 98.19 109 PHE B CA 1
ATOM 3117 C C . PHE B 1 109 ? 4.504 -42.656 -25.766 1 98.19 109 PHE B C 1
ATOM 3119 O O . PHE B 1 109 ? 5.633 -42.188 -25.859 1 98.19 109 PHE B O 1
ATOM 3126 N N . ASN B 1 110 ? 3.678 -42.656 -26.797 1 96.94 110 ASN B N 1
ATOM 3127 C CA . ASN B 1 110 ? 3.975 -42.031 -28.078 1 96.94 110 ASN B CA 1
ATOM 3128 C C . ASN B 1 110 ? 3.482 -40.562 -28.094 1 96.94 110 ASN B C 1
ATOM 3130 O O . ASN B 1 110 ? 4.246 -39.656 -28.422 1 96.94 110 ASN B O 1
ATOM 3134 N N . GLU B 1 111 ? 2.246 -40.312 -27.75 1 96.25 111 GLU B N 1
ATOM 3135 C CA . GLU B 1 111 ? 1.603 -39 -27.625 1 96.25 111 GLU B CA 1
ATOM 3136 C C . GLU B 1 111 ? 0.844 -38.875 -26.297 1 96.25 111 GLU B C 1
ATOM 3138 O O . GLU B 1 111 ? 0.281 -39.875 -25.812 1 96.25 111 GLU B O 1
ATOM 3143 N N . LEU B 1 112 ? 0.816 -37.719 -25.828 1 98.06 112 LEU B N 1
ATOM 3144 C CA . LEU B 1 112 ? 0.142 -37.5 -24.547 1 98.06 112 LEU B CA 1
ATOM 3145 C C . LEU B 1 112 ? -0.616 -36.188 -24.547 1 98.06 112 LEU B C 1
ATOM 3147 O O . LEU B 1 112 ? -0.032 -35.125 -24.797 1 98.06 112 LEU B O 1
ATOM 3151 N N . PHE B 1 113 ? -1.941 -36.188 -24.234 1 98.62 113 PHE B N 1
ATOM 3152 C CA . PHE B 1 113 ? -2.779 -35 -24.25 1 98.62 113 PHE B CA 1
ATOM 3153 C C . PHE B 1 113 ? -3.359 -34.719 -22.875 1 98.62 113 PHE B C 1
ATOM 3155 O O . PHE B 1 113 ? -3.826 -33.625 -22.609 1 98.62 113 PHE B O 1
ATOM 3162 N N . LEU B 1 114 ? -3.387 -35.812 -22.016 1 98.88 114 LEU B N 1
ATOM 3163 C CA . LEU B 1 114 ? -4.07 -35.656 -20.734 1 98.88 114 LEU B CA 1
ATOM 3164 C C . LEU B 1 114 ? -3.365 -36.469 -19.656 1 98.88 114 LEU B C 1
ATOM 3166 O O . LEU B 1 114 ? -3.006 -37.625 -19.875 1 98.88 114 LEU B O 1
ATOM 3170 N N . ILE B 1 115 ? -3.117 -35.906 -18.547 1 98.88 115 ILE B N 1
ATOM 3171 C CA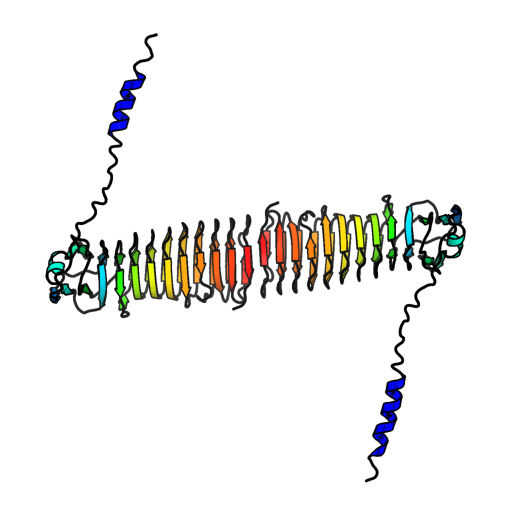 . ILE B 1 115 ? -2.619 -36.562 -17.344 1 98.88 115 ILE B CA 1
ATOM 3172 C C . ILE B 1 115 ? -3.557 -36.281 -16.172 1 98.88 115 ILE B C 1
ATOM 3174 O O . ILE B 1 115 ? -3.834 -35.125 -15.859 1 98.88 115 ILE B O 1
ATOM 3178 N N . ASN B 1 116 ? -4.062 -37.281 -15.578 1 98.88 116 ASN B N 1
ATOM 3179 C CA . ASN B 1 116 ? -4.82 -37.188 -14.328 1 98.88 116 ASN B CA 1
ATOM 3180 C C . ASN B 1 116 ? -4.09 -37.906 -13.188 1 98.88 116 ASN B C 1
ATOM 3182 O O . ASN B 1 116 ? -3.818 -39.094 -13.258 1 98.88 116 ASN B O 1
ATOM 3186 N N . ALA B 1 117 ? -3.795 -37.188 -12.164 1 98.81 117 ALA B N 1
ATOM 3187 C CA . ALA B 1 117 ? -3.191 -37.75 -10.969 1 98.81 117 ALA B CA 1
ATOM 3188 C C . ALA B 1 117 ? -4.094 -37.562 -9.75 1 98.81 117 ALA B C 1
ATOM 3190 O O . ALA B 1 117 ? -4.215 -36.469 -9.227 1 98.81 117 ALA B O 1
ATOM 3191 N N . ASN B 1 118 ? -4.66 -38.656 -9.266 1 98.12 118 ASN B N 1
ATOM 3192 C CA . ASN B 1 118 ? -5.578 -38.594 -8.133 1 98.12 118 ASN B CA 1
ATOM 3193 C C . ASN B 1 118 ? -4.871 -38.906 -6.82 1 98.12 118 ASN B C 1
ATOM 3195 O O . ASN B 1 118 ? -5.258 -38.406 -5.762 1 98.12 118 ASN B O 1
ATOM 3199 N N . ASP B 1 119 ? -3.938 -39.781 -6.848 1 96.5 119 ASP B N 1
ATOM 3200 C CA . ASP B 1 119 ? -3.018 -40.156 -5.777 1 96.5 119 ASP B CA 1
ATOM 3201 C C . ASP B 1 119 ? -1.693 -40.656 -6.348 1 96.5 119 ASP B C 1
ATOM 3203 O O . ASP B 1 119 ? -1.652 -41.219 -7.457 1 96.5 119 ASP B O 1
ATOM 3207 N N . GLY B 1 120 ? -0.614 -40.406 -5.672 1 97.75 120 GLY B N 1
ATOM 3208 C CA . GLY B 1 120 ? 0.688 -40.844 -6.141 1 97.75 120 GLY B CA 1
ATOM 3209 C C . GLY B 1 120 ? 1.431 -39.781 -6.934 1 97.75 120 GLY B C 1
ATOM 3210 O O . GLY B 1 120 ? 1.137 -38.594 -6.812 1 97.75 120 GLY B O 1
ATOM 3211 N N . ASN B 1 121 ? 2.412 -40.219 -7.684 1 98.62 121 ASN B N 1
ATOM 3212 C CA . ASN B 1 121 ? 3.34 -39.281 -8.336 1 98.62 121 ASN B CA 1
ATOM 3213 C C . ASN B 1 121 ? 3.572 -39.688 -9.797 1 98.62 121 ASN B C 1
ATOM 3215 O O . ASN B 1 121 ? 3.863 -40.844 -10.102 1 98.62 121 ASN B O 1
ATOM 3219 N N . ILE B 1 122 ? 3.398 -38.75 -10.672 1 98.88 122 ILE B N 1
ATOM 3220 C CA . ILE B 1 122 ? 3.729 -38.938 -12.086 1 98.88 122 ILE B CA 1
ATOM 3221 C C . ILE B 1 122 ? 4.875 -38 -12.469 1 98.88 122 ILE B C 1
ATOM 3223 O O . ILE B 1 122 ? 4.793 -36.781 -12.266 1 98.88 122 ILE B O 1
ATOM 3227 N N . VAL B 1 123 ? 5.898 -38.594 -13.023 1 98.75 123 VAL B N 1
ATOM 3228 C CA . VAL B 1 123 ? 7.066 -37.781 -13.406 1 98.75 123 VAL B CA 1
ATOM 3229 C C . VAL B 1 123 ? 7.367 -38 -14.883 1 98.75 123 VAL B C 1
ATOM 3231 O O . VAL B 1 123 ? 7.43 -39.125 -15.359 1 98.75 123 VAL B O 1
ATOM 3234 N N . VAL B 1 124 ? 7.469 -36.906 -15.586 1 97.25 124 VAL B N 1
ATOM 3235 C CA . VAL B 1 124 ? 8.031 -36.906 -16.922 1 97.25 124 VAL B CA 1
ATOM 3236 C C . VAL B 1 124 ? 9.367 -36.156 -16.922 1 97.25 124 VAL B C 1
ATOM 3238 O O . VAL B 1 124 ? 9.406 -34.938 -16.984 1 97.25 124 VAL B O 1
ATOM 3241 N N . LYS B 1 125 ? 10.422 -36.812 -16.844 1 88.38 125 LYS B N 1
ATOM 3242 C CA . LYS B 1 125 ? 11.727 -36.188 -16.609 1 88.38 125 LYS B CA 1
ATOM 3243 C C . LYS B 1 125 ? 12.258 -35.562 -17.891 1 88.38 125 LYS B C 1
ATOM 3245 O O . LYS B 1 125 ? 12.758 -34.438 -17.875 1 88.38 125 LYS B O 1
ATOM 3250 N N . ASN B 1 126 ? 12.078 -36.312 -19.031 1 94.81 126 ASN B N 1
ATOM 3251 C CA . ASN B 1 126 ? 12.586 -35.781 -20.281 1 94.81 126 ASN B CA 1
ATOM 3252 C C . ASN B 1 126 ? 11.523 -34.969 -21.016 1 94.81 126 ASN B C 1
ATOM 3254 O O . ASN B 1 126 ? 10.375 -35.375 -21.125 1 94.81 126 ASN B O 1
ATOM 3258 N N . ARG B 1 127 ? 11.906 -33.906 -21.562 1 97 127 ARG B N 1
ATOM 3259 C CA . ARG B 1 127 ? 11.016 -32.969 -22.25 1 97 127 ARG B CA 1
ATOM 3260 C C . ARG B 1 127 ? 10.359 -33.656 -23.453 1 97 127 ARG B C 1
ATOM 3262 O O . ARG B 1 127 ? 11.023 -34.375 -24.203 1 97 127 ARG B O 1
ATOM 3269 N N . PHE B 1 128 ? 9.156 -33.438 -23.641 1 97.69 128 PHE B N 1
ATOM 3270 C CA . PHE B 1 128 ? 8.469 -33.938 -24.828 1 97.69 128 PHE B CA 1
ATOM 3271 C C . PHE B 1 128 ? 7.617 -32.812 -25.438 1 97.69 128 PHE B C 1
ATOM 3273 O O . PHE B 1 128 ? 7.379 -31.797 -24.812 1 97.69 128 PHE B O 1
ATOM 3280 N N . SER B 1 129 ? 7.273 -32.969 -26.688 1 97.94 129 SER B N 1
ATOM 3281 C CA . SER B 1 129 ? 6.473 -32 -27.406 1 97.94 129 SER B CA 1
ATOM 3282 C C . SER B 1 129 ? 5.066 -32.5 -27.672 1 97.94 129 SER B C 1
ATOM 3284 O O . SER B 1 129 ? 4.875 -33.719 -27.922 1 97.94 129 SER B O 1
ATOM 3286 N N . THR B 1 130 ? 4.176 -31.656 -27.562 1 98.19 130 THR B N 1
ATOM 3287 C CA . THR B 1 130 ? 2.785 -31.984 -27.859 1 98.19 130 THR B CA 1
ATOM 3288 C C . THR B 1 130 ? 2.014 -30.734 -28.297 1 98.19 130 THR B C 1
ATOM 3290 O O . THR B 1 130 ? 2.443 -29.609 -28.016 1 98.19 130 THR B O 1
ATOM 3293 N N . GLU B 1 131 ? 0.947 -30.891 -29.016 1 98.06 131 GLU B N 1
ATOM 3294 C CA . GLU B 1 131 ? 0.129 -29.766 -29.438 1 98.06 131 GLU B CA 1
ATOM 3295 C C . GLU B 1 131 ? -0.673 -29.203 -28.266 1 98.06 131 GLU B C 1
ATOM 3297 O O . GLU B 1 131 ? -0.855 -27.984 -28.156 1 98.06 131 GLU B O 1
ATOM 3302 N N . PHE B 1 132 ? -1.159 -30.078 -27.531 1 98.56 132 PHE B N 1
ATOM 3303 C CA . PHE B 1 132 ? -1.994 -29.719 -26.391 1 98.56 132 PHE B CA 1
ATOM 3304 C C . PHE B 1 132 ? -1.766 -30.688 -25.234 1 98.56 132 PHE B C 1
ATOM 3306 O O . PHE B 1 132 ? -1.626 -31.891 -25.438 1 98.56 132 PHE B O 1
ATOM 3313 N N . LEU B 1 133 ? -1.753 -30.156 -23.984 1 98.81 133 LEU B N 1
ATOM 3314 C CA . LEU B 1 133 ? -1.646 -31.016 -22.812 1 98.81 133 LEU B CA 1
ATOM 3315 C C . LEU B 1 133 ? -2.518 -30.484 -21.672 1 98.81 133 LEU B C 1
ATOM 3317 O O . LEU B 1 133 ? -2.445 -29.297 -21.328 1 98.81 133 LEU B O 1
ATOM 3321 N N . GLU B 1 134 ? -3.334 -31.25 -21.172 1 98.94 134 GLU B N 1
ATOM 3322 C CA . GLU B 1 134 ? -4.102 -30.969 -19.969 1 98.94 134 GLU B CA 1
ATOM 3323 C C . GLU B 1 134 ? -3.6 -31.797 -18.781 1 98.94 134 GLU B C 1
ATOM 3325 O O . GLU B 1 134 ? -3.416 -33 -18.922 1 98.94 134 GLU B O 1
ATOM 3330 N N . VAL B 1 135 ? -3.332 -31.219 -17.688 1 98.94 135 VAL B N 1
ATOM 3331 C CA . VAL B 1 135 ? -2.908 -31.922 -16.469 1 98.94 135 VAL B CA 1
ATOM 3332 C C . VAL B 1 135 ? -3.881 -31.625 -15.336 1 98.94 135 VAL B C 1
ATOM 3334 O O . VAL B 1 135 ? -4.105 -30.453 -15 1 98.94 135 VAL B O 1
ATOM 3337 N N . ASN B 1 136 ? -4.453 -32.625 -14.758 1 98.94 136 ASN B N 1
ATOM 3338 C CA . ASN B 1 136 ? -5.355 -32.5 -13.617 1 98.94 136 ASN B CA 1
ATOM 3339 C C . ASN B 1 136 ? -4.824 -33.25 -12.406 1 98.94 136 ASN B C 1
ATOM 3341 O O . ASN B 1 136 ? -4.484 -34.438 -12.508 1 98.94 136 ASN B O 1
ATOM 3345 N N . THR B 1 137 ? -4.762 -32.625 -11.273 1 98.88 137 THR B N 1
ATOM 3346 C CA . THR B 1 137 ? -4.371 -33.312 -10.047 1 98.88 137 THR B CA 1
ATOM 3347 C C . THR B 1 137 ? -5.418 -33.094 -8.953 1 98.88 137 THR B C 1
ATOM 3349 O O . THR B 1 137 ? -6.031 -32 -8.883 1 98.88 137 THR B O 1
ATOM 3352 N N . ARG B 1 138 ? -5.625 -34 -8.18 1 98.25 138 ARG B N 1
ATOM 3353 C CA . ARG B 1 138 ? -6.5 -33.906 -7.012 1 98.25 138 ARG B CA 1
ATOM 3354 C C . ARG B 1 138 ? -6.02 -34.844 -5.898 1 98.25 138 ARG B C 1
ATOM 3356 O O . ARG B 1 138 ? -5.066 -35.594 -6.086 1 98.25 138 ARG B O 1
ATOM 3363 N N . GLY B 1 139 ? -6.684 -34.781 -4.734 1 97.88 139 GLY B N 1
ATOM 3364 C CA . GLY B 1 139 ? -6.227 -35.562 -3.6 1 97.88 139 GLY B CA 1
ATOM 3365 C C . GLY B 1 139 ? -4.801 -35.25 -3.191 1 97.88 139 GLY B C 1
ATOM 3366 O O . GLY B 1 139 ? -4.469 -34.094 -2.914 1 97.88 139 GLY B O 1
ATOM 3367 N N . SER B 1 140 ? -3.984 -36.375 -3.193 1 97.62 140 SER B N 1
ATOM 3368 C CA . SER B 1 140 ? -2.57 -36.188 -2.875 1 97.62 140 SER B CA 1
ATOM 3369 C C . SER B 1 140 ? -1.699 -36.375 -4.113 1 97.62 140 SER B C 1
ATOM 3371 O O . SER B 1 140 ? -0.502 -36.656 -4.004 1 97.62 140 SER B O 1
ATOM 3373 N N . GLY B 1 141 ? -2.316 -36.25 -5.262 1 98.69 141 GLY B N 1
ATOM 3374 C CA . GLY B 1 141 ? -1.596 -36.438 -6.508 1 98.69 141 GLY B CA 1
ATOM 3375 C C . GLY B 1 141 ? -0.49 -35.406 -6.723 1 98.69 141 GLY B C 1
ATOM 3376 O O . GLY B 1 141 ? -0.645 -34.25 -6.379 1 98.69 141 GLY B O 1
ATOM 3377 N N . ARG B 1 142 ? 0.577 -35.844 -7.332 1 98.81 142 ARG B N 1
ATOM 3378 C CA . ARG B 1 142 ? 1.719 -35 -7.672 1 98.81 142 ARG B CA 1
ATOM 3379 C C . ARG B 1 142 ? 2.143 -35.219 -9.125 1 98.81 142 ARG B C 1
ATOM 3381 O O . ARG B 1 142 ? 2.146 -36.344 -9.617 1 98.81 142 ARG B O 1
ATOM 3388 N N . VAL B 1 143 ? 2.516 -34.156 -9.758 1 98.94 143 VAL B N 1
ATOM 3389 C CA . VAL B 1 143 ? 2.99 -34.25 -11.133 1 98.94 143 VAL B CA 1
ATOM 3390 C C . VAL B 1 143 ? 4.234 -33.375 -11.32 1 98.94 143 VAL B C 1
ATOM 3392 O O . VAL B 1 143 ? 4.273 -32.25 -10.867 1 98.94 143 VAL B O 1
ATOM 3395 N N . GLU B 1 144 ? 5.234 -33.906 -11.852 1 98.88 144 GLU B N 1
ATOM 3396 C CA . GLU B 1 144 ? 6.426 -33.219 -12.32 1 98.88 144 GLU B CA 1
ATOM 3397 C C . GLU B 1 144 ? 6.617 -33.375 -13.82 1 98.88 144 GLU B C 1
ATOM 3399 O O . GLU B 1 144 ? 6.746 -34.5 -14.305 1 98.88 144 GLU B O 1
ATOM 3404 N N . ILE B 1 145 ? 6.688 -32.312 -14.531 1 98.38 145 ILE B N 1
ATOM 3405 C CA . ILE B 1 145 ? 6.684 -32.5 -15.984 1 98.38 145 ILE B CA 1
ATOM 3406 C C . ILE B 1 145 ? 7.555 -31.406 -16.641 1 98.38 145 ILE B C 1
ATOM 3408 O O . ILE B 1 145 ? 7.602 -30.281 -16.172 1 98.38 145 ILE B O 1
ATOM 3412 N N . ASP B 1 146 ? 8.258 -31.703 -17.703 1 98.44 146 ASP B N 1
ATOM 3413 C CA . ASP B 1 146 ? 8.945 -30.828 -18.656 1 98.44 146 ASP B CA 1
ATOM 3414 C C . ASP B 1 146 ? 8.359 -30.969 -20.047 1 98.44 146 ASP B C 1
ATOM 3416 O O . ASP B 1 146 ? 8.445 -32.031 -20.672 1 98.44 146 ASP B O 1
ATOM 3420 N N . VAL B 1 147 ? 7.734 -29.875 -20.578 1 98.62 147 VAL B N 1
ATOM 3421 C CA . VAL B 1 147 ? 6.949 -30.094 -21.781 1 98.62 147 VAL B CA 1
ATOM 3422 C C . VAL B 1 147 ? 7.008 -28.844 -22.672 1 98.62 147 VAL B C 1
ATOM 3424 O O . VAL B 1 147 ? 7.059 -27.719 -22.172 1 98.62 147 VAL B O 1
ATOM 3427 N N . ASP B 1 148 ? 7.039 -28.984 -23.953 1 98.5 148 ASP B N 1
ATOM 3428 C CA . ASP B 1 148 ? 6.758 -28 -25 1 98.5 148 ASP B CA 1
ATOM 3429 C C . ASP B 1 148 ? 5.375 -28.219 -25.609 1 98.5 148 ASP B C 1
ATOM 3431 O O . ASP B 1 148 ? 5.148 -29.203 -26.312 1 98.5 148 ASP B O 1
ATOM 3435 N N . ALA B 1 149 ? 4.484 -27.391 -25.219 1 98.62 149 ALA B N 1
ATOM 3436 C CA . ALA B 1 149 ? 3.115 -27.547 -25.688 1 98.62 149 ALA B CA 1
ATOM 3437 C C . ALA B 1 149 ? 2.596 -26.266 -26.312 1 98.62 149 ALA B C 1
ATOM 3439 O O . ALA B 1 149 ? 2.801 -25.172 -25.75 1 98.62 149 ALA B O 1
ATOM 3440 N N . ASP B 1 150 ? 1.907 -26.328 -27.469 1 98.56 150 ASP B N 1
ATOM 3441 C CA . ASP B 1 150 ? 1.304 -25.125 -28.031 1 98.56 150 ASP B CA 1
ATOM 3442 C C . ASP B 1 150 ? 0.323 -24.5 -27.047 1 98.56 150 ASP B C 1
ATOM 3444 O O . ASP B 1 150 ? 0.318 -23.281 -26.875 1 98.56 150 ASP B O 1
ATOM 3448 N N . ALA B 1 151 ? -0.479 -25.359 -26.484 1 98.88 151 ALA B N 1
ATOM 3449 C CA . ALA B 1 151 ? -1.434 -24.938 -25.469 1 98.88 151 ALA B CA 1
ATOM 3450 C C . ALA B 1 151 ? -1.424 -25.891 -24.281 1 98.88 151 ALA B C 1
ATOM 3452 O O . ALA B 1 151 ? -1.305 -27.109 -24.453 1 98.88 151 ALA B O 1
ATOM 3453 N N . MET B 1 152 ? -1.605 -25.438 -23.094 1 98.88 152 MET B N 1
ATOM 3454 C CA . MET B 1 152 ? -1.595 -26.266 -21.906 1 98.88 152 MET B CA 1
ATOM 3455 C C . MET B 1 152 ? -2.629 -25.781 -20.891 1 98.88 152 MET B C 1
ATOM 3457 O O . MET B 1 152 ? -2.846 -24.578 -20.75 1 98.88 152 MET B O 1
ATOM 3461 N N . GLN B 1 153 ? -3.266 -26.672 -20.266 1 98.94 153 GLN B N 1
ATOM 3462 C CA . GLN B 1 153 ? -4.215 -26.406 -19.188 1 98.94 153 GLN B CA 1
ATOM 3463 C C . GLN B 1 153 ? -3.842 -27.188 -17.922 1 98.94 153 GLN B C 1
ATOM 3465 O O . GLN B 1 153 ? -3.582 -28.391 -17.984 1 98.94 153 GLN B O 1
ATOM 3470 N N . ILE B 1 154 ? -3.758 -26.562 -16.844 1 98.94 154 ILE B N 1
ATOM 3471 C CA . ILE B 1 154 ? -3.459 -27.172 -15.547 1 98.94 154 ILE B CA 1
ATOM 3472 C C . ILE B 1 154 ? -4.621 -26.922 -14.586 1 98.94 154 ILE B C 1
ATOM 3474 O O . ILE B 1 154 ? -5.035 -25.781 -14.375 1 98.94 154 ILE B O 1
ATOM 3478 N N . THR B 1 155 ? -5.188 -27.922 -14.008 1 98.94 155 THR B N 1
ATOM 3479 C CA . THR B 1 155 ? -6.211 -27.812 -12.977 1 98.94 155 THR B CA 1
ATOM 3480 C C . THR B 1 155 ? -5.816 -28.625 -11.742 1 98.94 155 THR B C 1
ATOM 3482 O O . THR B 1 155 ? -5.699 -29.859 -11.82 1 98.94 155 THR B O 1
ATOM 3485 N N . MET B 1 156 ? -5.645 -28.047 -10.617 1 98.94 156 MET B N 1
ATOM 3486 C CA . MET B 1 156 ? -5.203 -28.719 -9.398 1 98.94 156 MET B CA 1
ATOM 3487 C C . MET B 1 156 ? -6.141 -28.406 -8.234 1 98.94 156 MET B C 1
ATOM 3489 O O . MET B 1 156 ? -6.566 -27.266 -8.062 1 98.94 156 MET B O 1
ATOM 3493 N N . ASN B 1 157 ? -6.449 -29.406 -7.508 1 98.69 157 ASN B N 1
ATOM 3494 C CA . ASN B 1 157 ? -7.363 -29.281 -6.379 1 98.69 157 ASN B CA 1
ATOM 3495 C C . ASN B 1 157 ? -6.828 -30 -5.145 1 98.69 157 ASN B C 1
ATOM 3497 O O . ASN B 1 157 ? -5.836 -30.719 -5.219 1 98.69 157 ASN B O 1
ATOM 3501 N N . ASP B 1 158 ? -7.473 -29.859 -4.016 1 98.31 158 ASP B N 1
ATOM 3502 C CA . ASP B 1 158 ? -7.164 -30.531 -2.756 1 98.31 158 ASP B CA 1
ATOM 3503 C C . ASP B 1 158 ? -5.738 -30.219 -2.309 1 98.31 158 ASP B C 1
ATOM 3505 O O . ASP B 1 158 ? -5.336 -29.062 -2.244 1 98.31 158 ASP B O 1
ATOM 3509 N N . ASN B 1 159 ? -4.977 -31.281 -1.893 1 98.19 159 ASN B N 1
ATOM 3510 C CA . ASN B 1 159 ? -3.611 -31.109 -1.408 1 98.19 159 ASN B CA 1
ATOM 3511 C C . ASN B 1 159 ? -2.586 -31.5 -2.471 1 98.19 159 ASN B C 1
ATOM 3513 O O . ASN B 1 159 ? -1.449 -31.844 -2.146 1 98.19 159 ASN B O 1
ATOM 3517 N N . SER B 1 160 ? -3.041 -31.406 -3.727 1 98.75 160 SER B N 1
ATOM 3518 C CA . SER B 1 160 ? -2.182 -31.891 -4.805 1 98.75 160 SER B CA 1
ATOM 3519 C C . SER B 1 160 ? -1.039 -30.922 -5.078 1 98.75 160 SER B C 1
ATOM 3521 O O . SER B 1 160 ? -1.107 -29.75 -4.695 1 98.75 160 SER B O 1
ATOM 3523 N N . LYS B 1 161 ? 0.072 -31.406 -5.711 1 98.88 161 LYS B N 1
ATOM 3524 C CA . LYS B 1 161 ? 1.269 -30.609 -5.973 1 98.88 161 LYS B CA 1
ATOM 3525 C C . LYS B 1 161 ? 1.714 -30.75 -7.426 1 98.88 161 LYS B C 1
ATOM 3527 O O . LYS B 1 161 ? 1.555 -31.812 -8.031 1 98.88 161 LYS B O 1
ATOM 3532 N N . GLY B 1 162 ? 2.271 -29.703 -7.926 1 98.88 162 GLY B N 1
ATOM 3533 C CA . GLY B 1 162 ? 2.812 -29.703 -9.273 1 98.88 162 GLY B CA 1
ATOM 3534 C C . GLY B 1 162 ? 4.148 -29 -9.375 1 98.88 162 GLY B C 1
ATOM 3535 O O . GLY B 1 162 ? 4.367 -27.969 -8.727 1 98.88 162 GLY B O 1
ATOM 3536 N N . ASN B 1 163 ? 5.027 -29.484 -10.133 1 98.88 163 ASN B N 1
ATOM 3537 C CA . ASN B 1 163 ? 6.301 -28.891 -10.523 1 98.88 163 ASN B CA 1
ATOM 3538 C C . ASN B 1 163 ? 6.5 -28.938 -12.031 1 98.88 163 ASN B C 1
ATOM 3540 O O . ASN B 1 163 ? 6.77 -30 -12.594 1 98.88 163 ASN B O 1
ATOM 3544 N N . PHE B 1 164 ? 6.453 -27.812 -12.688 1 98.81 164 PHE B N 1
ATOM 3545 C CA . PHE B 1 164 ? 6.328 -27.828 -14.141 1 98.81 164 PHE B CA 1
ATOM 3546 C C . PHE B 1 164 ? 7.418 -26.969 -14.781 1 98.81 164 PHE B C 1
ATOM 3548 O O . PHE B 1 164 ? 7.723 -25.875 -14.297 1 98.81 164 PHE B O 1
ATOM 3555 N N . LYS B 1 165 ? 7.977 -27.422 -15.82 1 98.81 165 LYS B N 1
ATOM 3556 C CA . LYS B 1 165 ? 8.727 -26.656 -16.797 1 98.81 165 LYS B CA 1
ATOM 3557 C C . LYS B 1 165 ? 7.996 -26.609 -18.141 1 98.81 165 LYS B C 1
ATOM 3559 O O . LYS B 1 165 ? 7.738 -27.641 -18.75 1 98.81 165 LYS B O 1
ATOM 3564 N N . VAL B 1 166 ? 7.727 -25.391 -18.547 1 98.56 166 VAL B N 1
ATOM 3565 C CA . VAL B 1 166 ? 6.766 -25.297 -19.641 1 98.56 166 VAL B CA 1
ATOM 3566 C C . VAL B 1 166 ? 7.254 -24.281 -20.672 1 98.56 166 VAL B C 1
ATOM 3568 O O . VAL B 1 166 ? 7.695 -23.188 -20.328 1 98.56 166 VAL B O 1
ATOM 3571 N N . ASP B 1 167 ? 7.223 -24.594 -21.922 1 98.62 167 ASP B N 1
ATOM 3572 C CA . ASP B 1 167 ? 7.238 -23.688 -23.078 1 98.62 167 ASP B CA 1
ATOM 3573 C C . ASP B 1 167 ? 5.922 -23.766 -23.844 1 98.62 167 ASP B C 1
ATOM 3575 O O . ASP B 1 167 ? 5.566 -24.828 -24.375 1 98.62 167 ASP B O 1
ATOM 3579 N N . SER B 1 168 ? 5.172 -22.766 -23.781 1 98.75 168 SER B N 1
ATOM 3580 C CA . SER B 1 168 ? 3.832 -22.812 -24.359 1 98.75 168 SER B CA 1
ATOM 3581 C C . SER B 1 168 ? 3.4 -21.453 -24.891 1 98.75 168 SER B C 1
ATOM 3583 O O . SER B 1 168 ? 3.848 -20.422 -24.391 1 98.75 168 SER B O 1
ATOM 3585 N N . ASP B 1 169 ? 2.555 -21.406 -25.953 1 98.56 169 ASP B N 1
ATOM 3586 C CA . ASP B 1 169 ? 1.947 -20.156 -26.375 1 98.56 169 ASP B CA 1
ATOM 3587 C C . ASP B 1 169 ? 0.883 -19.688 -25.391 1 98.56 169 ASP B C 1
ATOM 3589 O O . ASP B 1 169 ? 0.919 -18.547 -24.922 1 98.56 169 ASP B O 1
ATOM 3593 N N . THR B 1 170 ? 0.013 -20.641 -25.062 1 98.75 170 THR B N 1
ATOM 3594 C CA . THR B 1 170 ? -1.082 -20.328 -24.156 1 98.75 170 THR B CA 1
ATOM 3595 C C . THR B 1 170 ? -1.077 -21.281 -22.953 1 98.75 170 THR B C 1
ATOM 3597 O O . THR B 1 170 ? -1.046 -22.5 -23.125 1 98.75 170 THR B O 1
ATOM 3600 N N . LEU B 1 171 ? -1.09 -20.781 -21.797 1 98.88 171 LEU B N 1
ATOM 3601 C CA . LEU B 1 171 ? -1.146 -21.547 -20.547 1 98.88 171 LEU B CA 1
ATOM 3602 C C . LEU B 1 171 ? -2.312 -21.094 -19.688 1 98.88 171 LEU B C 1
ATOM 3604 O O . LEU B 1 171 ? -2.393 -19.922 -19.312 1 98.88 171 LEU B O 1
ATOM 3608 N N . ASN B 1 172 ? -3.246 -21.953 -19.406 1 98.94 172 ASN B N 1
ATOM 3609 C CA . ASN B 1 172 ? -4.363 -21.719 -18.5 1 98.94 172 ASN B CA 1
ATOM 3610 C C . ASN B 1 172 ? -4.238 -22.531 -17.219 1 98.94 172 ASN B C 1
ATOM 3612 O O . ASN B 1 172 ? -4.113 -23.766 -17.281 1 98.94 172 ASN B O 1
ATOM 3616 N N . ILE B 1 173 ? -4.289 -21.938 -16.094 1 99 173 ILE B N 1
ATOM 3617 C CA . ILE B 1 173 ? -4.074 -22.578 -14.805 1 99 173 ILE B CA 1
ATOM 3618 C C . ILE B 1 173 ? -5.27 -22.328 -13.891 1 99 173 ILE B C 1
ATOM 3620 O O . ILE B 1 173 ? -5.719 -21.188 -13.75 1 99 173 ILE B O 1
ATOM 3624 N N . ARG B 1 174 ? -5.754 -23.344 -13.258 1 98.94 174 ARG B N 1
ATOM 3625 C CA . ARG B 1 174 ? -6.773 -23.234 -12.219 1 98.94 174 ARG B CA 1
ATOM 3626 C C . ARG B 1 174 ? -6.359 -24 -10.969 1 98.94 174 ARG B C 1
ATOM 3628 O O . ARG B 1 174 ? -6.152 -25.219 -11.016 1 98.94 174 ARG B O 1
ATOM 3635 N N . LEU B 1 175 ? -6.277 -23.359 -9.844 1 98.94 175 LEU B N 1
ATOM 3636 C CA . LEU B 1 175 ? -5.895 -23.969 -8.57 1 98.94 175 LEU B CA 1
ATOM 3637 C C . LEU B 1 175 ? -6.965 -23.719 -7.516 1 98.94 175 LEU B C 1
ATOM 3639 O O . LEU B 1 175 ? -7.52 -22.625 -7.426 1 98.94 175 LEU B O 1
ATOM 3643 N N . ALA B 1 176 ? -7.207 -24.672 -6.766 1 98.62 176 ALA B N 1
ATOM 3644 C CA . ALA B 1 176 ? -8.172 -24.5 -5.684 1 98.62 176 ALA B CA 1
ATOM 3645 C C . ALA B 1 176 ? -7.762 -25.312 -4.453 1 98.62 176 ALA B C 1
ATOM 3647 O O . ALA B 1 176 ? -6.922 -26.219 -4.547 1 98.62 176 ALA B O 1
ATOM 3648 N N . GLU B 1 177 ? -8.258 -24.875 -3.332 1 96.75 177 GLU B N 1
ATOM 3649 C CA . GLU B 1 177 ? -7.977 -25.469 -2.031 1 96.75 177 GLU B CA 1
ATOM 3650 C C . GLU B 1 177 ? -6.5 -25.328 -1.667 1 96.75 177 GLU B C 1
ATOM 3652 O O . GLU B 1 177 ? -5.93 -24.25 -1.767 1 96.75 177 GLU B O 1
ATOM 3657 N N . LYS B 1 178 ? -5.805 -26.422 -1.271 1 97.56 178 LYS B N 1
ATOM 3658 C CA . LYS B 1 178 ? -4.426 -26.344 -0.796 1 97.56 178 LYS B CA 1
ATOM 3659 C C . LYS B 1 178 ? -3.449 -26.797 -1.87 1 97.56 178 LYS B C 1
ATOM 3661 O O . LYS B 1 178 ? -2.322 -27.203 -1.562 1 97.56 178 LYS B O 1
ATOM 3666 N N . ALA B 1 179 ? -4.016 -26.75 -3.135 1 98.88 179 ALA B N 1
ATOM 3667 C CA . ALA B 1 179 ? -3.113 -27.094 -4.227 1 98.88 179 ALA B CA 1
ATOM 3668 C C . ALA B 1 179 ? -1.886 -26.188 -4.246 1 98.88 179 ALA B C 1
ATOM 3670 O O . ALA B 1 179 ? -1.978 -25 -3.926 1 98.88 179 ALA B O 1
ATOM 3671 N N . ASP B 1 180 ? -0.744 -26.656 -4.648 1 98.94 180 ASP B N 1
ATOM 3672 C CA . ASP B 1 180 ? 0.542 -25.969 -4.637 1 98.94 180 ASP B CA 1
ATOM 3673 C C . ASP B 1 180 ? 1.282 -26.156 -5.957 1 98.94 180 ASP B C 1
ATOM 3675 O O . ASP B 1 180 ? 1.725 -27.266 -6.273 1 98.94 180 ASP B O 1
ATOM 3679 N N . LEU B 1 181 ? 1.5 -25.125 -6.727 1 98.94 181 LEU B N 1
ATOM 3680 C CA . LEU B 1 181 ? 2.104 -25.203 -8.055 1 98.94 181 LEU B CA 1
ATOM 3681 C C . LEU B 1 181 ? 3.434 -24.453 -8.094 1 98.94 181 LEU B C 1
ATOM 3683 O O . LEU B 1 181 ? 3.508 -23.297 -7.695 1 98.94 181 LEU B O 1
ATOM 3687 N N . ARG B 1 182 ? 4.418 -25.078 -8.492 1 98.94 182 ARG B N 1
ATOM 3688 C CA . ARG B 1 182 ? 5.672 -24.469 -8.922 1 98.94 182 ARG B CA 1
ATOM 3689 C C . ARG B 1 182 ? 5.863 -24.594 -10.422 1 98.94 182 ARG B C 1
ATOM 3691 O O . ARG B 1 182 ? 5.758 -25.703 -10.977 1 98.94 182 ARG B O 1
ATOM 3698 N N . LEU B 1 183 ? 6.152 -23.516 -11.062 1 98.94 183 LEU B N 1
ATOM 3699 C CA . LEU B 1 183 ? 6.246 -23.562 -12.516 1 98.94 183 LEU B CA 1
ATOM 3700 C C . LEU B 1 183 ? 7.352 -22.641 -13.016 1 98.94 183 LEU B C 1
ATOM 3702 O O . LEU B 1 183 ? 7.445 -21.484 -12.586 1 98.94 183 LEU B O 1
ATOM 3706 N N . PHE B 1 184 ? 8.211 -23.109 -13.859 1 98.88 184 PHE B N 1
ATOM 3707 C CA . PHE B 1 184 ? 9.117 -22.328 -14.688 1 98.88 184 PHE B CA 1
ATOM 3708 C C . PHE B 1 184 ? 8.703 -22.375 -16.156 1 98.88 184 PHE B C 1
ATOM 3710 O O . PHE B 1 184 ? 8.531 -23.469 -16.719 1 98.88 184 PHE B O 1
ATOM 3717 N N . GLY B 1 185 ? 8.547 -21.219 -16.766 1 98.75 185 GLY B N 1
ATOM 3718 C CA . GLY B 1 185 ? 8.055 -21.344 -18.125 1 98.75 185 GLY B CA 1
ATOM 3719 C C . GLY B 1 185 ? 8.344 -20.109 -18.969 1 98.75 185 GLY B C 1
ATOM 3720 O O . GLY B 1 185 ? 8.742 -19.062 -18.453 1 98.75 185 GLY B O 1
ATOM 3721 N N . VAL B 1 186 ? 8.25 -20.266 -20.312 1 98.81 186 VAL B N 1
ATOM 3722 C CA . VAL B 1 186 ? 8.227 -19.203 -21.328 1 98.81 186 VAL B CA 1
ATOM 3723 C C . VAL B 1 186 ? 6.914 -19.266 -22.109 1 98.81 186 VAL B C 1
ATOM 3725 O O . VAL B 1 186 ? 6.66 -20.234 -22.828 1 98.81 186 VAL B O 1
ATOM 3728 N N . MET B 1 187 ? 6.121 -18.266 -21.891 1 98.81 187 MET B N 1
ATOM 3729 C CA . MET B 1 187 ? 4.777 -18.266 -22.453 1 98.81 187 MET B CA 1
ATOM 3730 C C . MET B 1 187 ? 4.488 -16.969 -23.188 1 98.81 187 MET B C 1
ATOM 3732 O O . MET B 1 187 ? 5.184 -15.969 -22.984 1 98.81 187 MET B O 1
ATOM 3736 N N . GLU B 1 188 ? 3.467 -17 -24.062 1 98.75 188 GLU B N 1
ATOM 3737 C CA . GLU B 1 188 ? 2.949 -15.773 -24.641 1 98.75 188 GLU B CA 1
ATOM 3738 C C . GLU B 1 188 ? 1.802 -15.211 -23.797 1 98.75 188 GLU B C 1
ATOM 3740 O O . GLU B 1 188 ? 1.831 -14.047 -23.406 1 98.75 188 GLU B O 1
ATOM 3745 N N . ASN B 1 189 ? 0.836 -16.078 -23.594 1 98.88 189 ASN B N 1
ATOM 3746 C CA . ASN B 1 189 ? -0.324 -15.695 -22.797 1 98.88 189 ASN B CA 1
ATOM 3747 C C . ASN B 1 189 ? -0.534 -16.656 -21.641 1 98.88 189 ASN B C 1
ATOM 3749 O O . ASN B 1 189 ? -0.606 -17.875 -21.828 1 98.88 189 ASN B O 1
ATOM 3753 N N . THR B 1 190 ? -0.643 -16.188 -20.469 1 98.94 190 THR B N 1
ATOM 3754 C CA . THR B 1 190 ? -0.868 -17 -19.266 1 98.94 190 THR B CA 1
ATOM 3755 C C . THR B 1 190 ? -2.092 -16.5 -18.5 1 98.94 190 THR B C 1
ATOM 3757 O O . THR B 1 190 ? -2.191 -15.305 -18.188 1 98.94 190 THR B O 1
ATOM 3760 N N . VAL B 1 191 ? -3.004 -17.344 -18.219 1 98.94 191 VAL B N 1
ATOM 3761 C CA . VAL B 1 191 ? -4.18 -17.047 -17.406 1 98.94 191 VAL B CA 1
ATOM 3762 C C . VAL B 1 191 ? -4.191 -17.922 -16.156 1 98.94 191 VAL B C 1
ATOM 3764 O O . VAL B 1 191 ? -4.023 -19.141 -16.25 1 98.94 191 VAL B O 1
ATOM 3767 N N . LEU B 1 192 ? -4.398 -17.375 -14.984 1 98.94 192 LEU B N 1
ATOM 3768 C CA . LEU B 1 192 ? -4.34 -18.078 -13.711 1 98.94 192 LEU B CA 1
ATOM 3769 C C . LEU B 1 192 ? -5.551 -17.75 -12.844 1 98.94 192 LEU B C 1
ATOM 3771 O O . LEU B 1 192 ? -5.832 -16.578 -12.594 1 98.94 192 LEU B O 1
ATOM 3775 N N . ASP B 1 193 ? -6.289 -18.719 -12.398 1 98.94 193 ASP B N 1
ATOM 3776 C CA . ASP B 1 193 ? -7.363 -18.578 -11.422 1 98.94 193 ASP B CA 1
ATOM 3777 C C . ASP B 1 193 ? -7.047 -19.375 -10.148 1 98.94 193 ASP B C 1
ATOM 3779 O O . ASP B 1 193 ? -6.789 -20.578 -10.211 1 98.94 193 ASP B O 1
ATOM 3783 N N . MET B 1 194 ? -7.078 -18.719 -9.023 1 98.94 194 MET B N 1
ATOM 3784 C CA . MET B 1 194 ? -6.797 -19.375 -7.742 1 98.94 194 MET B CA 1
ATOM 3785 C C . MET B 1 194 ? -7.91 -19.094 -6.738 1 98.94 194 MET B C 1
ATOM 3787 O O . MET B 1 194 ? -8.461 -18 -6.699 1 98.94 194 MET B O 1
ATOM 3791 N N . GLN B 1 195 ? -8.172 -20.062 -5.898 1 98.44 195 GLN B N 1
ATOM 3792 C CA . GLN B 1 195 ? -9.125 -19.875 -4.809 1 98.44 195 GLN B CA 1
ATOM 3793 C C . GLN B 1 195 ? -8.852 -20.844 -3.658 1 98.44 195 GLN B C 1
ATOM 3795 O O . GLN B 1 195 ? -8.062 -21.781 -3.803 1 98.44 195 GLN B O 1
ATOM 3800 N N . ARG B 1 196 ? -9.375 -20.641 -2.5 1 96.88 196 ARG B N 1
ATOM 3801 C CA . ARG B 1 196 ? -9.43 -21.516 -1.333 1 96.88 196 ARG B CA 1
ATOM 3802 C C . ARG B 1 196 ? -8.039 -21.938 -0.89 1 96.88 196 ARG B C 1
ATOM 3804 O O . ARG B 1 196 ? -7.758 -23.125 -0.75 1 96.88 196 ARG B O 1
ATOM 3811 N N . ASN B 1 197 ? -7.145 -20.953 -0.617 1 97.75 197 ASN B N 1
ATOM 3812 C CA . ASN B 1 197 ? -5.859 -21.094 0.059 1 97.75 197 ASN B CA 1
ATOM 3813 C C . ASN B 1 197 ? -4.824 -21.766 -0.838 1 97.75 197 ASN B C 1
ATOM 3815 O O . ASN B 1 197 ? -3.873 -22.375 -0.346 1 97.75 197 ASN B O 1
ATOM 3819 N N . SER B 1 198 ? -5.035 -21.75 -2.154 1 98.81 198 SER B N 1
ATOM 3820 C CA . SER B 1 198 ? -4.066 -22.328 -3.078 1 98.81 198 SER B CA 1
ATOM 3821 C C . SER B 1 198 ? -2.828 -21.453 -3.205 1 98.81 198 SER B C 1
ATOM 3823 O O . SER B 1 198 ? -2.869 -20.266 -2.871 1 98.81 198 SER B O 1
ATOM 3825 N N . LYS B 1 199 ? -1.705 -22.047 -3.67 1 98.94 199 LYS B N 1
ATOM 3826 C CA . LYS B 1 199 ? -0.421 -21.359 -3.805 1 98.94 199 LYS B CA 1
ATOM 3827 C C . LYS B 1 199 ? 0.192 -21.609 -5.18 1 98.94 199 LYS B C 1
ATOM 3829 O O . LYS B 1 199 ? 0.111 -22.719 -5.711 1 98.94 199 LYS B O 1
ATOM 3834 N N . ALA B 1 200 ? 0.789 -20.594 -5.727 1 98.94 200 ALA B N 1
ATOM 3835 C CA . ALA B 1 200 ? 1.531 -20.719 -6.98 1 98.94 200 ALA B CA 1
ATOM 3836 C C . ALA B 1 200 ? 2.842 -19.938 -6.918 1 98.94 200 ALA B C 1
ATOM 3838 O O . ALA B 1 200 ? 2.873 -18.812 -6.441 1 98.94 200 ALA B O 1
ATOM 3839 N N . ASP B 1 201 ? 3.865 -20.484 -7.25 1 98.94 201 ASP B N 1
ATOM 3840 C CA . ASP B 1 201 ? 5.176 -19.875 -7.449 1 98.94 201 ASP B CA 1
ATOM 3841 C C . ASP B 1 201 ? 5.605 -19.969 -8.914 1 98.94 201 ASP B C 1
ATOM 3843 O O . ASP B 1 201 ? 5.949 -21.047 -9.398 1 98.94 201 ASP B O 1
ATOM 3847 N N . LEU B 1 202 ? 5.605 -18.906 -9.609 1 98.94 202 LEU B N 1
ATOM 3848 C CA . LEU B 1 202 ? 5.836 -18.875 -11.047 1 98.94 202 LEU B CA 1
ATOM 3849 C C . LEU B 1 202 ? 7.141 -18.141 -11.375 1 98.94 202 LEU B C 1
ATOM 3851 O O . LEU B 1 202 ? 7.418 -17.078 -10.82 1 98.94 202 LEU B O 1
ATOM 3855 N N . GLU B 1 203 ? 7.883 -18.672 -12.219 1 98.94 203 GLU B N 1
ATOM 3856 C CA . GLU B 1 203 ? 9.141 -18.094 -12.688 1 98.94 203 GLU B CA 1
ATOM 3857 C C . GLU B 1 203 ? 9.25 -18.172 -14.211 1 98.94 203 GLU B C 1
ATOM 3859 O O . GLU B 1 203 ? 8.688 -19.078 -14.836 1 98.94 203 GLU B O 1
ATOM 3864 N N . GLY B 1 204 ? 10.008 -17.234 -14.828 1 98.88 204 GLY B N 1
ATOM 3865 C CA . GLY B 1 204 ? 10.227 -17.25 -16.266 1 98.88 204 GLY B CA 1
ATOM 3866 C C . GLY B 1 204 ? 9.742 -15.992 -16.969 1 98.88 204 GLY B C 1
ATOM 3867 O O . GLY B 1 204 ? 10.039 -14.883 -16.516 1 98.88 204 GLY B O 1
ATOM 3868 N N . PHE B 1 205 ? 8.992 -16.188 -18.203 1 98.88 205 PHE B N 1
ATOM 3869 C CA . PHE B 1 205 ? 8.547 -15.047 -19 1 98.88 205 PHE B CA 1
ATOM 3870 C C . PHE B 1 205 ? 7.152 -15.297 -19.562 1 98.88 205 PHE B C 1
ATOM 3872 O O . PHE B 1 205 ? 6.832 -16.406 -19.984 1 98.88 205 PHE B O 1
ATOM 3879 N N . THR B 1 206 ? 6.418 -14.344 -19.547 1 98.94 206 THR B N 1
ATOM 3880 C CA . THR B 1 206 ? 5.156 -14.32 -20.281 1 98.94 206 THR B CA 1
ATOM 3881 C C . THR B 1 206 ? 4.887 -12.922 -20.844 1 98.94 206 THR B C 1
ATOM 3883 O O . THR B 1 206 ? 5.254 -11.922 -20.219 1 98.94 206 THR B O 1
ATOM 3886 N N . ASP B 1 207 ? 4.25 -12.812 -22 1 98.88 207 ASP B N 1
ATOM 3887 C CA . ASP B 1 207 ? 3.918 -11.5 -22.547 1 98.88 207 ASP B CA 1
ATOM 3888 C C . ASP B 1 207 ? 2.756 -10.867 -21.781 1 98.88 207 ASP B C 1
ATOM 3890 O O . ASP B 1 207 ? 2.887 -9.766 -21.234 1 98.88 207 ASP B O 1
ATOM 3894 N N . VAL B 1 208 ? 1.657 -11.609 -21.781 1 98.94 208 VAL B N 1
ATOM 3895 C CA . VAL B 1 208 ? 0.464 -11.164 -21.078 1 98.94 208 VAL B CA 1
ATOM 3896 C C . VAL B 1 208 ? 0.156 -12.125 -19.922 1 98.94 208 VAL B C 1
ATOM 3898 O O . VAL B 1 208 ? 0.058 -13.336 -20.141 1 98.94 208 VAL B O 1
ATOM 3901 N N . PHE B 1 209 ? 0.057 -11.617 -18.781 1 98.94 209 PHE B N 1
ATOM 3902 C CA . PHE B 1 209 ? -0.285 -12.398 -17.594 1 98.94 209 PHE B CA 1
ATOM 3903 C C . PHE B 1 209 ? -1.589 -11.906 -16.984 1 98.94 209 PHE B C 1
ATOM 3905 O O . PHE B 1 209 ? -1.659 -10.781 -16.484 1 98.94 209 PHE B O 1
ATOM 3912 N N . GLN B 1 210 ? -2.648 -12.656 -16.984 1 99 210 GLN B N 1
ATOM 3913 C CA . GLN B 1 210 ? -3.938 -12.359 -16.375 1 99 210 GLN B CA 1
ATOM 3914 C C . GLN B 1 210 ? -4.227 -13.297 -15.211 1 99 210 GLN B C 1
ATOM 3916 O O . GLN B 1 210 ? -4.137 -14.516 -15.352 1 99 210 GLN B O 1
ATOM 3921 N N . PHE B 1 211 ? -4.613 -12.766 -14.039 1 98.94 211 PHE B N 1
ATOM 3922 C CA . PHE B 1 211 ? -4.938 -13.688 -12.961 1 98.94 211 PHE B CA 1
ATOM 3923 C C . PHE B 1 211 ? -6.102 -13.164 -12.133 1 98.94 211 PHE B C 1
ATOM 3925 O O . PHE B 1 211 ? -6.355 -11.961 -12.094 1 98.94 211 PHE B O 1
ATOM 3932 N N . HIS B 1 212 ? -6.82 -14 -11.555 1 98.94 212 HIS B N 1
ATOM 3933 C CA . HIS B 1 212 ? -7.922 -13.773 -10.633 1 98.94 212 HIS B CA 1
ATOM 3934 C C . HIS B 1 212 ? -7.738 -14.578 -9.344 1 98.94 212 HIS B C 1
ATOM 3936 O O . HIS B 1 212 ? -7.734 -15.812 -9.383 1 98.94 212 HIS B O 1
ATOM 3942 N N . LEU B 1 213 ? -7.508 -13.938 -8.242 1 98.94 213 LEU B N 1
ATOM 3943 C CA . LEU B 1 213 ? -7.285 -14.57 -6.945 1 98.94 213 LEU B CA 1
ATOM 3944 C C . LEU B 1 213 ? -8.469 -14.344 -6.012 1 98.94 213 LEU B C 1
ATOM 3946 O O . LEU B 1 213 ? -8.938 -13.211 -5.871 1 98.94 213 LEU B O 1
ATOM 3950 N N . LEU B 1 214 ? -8.906 -15.375 -5.457 1 98.31 214 LEU B N 1
ATOM 3951 C CA . LEU B 1 214 ? -9.992 -15.328 -4.48 1 98.31 214 LEU B CA 1
ATOM 3952 C C . LEU B 1 214 ? -9.523 -15.875 -3.133 1 98.31 214 LEU B C 1
ATOM 3954 O O . LEU B 1 214 ? -8.539 -16.609 -3.064 1 98.31 214 LEU B O 1
ATOM 3958 N N . ASP B 1 215 ? -10.203 -15.531 -2.035 1 96.62 215 ASP B N 1
ATOM 3959 C CA . ASP B 1 215 ? -9.992 -16.062 -0.691 1 96.62 215 ASP B CA 1
ATOM 3960 C C . ASP B 1 215 ? -8.57 -15.781 -0.207 1 96.62 215 ASP B C 1
ATOM 3962 O O . ASP B 1 215 ? -8.086 -14.648 -0.301 1 96.62 215 ASP B O 1
ATOM 3966 N N . ALA B 1 216 ? -7.906 -16.812 0.357 1 98 216 ALA B N 1
ATOM 3967 C CA . ALA B 1 216 ? -6.574 -16.641 0.932 1 98 216 ALA B CA 1
ATOM 3968 C C . ALA B 1 216 ? -5.5 -17.203 0.005 1 98 216 ALA B C 1
ATOM 3970 O O . ALA B 1 216 ? -4.52 -17.797 0.466 1 98 216 ALA B O 1
ATOM 3971 N N . SER B 1 217 ? -5.723 -17.078 -1.322 1 98.75 217 SER B N 1
ATOM 3972 C CA . SER B 1 217 ? -4.746 -17.562 -2.285 1 98.75 217 SER B CA 1
ATOM 3973 C C . SER B 1 217 ? -3.484 -16.719 -2.285 1 98.75 217 SER B C 1
ATOM 3975 O O . SER B 1 217 ? -3.543 -15.508 -2.027 1 98.75 217 SER B O 1
ATOM 3977 N N . ASP B 1 218 ? -2.354 -17.312 -2.582 1 98.94 218 ASP B N 1
ATOM 3978 C CA . ASP B 1 218 ? -1.051 -16.656 -2.518 1 98.94 218 ASP B CA 1
ATOM 3979 C C . ASP B 1 218 ? -0.255 -16.891 -3.801 1 98.94 218 ASP B C 1
ATOM 3981 O O . ASP B 1 218 ? 0.137 -18.031 -4.098 1 98.94 218 ASP B O 1
ATOM 3985 N N . LEU B 1 219 ? -0 -15.875 -4.586 1 98.94 219 LEU B N 1
ATOM 3986 C CA . LEU B 1 219 ? 0.729 -15.93 -5.848 1 98.94 219 LEU B CA 1
ATOM 3987 C C . LEU B 1 219 ? 2.104 -15.289 -5.711 1 98.94 219 LEU B C 1
ATOM 3989 O O . LEU B 1 219 ? 2.207 -14.078 -5.469 1 98.94 219 LEU B O 1
ATOM 3993 N N . LYS B 1 220 ? 3.111 -16.016 -5.824 1 98.94 220 LYS B N 1
ATOM 3994 C CA . LYS B 1 220 ? 4.48 -15.523 -5.93 1 98.94 220 LYS B CA 1
ATOM 3995 C C . LYS B 1 220 ? 4.961 -15.539 -7.379 1 98.94 220 LYS B C 1
ATOM 3997 O O . LYS B 1 220 ? 5.367 -16.594 -7.891 1 98.94 220 LYS B O 1
ATOM 4002 N N . ALA B 1 221 ? 4.957 -14.414 -8.023 1 98.94 221 ALA B N 1
ATOM 4003 C CA . ALA B 1 221 ? 5.363 -14.312 -9.422 1 98.94 221 ALA B CA 1
ATOM 4004 C C . ALA B 1 221 ? 6.344 -13.156 -9.617 1 98.94 221 ALA B C 1
ATOM 4006 O O . ALA B 1 221 ? 6.375 -12.547 -10.688 1 98.94 221 ALA B O 1
ATOM 4007 N N . LYS B 1 222 ? 7.113 -12.82 -8.617 1 98.62 222 LYS B N 1
ATOM 4008 C CA . LYS B 1 222 ? 8.094 -11.742 -8.75 1 98.62 222 LYS B CA 1
ATOM 4009 C C . LYS B 1 222 ? 9.242 -12.148 -9.664 1 98.62 222 LYS B C 1
ATOM 4011 O O . LYS B 1 222 ? 10.016 -11.305 -10.117 1 98.62 222 LYS B O 1
ATOM 4016 N N . ARG B 1 223 ? 9.406 -13.477 -9.938 1 98.75 223 ARG B N 1
ATOM 4017 C CA . ARG B 1 223 ? 10.453 -13.977 -10.82 1 98.75 223 ARG B CA 1
ATOM 4018 C C . ARG B 1 223 ? 9.891 -14.336 -12.188 1 98.75 223 ARG B C 1
ATOM 4020 O O . ARG B 1 223 ? 10.602 -14.883 -13.039 1 98.75 223 ARG B O 1
ATOM 4027 N N . LEU B 1 224 ? 8.641 -14.141 -12.406 1 98.88 224 LEU B N 1
ATOM 4028 C CA . LEU B 1 224 ? 8.008 -14.219 -13.719 1 98.88 224 LEU B CA 1
ATOM 4029 C C . LEU B 1 224 ? 7.934 -12.836 -14.367 1 98.88 224 LEU B C 1
ATOM 4031 O O . LEU B 1 224 ? 7.113 -12.008 -13.969 1 98.88 224 LEU B O 1
ATOM 4035 N N . GLU B 1 225 ? 8.719 -12.57 -15.305 1 98.75 225 GLU B N 1
ATOM 4036 C CA . GLU B 1 225 ? 8.672 -11.289 -16 1 98.75 225 GLU B CA 1
ATOM 4037 C C . GLU B 1 225 ? 7.5 -11.234 -16.984 1 98.75 225 GLU B C 1
ATOM 4039 O O . GLU B 1 225 ? 7.391 -12.078 -17.875 1 98.75 225 GLU B O 1
ATOM 4044 N N . ALA B 1 226 ? 6.66 -10.383 -16.781 1 98.81 226 ALA B N 1
ATOM 4045 C CA . ALA B 1 226 ? 5.52 -10.172 -17.672 1 98.81 226 ALA B CA 1
ATOM 4046 C C . ALA B 1 226 ? 5.535 -8.766 -18.266 1 98.81 226 ALA B C 1
ATOM 4048 O O . ALA B 1 226 ? 5.879 -7.801 -17.594 1 98.81 226 ALA B O 1
ATOM 4049 N N . ASN B 1 227 ? 5.16 -8.633 -19.562 1 98.69 227 ASN B N 1
ATOM 4050 C CA . ASN B 1 227 ? 5.016 -7.305 -20.156 1 98.69 227 ASN B CA 1
ATOM 4051 C C . ASN B 1 227 ? 3.801 -6.57 -19.609 1 98.69 227 ASN B C 1
ATOM 4053 O O . ASN B 1 227 ? 3.928 -5.477 -19.047 1 98.69 227 ASN B O 1
ATOM 4057 N N . SER B 1 228 ? 2.674 -7.281 -19.734 1 98.81 228 SER B N 1
ATOM 4058 C CA . SER B 1 228 ? 1.423 -6.723 -19.234 1 98.81 228 SER B CA 1
ATOM 4059 C C . SER B 1 228 ? 0.769 -7.652 -18.219 1 98.81 228 SER B C 1
ATOM 4061 O O . SER B 1 228 ? 0.698 -8.867 -18.422 1 98.81 228 SER B O 1
ATOM 4063 N N . VAL B 1 229 ? 0.27 -7.066 -17.156 1 98.94 229 VAL B N 1
ATOM 4064 C CA . VAL B 1 229 ? -0.394 -7.828 -16.109 1 98.94 229 VAL B CA 1
ATOM 4065 C C . VAL B 1 229 ? -1.814 -7.305 -15.914 1 98.94 229 VAL B C 1
ATOM 4067 O O . VAL B 1 229 ? -2.025 -6.094 -15.797 1 98.94 229 VAL B O 1
ATOM 4070 N N . GLU B 1 230 ? -2.766 -8.109 -15.953 1 98.94 230 GLU B N 1
ATOM 4071 C CA . GLU B 1 230 ? -4.137 -7.852 -15.523 1 98.94 230 GLU B CA 1
ATOM 4072 C C . GLU B 1 230 ? -4.461 -8.602 -14.242 1 98.94 230 GLU B C 1
ATOM 4074 O O . GLU B 1 230 ? -4.625 -9.828 -14.25 1 98.94 230 GLU B O 1
ATOM 4079 N N . ALA B 1 231 ? -4.602 -7.879 -13.195 1 98.94 231 ALA B N 1
ATOM 4080 C CA . ALA B 1 231 ? -4.68 -8.461 -11.859 1 98.94 231 ALA B CA 1
ATOM 4081 C C . ALA B 1 231 ? -6.055 -8.227 -11.234 1 98.94 231 ALA B C 1
ATOM 4083 O O . ALA B 1 231 ? -6.5 -7.086 -11.117 1 98.94 231 ALA B O 1
ATOM 4084 N N . ASN B 1 232 ? -6.727 -9.234 -10.844 1 98.94 232 ASN B N 1
ATOM 4085 C CA . ASN B 1 232 ? -7.973 -9.188 -10.086 1 98.94 232 ASN B CA 1
ATOM 4086 C C . ASN B 1 232 ? -7.844 -9.914 -8.75 1 98.94 232 ASN B C 1
ATOM 4088 O O . ASN B 1 232 ? -7.656 -11.133 -8.719 1 98.94 232 ASN B O 1
ATOM 4092 N N . LEU B 1 233 ? -7.895 -9.227 -7.66 1 98.94 233 LEU B N 1
ATOM 4093 C CA . LEU B 1 233 ? -7.742 -9.812 -6.332 1 98.94 233 LEU B CA 1
ATOM 4094 C C . LEU B 1 233 ? -8.961 -9.531 -5.469 1 98.94 233 LEU B C 1
ATOM 4096 O O . LEU B 1 233 ? -9.484 -8.414 -5.469 1 98.94 233 LEU B O 1
ATOM 4100 N N . GLU B 1 234 ? -9.43 -10.5 -4.754 1 98.5 234 GLU B N 1
ATOM 4101 C CA . GLU B 1 234 ? -10.531 -10.406 -3.797 1 98.5 234 GLU B CA 1
ATOM 4102 C C . GLU B 1 234 ? -10.219 -11.195 -2.527 1 98.5 234 GLU B C 1
ATOM 4104 O O . GLU B 1 234 ? -9.273 -11.984 -2.494 1 98.5 234 GLU B O 1
ATOM 4109 N N . GLY B 1 235 ? -11.008 -10.969 -1.487 1 97.56 235 GLY B N 1
ATOM 4110 C CA . GLY B 1 235 ? -10.781 -11.648 -0.222 1 97.56 235 GLY B CA 1
ATOM 4111 C C . GLY B 1 235 ? -9.516 -11.203 0.48 1 97.56 235 GLY B C 1
ATOM 4112 O O . GLY B 1 235 ? -9.281 -10 0.646 1 97.56 235 GLY B O 1
ATOM 4113 N N . SER B 1 236 ? -8.766 -12.242 0.999 1 98.25 236 SER B N 1
ATOM 4114 C CA . SER B 1 236 ? -7.492 -11.977 1.66 1 98.25 236 SER B CA 1
ATOM 4115 C C . SER B 1 236 ? -6.32 -12.484 0.826 1 98.25 236 SER B C 1
ATOM 4117 O O . SER B 1 236 ? -5.375 -13.07 1.362 1 98.25 236 SER B O 1
ATOM 4119 N N . SER B 1 237 ? -6.406 -12.281 -0.475 1 98.75 237 SER B N 1
ATOM 4120 C CA . SER B 1 237 ? -5.414 -12.812 -1.402 1 98.75 237 SER B CA 1
ATOM 4121 C C . SER B 1 237 ? -4.168 -11.938 -1.443 1 98.75 237 SER B C 1
ATOM 4123 O O . SER B 1 237 ? -4.207 -10.773 -1.032 1 98.75 237 SER B O 1
ATOM 4125 N N . SER B 1 238 ? -3.084 -12.484 -1.94 1 98.94 238 SER B N 1
ATOM 4126 C CA . SER B 1 238 ? -1.804 -11.797 -2.055 1 98.94 238 SER B CA 1
ATOM 4127 C C . SER B 1 238 ? -1.099 -12.148 -3.359 1 98.94 238 SER B C 1
ATOM 4129 O O . SER B 1 238 ? -1.074 -13.312 -3.762 1 98.94 238 SER B O 1
ATOM 4131 N N . ALA B 1 239 ? -0.524 -11.156 -4.023 1 98.94 239 ALA B N 1
ATOM 4132 C CA . ALA B 1 239 ? 0.182 -11.391 -5.281 1 98.94 239 ALA B CA 1
ATOM 4133 C C . ALA B 1 239 ? 1.474 -10.578 -5.34 1 98.94 239 ALA B C 1
ATOM 4135 O O . ALA B 1 239 ? 1.472 -9.375 -5.082 1 98.94 239 ALA B O 1
ATOM 4136 N N . GLU B 1 240 ? 2.527 -11.156 -5.633 1 98.94 240 GLU B N 1
ATOM 4137 C CA . GLU B 1 240 ? 3.768 -10.516 -6.066 1 98.94 240 GLU B CA 1
ATOM 4138 C C . GLU B 1 240 ? 3.955 -10.648 -7.574 1 98.94 240 GLU B C 1
ATOM 4140 O O . GLU B 1 240 ? 3.961 -11.758 -8.117 1 98.94 240 GLU B O 1
ATOM 4145 N N . VAL B 1 241 ? 4.133 -9.57 -8.297 1 98.88 241 VAL B N 1
ATOM 4146 C CA . VAL B 1 241 ? 4.246 -9.648 -9.75 1 98.88 241 VAL B CA 1
ATOM 4147 C C . VAL B 1 241 ? 5.387 -8.75 -10.234 1 98.88 241 VAL B C 1
ATOM 4149 O O . VAL B 1 241 ? 5.68 -7.727 -9.617 1 98.88 241 VAL B O 1
ATOM 4152 N N . LEU B 1 242 ? 6.016 -9.086 -11.281 1 98.75 242 LEU B N 1
ATOM 4153 C CA . LEU B 1 242 ? 6.988 -8.281 -12.008 1 98.75 242 LEU B CA 1
ATOM 4154 C C . LEU B 1 242 ? 6.453 -7.906 -13.391 1 98.75 242 LEU B C 1
ATOM 4156 O O . LEU B 1 242 ? 6.117 -8.781 -14.188 1 98.75 242 LEU B O 1
ATOM 4160 N N . SER B 1 243 ? 6.289 -6.68 -13.617 1 98.25 243 SER B N 1
ATOM 4161 C CA . SER B 1 243 ? 5.797 -6.199 -14.906 1 98.25 243 SER B CA 1
ATOM 4162 C C . SER B 1 243 ? 6.715 -5.133 -15.492 1 98.25 243 SER B C 1
ATOM 4164 O O . SER B 1 243 ? 7.234 -4.285 -14.758 1 98.25 243 SER B O 1
ATOM 4166 N N . THR B 1 244 ? 6.828 -5.094 -16.844 1 97.5 244 THR B N 1
ATOM 4167 C CA . THR B 1 244 ? 7.727 -4.145 -17.484 1 97.5 244 THR B CA 1
ATOM 4168 C C . THR B 1 244 ? 6.941 -3.012 -18.141 1 97.5 244 THR B C 1
ATOM 4170 O O . THR B 1 244 ? 7.477 -1.924 -18.359 1 97.5 244 THR B O 1
ATOM 4173 N N . ALA B 1 245 ? 5.656 -3.322 -18.484 1 98.25 245 ALA B N 1
ATOM 4174 C CA . ALA B 1 245 ? 4.906 -2.295 -19.203 1 98.25 245 ALA B CA 1
ATOM 4175 C C . ALA B 1 245 ? 3.758 -1.758 -18.359 1 98.25 245 ALA B C 1
ATOM 4177 O O . ALA B 1 245 ? 3.758 -0.586 -17.984 1 98.25 245 ALA B O 1
ATOM 4178 N N . THR B 1 246 ? 2.76 -2.689 -18.062 1 98.69 246 THR B N 1
ATOM 4179 C CA . THR B 1 246 ? 1.581 -2.18 -17.375 1 98.69 246 THR B CA 1
ATOM 4180 C C . THR B 1 246 ? 1.068 -3.197 -16.359 1 98.69 246 THR B C 1
ATOM 4182 O O . THR B 1 246 ? 1.225 -4.406 -16.547 1 98.69 246 THR B O 1
ATOM 4185 N N . VAL B 1 247 ? 0.462 -2.699 -15.312 1 98.81 247 VAL B N 1
ATOM 4186 C CA . VAL B 1 247 ? -0.361 -3.459 -14.375 1 98.81 247 VAL B CA 1
ATOM 4187 C C . VAL B 1 247 ? -1.743 -2.818 -14.266 1 98.81 247 VAL B C 1
ATOM 4189 O O . VAL B 1 247 ? -1.871 -1.677 -13.812 1 98.81 247 VAL B O 1
ATOM 4192 N N . ASP B 1 248 ? -2.738 -3.459 -14.711 1 98.88 248 ASP B N 1
ATOM 4193 C CA . ASP B 1 248 ? -4.125 -3.09 -14.453 1 98.88 248 ASP B CA 1
ATOM 4194 C C . ASP B 1 248 ? -4.668 -3.828 -13.227 1 98.88 248 ASP B C 1
ATOM 4196 O O . ASP B 1 248 ? -4.793 -5.055 -13.242 1 98.88 248 ASP B O 1
ATOM 4200 N N . LEU B 1 249 ? -5.027 -3.107 -12.195 1 98.88 249 LEU B N 1
ATOM 4201 C CA . LEU B 1 249 ? -5.285 -3.736 -10.906 1 98.88 249 LEU B CA 1
ATOM 4202 C C . LEU B 1 249 ? -6.727 -3.498 -10.461 1 98.88 249 LEU B C 1
ATOM 4204 O O . LEU B 1 249 ? -7.18 -2.352 -10.398 1 98.88 249 LEU B O 1
ATOM 4208 N N . ASN B 1 250 ? -7.488 -4.488 -10.289 1 98.88 250 ASN B N 1
ATOM 4209 C CA . ASN B 1 250 ? -8.727 -4.535 -9.516 1 98.88 250 ASN B CA 1
ATOM 4210 C C . ASN B 1 250 ? -8.516 -5.223 -8.164 1 98.88 250 ASN B C 1
ATOM 4212 O O . ASN B 1 250 ? -8.211 -6.414 -8.109 1 98.88 250 ASN B O 1
ATOM 4216 N N . SER B 1 251 ? -8.664 -4.52 -7.105 1 98.69 251 SER B N 1
ATOM 4217 C CA . SER B 1 251 ? -8.375 -5.047 -5.773 1 98.69 251 SER B CA 1
ATOM 4218 C C . SER B 1 251 ? -9.516 -4.758 -4.805 1 98.69 251 SER B C 1
ATOM 4220 O O . SER B 1 251 ? -9.914 -3.605 -4.633 1 98.69 251 SER B O 1
ATOM 4222 N N . LYS B 1 252 ? -10.062 -5.75 -4.215 1 97.75 252 LYS B N 1
ATOM 4223 C CA . LYS B 1 252 ? -11.125 -5.656 -3.213 1 97.75 252 LYS B CA 1
ATOM 4224 C C . LYS B 1 252 ? -10.812 -6.531 -2.002 1 97.75 252 LYS B C 1
ATOM 4226 O O . LYS B 1 252 ? -9.945 -7.41 -2.07 1 97.75 252 LYS B O 1
ATOM 4231 N N . GLY B 1 253 ? -11.516 -6.363 -0.914 1 97.56 253 GLY B N 1
ATOM 4232 C CA . GLY B 1 253 ? -11.234 -7.094 0.312 1 97.56 253 GLY B CA 1
ATOM 4233 C C . GLY B 1 253 ? -9.961 -6.637 1.004 1 97.56 253 GLY B C 1
ATOM 4234 O O . GLY B 1 253 ? -9.633 -5.449 0.987 1 97.56 253 GLY B O 1
ATOM 4235 N N . ASP B 1 254 ? -9.336 -7.605 1.698 1 98 254 ASP B N 1
ATOM 4236 C CA . ASP B 1 254 ? -8.062 -7.352 2.357 1 98 254 ASP B CA 1
ATOM 4237 C C . ASP B 1 254 ? -6.895 -7.859 1.513 1 98 254 ASP B C 1
ATOM 4239 O O . ASP B 1 254 ? -6 -8.531 2.023 1 98 254 ASP B O 1
ATOM 4243 N N . SER B 1 255 ? -6.93 -7.547 0.222 1 98.56 255 SER B N 1
ATOM 4244 C CA . SER B 1 255 ? -5.961 -8.07 -0.738 1 98.56 255 SER B CA 1
ATOM 4245 C C . SER B 1 255 ? -4.68 -7.238 -0.737 1 98.56 255 SER B C 1
ATOM 4247 O O . SER B 1 255 ? -4.719 -6.027 -0.527 1 98.56 255 SER B O 1
ATOM 4249 N N . LYS B 1 256 ? -3.568 -7.895 -1.022 1 98.94 256 LYS B N 1
ATOM 4250 C CA . LYS B 1 256 ? -2.26 -7.254 -1.089 1 98.94 256 LYS B CA 1
ATOM 4251 C C . LYS B 1 256 ? -1.591 -7.508 -2.438 1 98.94 256 LYS B C 1
ATOM 4253 O O . LYS B 1 256 ? -1.521 -8.648 -2.896 1 98.94 256 LYS B O 1
ATOM 4258 N N . THR B 1 257 ? -1.126 -6.461 -3.049 1 98.94 257 THR B N 1
ATOM 4259 C CA . THR B 1 257 ? -0.409 -6.59 -4.312 1 98.94 257 THR B CA 1
ATOM 4260 C C . THR B 1 257 ? 0.976 -5.957 -4.215 1 98.94 257 THR B C 1
ATOM 4262 O O . THR B 1 257 ? 1.104 -4.789 -3.84 1 98.94 257 THR B O 1
ATOM 4265 N N . TYR B 1 258 ? 1.947 -6.664 -4.449 1 98.94 258 TYR B N 1
ATOM 4266 C CA . TYR B 1 258 ? 3.328 -6.203 -4.543 1 98.94 258 TYR B CA 1
ATOM 4267 C C . TYR B 1 258 ? 3.785 -6.145 -5.996 1 98.94 258 TYR B C 1
ATOM 4269 O O . TYR B 1 258 ? 3.838 -7.172 -6.676 1 98.94 258 TYR B O 1
ATOM 4277 N N . VAL B 1 259 ? 4.102 -4.98 -6.441 1 98.81 259 VAL B N 1
ATOM 4278 C CA . VAL B 1 259 ? 4.5 -4.828 -7.84 1 98.81 259 VAL B CA 1
ATOM 4279 C C . VAL B 1 259 ? 5.992 -4.523 -7.922 1 98.81 259 VAL B C 1
ATOM 4281 O O . VAL B 1 259 ? 6.469 -3.559 -7.324 1 98.81 259 VAL B O 1
ATOM 4284 N N . PHE B 1 260 ? 6.633 -5.32 -8.617 1 98.44 260 PHE B N 1
ATOM 4285 C CA . PHE B 1 260 ? 8.039 -5.129 -8.938 1 98.44 260 PHE B CA 1
ATOM 4286 C C . PHE B 1 260 ? 8.211 -4.609 -10.359 1 98.44 260 PHE B C 1
ATOM 4288 O O . PHE B 1 260 ? 7.367 -4.863 -11.219 1 98.44 260 PHE B O 1
ATOM 4295 N N . GLY B 1 261 ? 9.297 -3.906 -10.609 1 95.44 261 GLY B N 1
ATOM 4296 C CA . GLY B 1 261 ? 9.562 -3.348 -11.93 1 95.44 261 GLY B CA 1
ATOM 4297 C C . GLY B 1 261 ? 9.062 -1.923 -12.086 1 95.44 261 GLY B C 1
ATOM 4298 O O . GLY B 1 261 ? 8.516 -1.347 -11.148 1 95.44 261 GLY B O 1
ATOM 4299 N N . ASP B 1 262 ? 9.164 -1.318 -13.289 1 90.56 262 ASP B N 1
ATOM 4300 C CA . ASP B 1 262 ? 8.906 0.102 -13.492 1 90.56 262 ASP B CA 1
ATOM 4301 C C . ASP B 1 262 ? 7.602 0.313 -14.266 1 90.56 262 ASP B C 1
ATOM 4303 O O . ASP B 1 262 ? 7.414 1.352 -14.906 1 90.56 262 ASP B O 1
ATOM 4307 N N . SER B 1 263 ? 6.781 -0.631 -14.227 1 96.69 263 SER B N 1
ATOM 4308 C CA . SER B 1 263 ? 5.551 -0.594 -15.008 1 96.69 263 SER B CA 1
ATOM 4309 C C . SER B 1 263 ? 4.625 0.515 -14.523 1 96.69 263 SER B C 1
ATOM 4311 O O . SER B 1 263 ? 4.691 0.927 -13.367 1 96.69 263 SER B O 1
ATOM 4313 N N . LYS B 1 264 ? 3.797 0.97 -15.461 1 97.56 264 LYS B N 1
ATOM 4314 C CA . LYS B 1 264 ? 2.686 1.838 -15.078 1 97.56 264 LYS B CA 1
ATOM 4315 C C . LYS B 1 264 ? 1.572 1.042 -14.398 1 97.56 264 LYS B C 1
ATOM 4317 O O . LYS B 1 264 ? 1.158 -0.005 -14.906 1 97.56 264 LYS B O 1
ATOM 4322 N N . ILE B 1 265 ? 1.14 1.559 -13.266 1 98.56 265 ILE B N 1
ATOM 4323 C CA . ILE B 1 265 ? 0.057 0.889 -12.555 1 98.56 265 ILE B CA 1
ATOM 4324 C C . ILE B 1 265 ? -1.243 1.666 -12.742 1 98.56 265 ILE B C 1
ATOM 4326 O O . ILE B 1 265 ? -1.317 2.852 -12.414 1 98.56 265 ILE B O 1
ATOM 4330 N N . ASN B 1 266 ? -2.205 1.043 -13.234 1 98.38 266 ASN B N 1
ATOM 4331 C CA . ASN B 1 266 ? -3.557 1.583 -13.352 1 98.38 266 ASN B CA 1
ATOM 4332 C C . ASN B 1 266 ? -4.492 0.968 -12.312 1 98.38 266 ASN B C 1
ATOM 4334 O O . ASN B 1 266 ? -4.809 -0.22 -12.383 1 98.38 266 ASN B O 1
ATOM 4338 N N . LEU B 1 267 ? -4.887 1.784 -11.414 1 98.19 267 LEU B N 1
ATOM 4339 C CA . LEU B 1 267 ? -5.859 1.303 -10.438 1 98.19 267 LEU B CA 1
ATOM 4340 C C . LEU B 1 267 ? -7.277 1.378 -11 1 98.19 267 LEU B C 1
ATOM 4342 O O . LEU B 1 267 ? -7.879 2.453 -11.031 1 98.19 267 LEU B O 1
ATOM 4346 N N . LEU B 1 268 ? -7.801 0.332 -11.375 1 97.94 268 LEU B N 1
ATOM 4347 C CA . LEU B 1 268 ? -9.156 0.3 -11.922 1 97.94 268 LEU B CA 1
ATOM 4348 C C . LEU B 1 268 ? -10.188 0.248 -10.805 1 97.94 268 LEU B C 1
ATOM 4350 O O . LEU B 1 268 ? -11.211 0.943 -10.867 1 97.94 268 LEU B O 1
ATOM 4354 N N . GLU B 1 269 ? -9.992 -0.616 -9.883 1 97.25 269 GLU B N 1
ATOM 4355 C CA . GLU B 1 269 ? -10.734 -0.675 -8.625 1 97.25 269 GLU B CA 1
ATOM 4356 C C . GLU B 1 269 ? -9.789 -0.875 -7.441 1 97.25 269 GLU B C 1
ATOM 4358 O O . GLU B 1 269 ? -8.844 -1.665 -7.523 1 97.25 269 GLU B O 1
ATOM 4363 N N . PHE B 1 270 ? -9.992 -0.161 -6.367 1 98.12 270 PHE B N 1
ATOM 4364 C CA . PHE B 1 270 ? -9.211 -0.249 -5.141 1 98.12 270 PHE B CA 1
ATOM 4365 C C . PHE B 1 270 ? -10.078 0.024 -3.918 1 98.12 270 PHE B C 1
ATOM 4367 O O . PHE B 1 270 ? -10.195 1.169 -3.479 1 98.12 270 PHE B O 1
ATOM 4374 N N . LEU B 1 271 ? -10.633 -1.005 -3.406 1 97.12 271 LEU B N 1
ATOM 4375 C CA . LEU B 1 271 ? -11.742 -0.865 -2.471 1 97.12 271 LEU B CA 1
ATOM 4376 C C . LEU B 1 271 ? -11.406 -1.512 -1.131 1 97.12 271 LEU B C 1
ATOM 4378 O O . LEU B 1 271 ? -10.383 -2.186 -1 1 97.12 271 LEU B O 1
ATOM 4382 N N . ASP B 1 272 ? -12.188 -1.339 -0.126 1 97.19 272 ASP B N 1
ATOM 4383 C CA . ASP B 1 272 ? -12.164 -1.987 1.181 1 97.19 272 ASP B CA 1
ATOM 4384 C C . ASP B 1 272 ? -10.875 -1.663 1.933 1 97.19 272 ASP B C 1
ATOM 4386 O O . ASP B 1 272 ? -10.648 -0.516 2.322 1 97.19 272 ASP B O 1
ATOM 4390 N N . THR B 1 273 ? -10.031 -2.701 2.127 1 98.25 273 THR B N 1
ATOM 4391 C CA . THR B 1 273 ? -8.758 -2.479 2.807 1 98.25 273 THR B CA 1
ATOM 4392 C C . THR B 1 273 ? -7.598 -2.99 1.962 1 98.25 273 THR B C 1
ATOM 4394 O O . THR B 1 273 ? -6.625 -3.525 2.496 1 98.25 273 THR B O 1
ATOM 4397 N N . SER B 1 274 ? -7.727 -2.807 0.666 1 98.56 274 SER B N 1
ATOM 4398 C CA . SER B 1 274 ? -6.695 -3.225 -0.279 1 98.56 274 SER B CA 1
ATOM 4399 C C . SER B 1 274 ? -5.383 -2.494 -0.024 1 98.56 274 SER B C 1
ATOM 4401 O O . SER B 1 274 ? -5.383 -1.328 0.376 1 98.56 274 SER B O 1
ATOM 4403 N N . GLU B 1 275 ? -4.277 -3.203 -0.258 1 98.88 275 GLU B N 1
ATOM 4404 C CA . GLU B 1 275 ? -2.938 -2.637 -0.136 1 98.88 275 GLU B CA 1
ATOM 4405 C C . GLU B 1 275 ? -2.137 -2.832 -1.421 1 98.88 275 GLU B C 1
ATOM 4407 O O . GLU B 1 275 ? -2.217 -3.887 -2.055 1 98.88 275 GLU B O 1
ATOM 4412 N N . LEU B 1 276 ? -1.371 -1.781 -1.786 1 98.94 276 LEU B N 1
ATOM 4413 C CA . LEU B 1 276 ? -0.485 -1.814 -2.945 1 98.94 276 LEU B CA 1
ATOM 4414 C C . LEU B 1 276 ? 0.926 -1.381 -2.562 1 98.94 276 LEU B C 1
ATOM 4416 O O . LEU B 1 276 ? 1.109 -0.341 -1.925 1 98.94 276 LEU B O 1
ATOM 4420 N N . TYR B 1 277 ? 1.874 -2.148 -2.893 1 98.81 277 TYR B N 1
ATOM 4421 C CA . TYR B 1 277 ? 3.281 -1.901 -2.604 1 98.81 277 TYR B CA 1
ATOM 4422 C C . TYR B 1 277 ? 4.105 -1.88 -3.885 1 98.81 277 TYR B C 1
ATOM 4424 O O . TYR B 1 277 ? 4.043 -2.814 -4.688 1 98.81 277 TYR B O 1
ATOM 4432 N N . ARG B 1 278 ? 4.828 -0.833 -4.078 1 98.5 278 ARG B N 1
ATOM 4433 C CA . ARG B 1 278 ? 5.922 -0.86 -5.043 1 98.5 278 ARG B CA 1
ATOM 4434 C C . ARG B 1 278 ? 7.191 -1.428 -4.422 1 98.5 278 ARG B C 1
ATOM 4436 O O . ARG B 1 278 ? 7.535 -1.096 -3.283 1 98.5 278 ARG B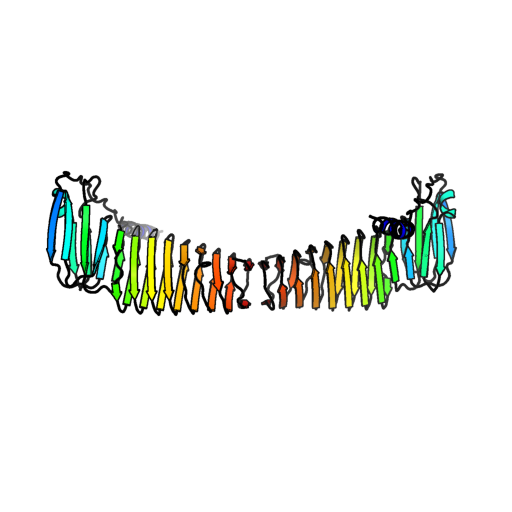 O 1
ATOM 4443 N N . ARG B 1 279 ? 7.855 -2.264 -5.094 1 97.62 279 ARG B N 1
ATOM 4444 C CA . ARG B 1 279 ? 9.055 -2.9 -4.559 1 97.62 279 ARG B CA 1
ATOM 4445 C C . ARG B 1 279 ? 10.195 -2.854 -5.57 1 97.62 279 ARG B C 1
ATOM 4447 O O . ARG B 1 279 ? 9.961 -2.725 -6.773 1 97.62 279 ARG B O 1
ATOM 4454 N N . LYS B 1 280 ? 11.391 -2.973 -4.965 1 90.81 280 LYS B N 1
ATOM 4455 C CA . LYS B 1 280 ? 12.594 -3.062 -5.789 1 90.81 280 LYS B CA 1
ATOM 4456 C C . LYS B 1 280 ? 13.188 -4.465 -5.742 1 90.81 280 LYS B C 1
ATOM 4458 O O . LYS B 1 280 ? 13.055 -5.168 -4.738 1 90.81 280 LYS B O 1
ATOM 4463 N N . ASN B 1 281 ? 13.695 -4.965 -6.883 1 76.56 281 ASN B N 1
ATOM 4464 C CA . ASN B 1 281 ? 14.336 -6.273 -6.961 1 76.56 281 ASN B CA 1
ATOM 4465 C C . ASN B 1 281 ? 15.547 -6.363 -6.039 1 76.56 281 ASN B C 1
ATOM 4467 O O . ASN B 1 281 ? 16.234 -5.363 -5.812 1 76.56 281 ASN B O 1
#

InterPro domains:
  IPR021255 Putative auto-transporter adhesin, head GIN domain [PF10988] (46-185)

Organism: NCBI:txid616991

Foldseek 3Di:
DPPPPPVPVVVVVVVVVPPPPPVPPVAFAEDEFPAAKDKDKDFDPAAAAEAEAEAEEEEEEEDQGKMKMWIFRPVQVVQWDWDQDPRYTYIYGRHHYPYTPDTYMYIYHHHYAEYEFEHHEYEYPDEDEDAHHEYEYHDAYEYEHHYEYQEYEYEYEDCYEYEYEYEYAEYEYEYEAQYEYEYEYEYAEYEYEYEHQYEYAYAYEYAEYEYAYYAAYEYHALRYEYAEYEEHYEHAYEYEHEHAEEYEDAYYHNYEYEYEYDYHYHDPHDDDNYYYHYDYD/DPPPPPVPVVVVVVVVVPPPPPVPPVAFAEDEFPAAKDKDKDFDDAAAAEAEAEAEEEEEEEDQGKMKMWIFRPVQVVQWDWDQDPRYTYIYGRHHYPYTPDTYMYIYHHHYAEYEFEHHEYEYPDEEEDAHHEYEYHDAYEYEHHYEYQEYEYEYEDCYEYEYEYEYAEYEYEYEAQYEYEYEYEYAEYEYEYEHQYEYAYAYEYAEYEYAYYAAYEYHALRYEYAEYEEHYEHAYEYEHEHAEEYEDAYYHNYEYEYEYDYHYHDPHDDDNYYYHYDYD

Nearest PDB structures (foldseek):
  3jx8-assembly2_D  TM=7.350E-01  e=4.002E-12  Parabacteroides distasonis ATCC 8503
  3lyc-assembly8_P  TM=7.580E-01  e=1.150E-09  Parabacteroides distasonis ATCC 8503
  3lyc-assembly8_O  TM=6.960E-01  e=5.596E-10  Parabacteroides distasonis ATCC 8503
  3lyc-assembly5_J  TM=7.042E-01  e=9.857E-10  Parabacteroides distasonis ATCC 8503
  3pet-assembly1_A  TM=6.417E-01  e=1.488E-09  Bacteroides fragilis NCTC 9343